Protein AF-0000000078188103 (afdb_homodimer)

InterPro domains:
  IPR001045 Spermidine/spermine synthases [MF_00198] (87-373)
  IPR001045 Spermidine/spermine synthases [PTHR11558] (83-370)
  IPR029063 S-adenosyl-L-methionine-dependent methyltransferase superfamily [G3DSA:3.40.50.150] (141-375)
  IPR029063 S-adenosyl-L-methionine-dependent methyltransferase superfamily [SSF53335] (85-369)
  IPR030373 Polyamine biosynthesis domain, conserved site [PS01330] (165-178)
  IPR030374 Polyamine biosynthesis domain [PS51006] (86-324)
  IPR035246 Spermidine synthase, tetramerisation domain [PF17284] (87-141)
  IPR037163 Spermidine synthase, tetramerisation domain superfamily [G3DSA:2.30.140.10] (74-140)

Nearest PDB structures (foldseek):
  3rw9-assembly1_A  TM=9.505E-01  e=8.155E-35  Homo sapiens
  3rw9-assembly1_B  TM=9.501E-01  e=2.284E-34  Homo sapiens
  2o0l-assembly1_A  TM=9.496E-01  e=2.578E-34  Homo sapiens
  2o07-assembly1_B  TM=9.465E-01  e=3.708E-34  Homo sapiens
  2pss-assembly1_A  TM=9.559E-01  e=6.014E-32  Plasmodium falciparum 3D7

Sequence (754 aa):
MAANVSSHYHVDLLVKEKRNLEEYENGDRHRQINNVISSPSSVLPPENGNGGIGLKLDINGGKGVTSNGGLSVSVPATPSLPPVISGWYADVSSLSPGEARFYEVEKVLFHGKSKYQELLVFQSKKHGKVAILDGSLQLTERDEFAYQEMLTHLPLCSIPHPKKVLLVGGGDGGILREISRHNSVEQIDICEIDEMIIDAYKKFFPDIAVGYKDPRVQVYIDNGIAFLKKIPEGTYDAIILDAFVEMGKHAVELADNDVLRSIAKALRPGGVVAIPSNNPWSIDSSMEAIILKCQNIFGGSVNYAWTTVPSYNNGTMGFLLCSTKGPKVDFKNPINPLNPNHFGVAEGPSKFYNSEIHAAAFCLPSFAKIATGSEVAMAANVSSHYHVDLLVKEKRNLEEYENGDRHRQINNVISSPSSVLPPENGNGGIGLKLDINGGKGVTSNGGLSVSVPATPSLPPVISGWYADVSSLSPGEARFYEVEKVLFHGKSKYQELLVFQSKKHGKVAILDGSLQLTERDEFAYQEMLTHLPLCSIPHPKKVLLVGGGDGGILREISRHNSVEQIDICEIDEMIIDAYKKFFPDIAVGYKDPRVQVYIDNGIAFLKKIPEGTYDAIILDAFVEMGKHAVELADNDVLRSIAKALRPGGVVAIPSNNPWSIDSSMEAIILKCQNIFGGSVNYAWTTVPSYNNGTMGFLLCSTKGPKVDFKNPINPLNPNHFGVAEGPSKFYNSEIHAAAFCLPSFAKIATGSEVA

Foldseek 3Di:
DPPPCPPPPPPCPCDDDPDDDDDPDDDDDPPPPPVVPDPDDDPDDDDDDPCPQAQQQCCDLDPDDPDDRRNHVHQHPPLDAGDCDPQWGWQPDPLDPPDIDIFGFPAWDDWDDDPVWTWTWGQTPPFGIWIDISRHTDGTPNFVLQVLQQLQCLQVLQDPLWAEEEEEAPLLQQVLQNNLLRPSHQAYEYEAQDVVSNVVSCPRPVLRNLSVVFPRYDYHNDDRQVVLQPAAFAQGLEYEYDDPCVVPPRVVVCLDLSSLLSNLRNHHAFGKYKDWDAFLVRFALVLQVSQVSLCVRQVADKAKFKTAQCVDVVRMIIMIMHHHHDPHTDSLQGPRFGDQVGRRSHPHGRDHDDRVVSNCRRDHDQRSCVSNVHDDD/DPDPCPPCVPPCPCPDDDDDPDDPDDDDPPPPPPPVVDPDDDPDPDDDDPPPQAQQQQCDLDPDDPPDRRNHVHQHPPLDAGDCDPQWGWQPDPLDPPDIDIFGFPAWDDWDDDPVWTWTWGQTPPQGIWIDISRHTDGTPNFVLQVLQQLQCLQVLQDPLWAEEEEEAPLLQQVLLNNLLRPSYQAYEYEAQDVVSNVVSCPRPVLRNLSVVFPRYDYHNDDRQVVLQPAAFAQGLEYEYDDPCVVPPRVVVCLDLSSLLSVLRNHHAFHKYKDWDAFLVRFALVLQVSQVSLCVRQVADKAKFKTAQCVDVVRMIIMIMHHHHHPHTDSLQGPRFGDQVGRRSHPHGRDHDGRVVSNCRRDHDPRSCVSNVHDDD

Organism: Punica granatum (NCBI:txid22663)

pLDDT: mean 75.44, std 31.11, range [16.28, 98.94]

Structure (mmCIF, N/CA/C/O backbone):
data_AF-0000000078188103-model_v1
#
loop_
_entity.id
_entity.type
_entity.pdbx_description
1 polymer 'PABS domain-containing protein'
#
loop_
_atom_site.group_PDB
_atom_site.id
_atom_site.type_symbol
_atom_site.label_atom_id
_atom_site.label_alt_id
_atom_site.label_comp_id
_atom_site.label_asym_id
_atom_site.label_entity_id
_atom_site.label_seq_id
_atom_site.pdbx_PDB_ins_code
_atom_site.Cartn_x
_atom_site.Cartn_y
_atom_site.Cartn_z
_atom_site.occupancy
_atom_site.B_iso_or_equiv
_atom_site.auth_seq_id
_atom_site.auth_comp_id
_atom_site.auth_asym_id
_atom_site.auth_atom_id
_atom_site.pdbx_PDB_model_num
ATOM 1 N N . MET A 1 1 ? 45.344 -25.25 -47.75 1 18.42 1 MET A N 1
ATOM 2 C CA . MET A 1 1 ? 44.969 -26.172 -46.656 1 18.42 1 MET A CA 1
ATOM 3 C C . MET A 1 1 ? 45.031 -25.469 -45.312 1 18.42 1 MET A C 1
ATOM 5 O O . MET A 1 1 ? 46.125 -25.266 -44.75 1 18.42 1 MET A O 1
ATOM 9 N N . ALA A 1 2 ? 44.312 -24.391 -45.188 1 19.09 2 ALA A N 1
ATOM 10 C CA . ALA A 1 2 ? 44.219 -23.188 -44.344 1 19.09 2 ALA A CA 1
ATOM 11 C C . ALA A 1 2 ? 43.938 -23.547 -42.906 1 19.09 2 ALA A C 1
ATOM 13 O O . ALA A 1 2 ? 42.875 -24.141 -42.625 1 19.09 2 ALA A O 1
ATOM 14 N N . ALA A 1 3 ? 45.031 -24.062 -42.125 1 19.16 3 ALA A N 1
ATOM 15 C CA . ALA A 1 3 ? 45.375 -24.641 -40.812 1 19.16 3 ALA A CA 1
ATOM 16 C C . ALA A 1 3 ? 44.719 -23.844 -39.688 1 19.16 3 ALA A C 1
ATOM 18 O O . ALA A 1 3 ? 44.969 -22.656 -39.531 1 19.16 3 ALA A O 1
ATOM 19 N N . ASN A 1 4 ? 43.406 -24.062 -39.438 1 19.62 4 ASN A N 1
ATOM 20 C CA . ASN A 1 4 ? 42.312 -23.453 -38.688 1 19.62 4 ASN A CA 1
ATOM 21 C C . ASN A 1 4 ? 42.688 -23.328 -37.219 1 19.62 4 ASN A C 1
ATOM 23 O O . ASN A 1 4 ? 42.906 -24.328 -36.531 1 19.62 4 ASN A O 1
ATOM 27 N N . VAL A 1 5 ? 43.594 -22.438 -36.719 1 19.34 5 VAL A N 1
ATOM 28 C CA . VAL A 1 5 ? 44.438 -22.203 -35.562 1 19.34 5 VAL A CA 1
ATOM 29 C C . VAL A 1 5 ? 43.562 -22.031 -34.312 1 19.34 5 VAL A C 1
ATOM 31 O O . VAL A 1 5 ? 42.844 -21.062 -34.188 1 19.34 5 VAL A O 1
ATOM 34 N N . SER A 1 6 ? 42.781 -23.062 -33.844 1 18.52 6 SER A N 1
ATOM 35 C CA . SER A 1 6 ? 41.75 -23.094 -32.812 1 18.52 6 SER A CA 1
ATOM 36 C C . SER A 1 6 ? 42.312 -22.688 -31.469 1 18.52 6 SER A C 1
ATOM 38 O O . SER A 1 6 ? 43.094 -23.406 -30.859 1 18.52 6 SER A O 1
ATOM 40 N N . SER A 1 7 ? 42.969 -21.594 -31.25 1 18.03 7 SER A N 1
ATOM 41 C CA . SER A 1 7 ? 43.844 -21.266 -30.141 1 18.03 7 SER A CA 1
ATOM 42 C C . SER A 1 7 ? 43.094 -21.297 -28.812 1 18.03 7 SER A C 1
ATOM 44 O O . SER A 1 7 ? 42 -20.734 -28.703 1 18.03 7 SER A O 1
ATOM 46 N N . HIS A 1 8 ? 43.156 -22.391 -27.922 1 17.14 8 HIS A N 1
ATOM 47 C CA . HIS A 1 8 ? 42.719 -22.906 -26.641 1 17.14 8 HIS A CA 1
ATOM 48 C C . HIS A 1 8 ? 43.031 -21.922 -25.516 1 17.14 8 HIS A C 1
ATOM 50 O O . HIS A 1 8 ? 44.188 -21.672 -25.219 1 17.14 8 HIS A O 1
ATOM 56 N N . TYR A 1 9 ? 42.625 -20.766 -25.453 1 17.44 9 TYR A N 1
ATOM 57 C CA . TYR A 1 9 ? 43.156 -19.828 -24.469 1 17.44 9 TYR A CA 1
ATOM 58 C C . TYR A 1 9 ? 42.812 -20.266 -23.062 1 17.44 9 TYR A C 1
ATOM 60 O O . TYR A 1 9 ? 41.625 -20.5 -22.734 1 17.44 9 TYR A O 1
ATOM 68 N N . HIS A 1 10 ? 43.594 -21.172 -22.312 1 16.52 10 HIS A N 1
ATOM 69 C CA . HIS A 1 10 ? 43.531 -21.766 -20.984 1 16.52 10 HIS A CA 1
ATOM 70 C C . HIS A 1 10 ? 43.594 -20.688 -19.906 1 16.52 10 HIS A C 1
ATOM 72 O O . HIS A 1 10 ? 44.531 -19.922 -19.812 1 16.52 10 HIS A O 1
ATOM 78 N N . VAL A 1 11 ? 42.719 -19.922 -19.641 1 17.12 11 VAL A N 1
ATOM 79 C CA . VAL A 1 11 ? 42.875 -18.875 -18.625 1 17.12 11 VAL A CA 1
ATOM 80 C C . VAL A 1 11 ? 42.938 -19.516 -17.234 1 17.12 11 VAL A C 1
ATOM 82 O O . VAL A 1 11 ? 41.969 -20.141 -16.797 1 17.12 11 VAL A O 1
ATOM 85 N N . ASP A 1 12 ? 44.031 -20.203 -16.688 1 17.27 12 ASP A N 1
ATOM 86 C CA . ASP A 1 12 ? 44.375 -20.859 -15.43 1 17.27 12 ASP A CA 1
ATOM 87 C C . ASP A 1 12 ? 44.219 -19.891 -14.25 1 17.27 12 ASP A C 1
ATOM 89 O O . ASP A 1 12 ? 45 -18.953 -14.102 1 17.27 12 ASP A O 1
ATOM 93 N N . LEU A 1 13 ? 43.219 -19.391 -13.945 1 17.44 13 LEU A N 1
ATOM 94 C CA . LEU A 1 13 ? 43.188 -18.516 -12.781 1 17.44 13 LEU A CA 1
ATOM 95 C C . LEU A 1 13 ? 43.562 -19.266 -11.508 1 17.44 13 LEU A C 1
ATOM 97 O O . LEU A 1 13 ? 42.844 -20.219 -11.125 1 17.44 13 LEU A O 1
ATOM 101 N N . LEU A 1 14 ? 44.781 -19.641 -11.117 1 17.7 14 LEU A N 1
ATOM 102 C CA . LEU A 1 14 ? 45.438 -20.391 -10.047 1 17.7 14 LEU A CA 1
ATOM 103 C C . LEU A 1 14 ? 45.094 -19.812 -8.68 1 17.7 14 LEU A C 1
ATOM 105 O O . LEU A 1 14 ? 45.594 -18.766 -8.305 1 17.7 14 LEU A O 1
ATOM 109 N N . VAL A 1 15 ? 43.969 -19.609 -8.227 1 17.19 15 VAL A N 1
ATOM 110 C CA . VAL A 1 15 ? 43.844 -19.125 -6.855 1 17.19 15 VAL A CA 1
ATOM 111 C C . VAL A 1 15 ? 44.312 -20.203 -5.887 1 17.19 15 VAL A C 1
ATOM 113 O O . VAL A 1 15 ? 43.906 -21.375 -5.984 1 17.19 15 VAL A O 1
ATOM 116 N N . LYS A 1 16 ? 45.375 -20.078 -5.184 1 18.27 16 LYS A N 1
ATOM 117 C CA . LYS A 1 16 ? 46.031 -20.922 -4.195 1 18.27 16 LYS A CA 1
ATOM 118 C C . LYS A 1 16 ? 45.062 -21.422 -3.154 1 18.27 16 LYS A C 1
ATOM 120 O O . LYS A 1 16 ? 44.188 -20.672 -2.715 1 18.27 16 LYS A O 1
ATOM 125 N N . GLU A 1 17 ? 44.906 -22.719 -2.682 1 17.81 17 GLU A N 1
ATOM 126 C CA . GLU A 1 17 ? 44.188 -23.75 -1.937 1 17.81 17 GLU A CA 1
ATOM 127 C C . GLU A 1 17 ? 44.312 -23.531 -0.432 1 17.81 17 GLU A C 1
ATOM 129 O O . GLU A 1 17 ? 45.219 -24.078 0.208 1 17.81 17 GLU A O 1
ATOM 134 N N . LYS A 1 18 ? 44.594 -22.562 0.335 1 20.31 18 LYS A N 1
ATOM 135 C CA . LYS A 1 18 ? 44.906 -23.062 1.676 1 20.31 18 LYS A CA 1
ATOM 136 C C . LYS A 1 18 ? 43.875 -24.094 2.117 1 20.31 18 LYS A C 1
ATOM 138 O O . LYS A 1 18 ? 42.688 -23.922 1.879 1 20.31 18 LYS A O 1
ATOM 143 N N . ARG A 1 19 ? 44.25 -25.219 2.799 1 19.78 19 ARG A N 1
ATOM 144 C CA . ARG A 1 19 ? 43.938 -26.531 3.355 1 19.78 19 ARG A CA 1
ATOM 145 C C . ARG A 1 19 ? 42.906 -26.422 4.477 1 19.78 19 ARG A C 1
ATOM 147 O O . ARG A 1 19 ? 42.938 -25.469 5.262 1 19.78 19 ARG A O 1
ATOM 154 N N . ASN A 1 20 ? 41.906 -26.969 4.66 1 18.92 20 ASN A N 1
ATOM 155 C CA . ASN A 1 20 ? 40.969 -27.281 5.758 1 18.92 20 ASN A CA 1
ATOM 156 C C . ASN A 1 20 ? 41.75 -27.609 7.039 1 18.92 20 ASN A C 1
ATOM 158 O O . ASN A 1 20 ? 42.906 -28.016 6.992 1 18.92 20 ASN A O 1
ATOM 162 N N . LEU A 1 21 ? 41.312 -28.406 7.848 1 20.66 21 LEU A N 1
ATOM 163 C CA . LEU A 1 21 ? 40.031 -28.531 8.492 1 20.66 21 LEU A CA 1
ATOM 164 C C . LEU A 1 21 ? 40.125 -29.297 9.805 1 20.66 21 LEU A C 1
ATOM 166 O O . LEU A 1 21 ? 39.188 -29.969 10.227 1 20.66 21 LEU A O 1
ATOM 170 N N . GLU A 1 22 ? 41.531 -29.562 10.25 1 20.16 22 GLU A N 1
ATOM 171 C CA . GLU A 1 22 ? 41.469 -30.719 11.148 1 20.16 22 GLU A CA 1
ATOM 172 C C . GLU A 1 22 ? 40.531 -30.469 12.312 1 20.16 22 GLU A C 1
ATOM 174 O O . GLU A 1 22 ? 39.719 -29.547 12.258 1 20.16 22 GLU A O 1
ATOM 179 N N . GLU A 1 23 ? 41.156 -30.719 13.703 1 18.98 23 GLU A N 1
ATOM 180 C CA . GLU A 1 23 ? 40.688 -31.203 15.008 1 18.98 23 GLU A CA 1
ATOM 181 C C . GLU A 1 23 ? 39.875 -30.156 15.734 1 18.98 23 GLU A C 1
ATOM 183 O O . GLU A 1 23 ? 40.344 -29.062 16.016 1 18.98 23 GLU A O 1
ATOM 188 N N . TYR A 1 24 ? 38.625 -29.969 15.562 1 21.14 24 TYR A N 1
ATOM 189 C CA . TYR A 1 24 ? 37.625 -29.328 16.406 1 21.14 24 TYR A CA 1
ATOM 190 C C . TYR A 1 24 ? 37.688 -29.875 17.828 1 21.14 24 TYR A C 1
ATOM 192 O O . TYR A 1 24 ? 36.75 -30.5 18.312 1 21.14 24 TYR A O 1
ATOM 200 N N . GLU A 1 25 ? 38.906 -30.391 18.25 1 18.98 25 GLU A N 1
ATOM 201 C CA . GLU A 1 25 ? 38.812 -30.891 19.609 1 18.98 25 GLU A CA 1
ATOM 202 C C . GLU A 1 25 ? 38.406 -29.797 20.594 1 18.98 25 GLU A C 1
ATOM 204 O O . GLU A 1 25 ? 38.469 -28.609 20.266 1 18.98 25 GLU A O 1
ATOM 209 N N . ASN A 1 26 ? 38.781 -29.844 22.062 1 18.52 26 ASN A N 1
ATOM 210 C CA . ASN A 1 26 ? 38.406 -29.625 23.469 1 18.52 26 ASN A CA 1
ATOM 211 C C . ASN A 1 26 ? 38.656 -28.188 23.891 1 18.52 26 ASN A C 1
ATOM 213 O O . ASN A 1 26 ? 37.844 -27.609 24.625 1 18.52 26 ASN A O 1
ATOM 217 N N . GLY A 1 27 ? 40 -27.594 23.969 1 18.39 27 GLY A N 1
ATOM 218 C CA . GLY A 1 27 ? 40.531 -26.812 25.062 1 18.39 27 GLY A CA 1
ATOM 219 C C . GLY A 1 27 ? 40.062 -25.359 25.047 1 18.39 27 GLY A C 1
ATOM 220 O O . GLY A 1 27 ? 39.562 -24.875 24.047 1 18.39 27 GLY A O 1
ATOM 221 N N . ASP A 1 28 ? 40.438 -24.312 26.094 1 19.31 28 ASP A N 1
ATOM 222 C CA . ASP A 1 28 ? 40.094 -23.219 27 1 19.31 28 ASP A CA 1
ATOM 223 C C . ASP A 1 28 ? 40.25 -21.859 26.312 1 19.31 28 ASP A C 1
ATOM 225 O O . ASP A 1 28 ? 39.5 -20.922 26.609 1 19.31 28 ASP A O 1
ATOM 229 N N . ARG A 1 29 ? 41.531 -21.438 25.719 1 19.12 29 ARG A N 1
ATOM 230 C CA . ARG A 1 29 ? 42.094 -20.125 26 1 19.12 29 ARG A CA 1
ATOM 231 C C . ARG A 1 29 ? 41.406 -19.047 25.188 1 19.12 29 ARG A C 1
ATOM 233 O O . ARG A 1 29 ? 41.156 -19.219 24 1 19.12 29 ARG A O 1
ATOM 240 N N . HIS A 1 30 ? 40.656 -17.984 25.766 1 18.16 30 HIS A N 1
ATOM 241 C CA . HIS A 1 30 ? 39.844 -16.797 25.547 1 18.16 30 HIS A CA 1
ATOM 242 C C . HIS A 1 30 ? 40.594 -15.766 24.703 1 18.16 30 HIS A C 1
ATOM 244 O O . HIS A 1 30 ? 41.281 -14.891 25.234 1 18.16 30 HIS A O 1
ATOM 250 N N . ARG A 1 31 ? 41.281 -16.094 23.578 1 18.8 31 ARG A N 1
ATOM 251 C CA . ARG A 1 31 ? 42.188 -15.047 23.094 1 18.8 31 ARG A CA 1
ATOM 252 C C . ARG A 1 31 ? 41.406 -13.75 22.812 1 18.8 31 ARG A C 1
ATOM 254 O O . ARG A 1 31 ? 40.438 -13.75 22.062 1 18.8 31 ARG A O 1
ATOM 261 N N . GLN A 1 32 ? 41.5 -12.711 23.766 1 17.08 32 GLN A N 1
ATOM 262 C CA . GLN A 1 32 ? 40.969 -11.344 23.859 1 17.08 32 GLN A CA 1
ATOM 263 C C . GLN A 1 32 ? 41.406 -10.5 22.672 1 17.08 32 GLN A C 1
ATOM 265 O O . GLN A 1 32 ? 42.594 -10.25 22.484 1 17.08 32 GLN A O 1
ATOM 270 N N . ILE A 1 33 ? 41.219 -10.852 21.453 1 18.36 33 ILE A N 1
ATOM 271 C CA . ILE A 1 33 ? 41.781 -10.008 20.391 1 18.36 33 ILE A CA 1
ATOM 272 C C . ILE A 1 33 ? 41.344 -8.555 20.609 1 18.36 33 ILE A C 1
ATOM 274 O O . ILE A 1 33 ? 40.156 -8.234 20.562 1 18.36 33 ILE A O 1
ATOM 278 N N . ASN A 1 34 ? 42.031 -7.832 21.5 1 17.67 34 ASN A N 1
ATOM 279 C CA . ASN A 1 34 ? 41.906 -6.434 21.906 1 17.67 34 ASN A CA 1
ATOM 280 C C . ASN A 1 34 ? 42.062 -5.492 20.719 1 17.67 34 ASN A C 1
ATOM 282 O O . ASN A 1 34 ? 43.188 -5.312 20.219 1 17.67 34 ASN A O 1
ATOM 286 N N . ASN A 1 35 ? 41.531 -5.719 19.641 1 19.38 35 ASN A N 1
ATOM 287 C CA . ASN A 1 35 ? 41.812 -4.82 18.531 1 19.38 35 ASN A CA 1
ATOM 288 C C . ASN A 1 35 ? 41.625 -3.359 18.922 1 19.38 35 ASN A C 1
ATOM 290 O O . ASN A 1 35 ? 40.5 -2.924 19.156 1 19.38 35 ASN A O 1
ATOM 294 N N . VAL A 1 36 ? 42.469 -2.857 19.703 1 17.89 36 VAL A N 1
ATOM 295 C CA . VAL A 1 36 ? 42.562 -1.515 20.266 1 17.89 36 VAL A CA 1
ATOM 296 C C . VAL A 1 36 ? 42.656 -0.484 19.141 1 17.89 36 VAL A C 1
ATOM 298 O O . VAL A 1 36 ? 43.656 -0.439 18.422 1 17.89 36 VAL A O 1
ATOM 301 N N . ILE A 1 37 ? 41.812 -0.289 18.297 1 20.27 37 ILE A N 1
ATOM 302 C CA . ILE A 1 37 ? 41.938 0.738 17.266 1 20.27 37 ILE A CA 1
ATOM 303 C C . ILE A 1 37 ? 42.188 2.092 17.922 1 20.27 37 ILE A C 1
ATOM 305 O O . ILE A 1 37 ? 41.375 2.57 18.719 1 20.27 37 ILE A O 1
ATOM 309 N N . SER A 1 38 ? 43.375 2.25 18.203 1 17.59 38 SER A N 1
ATOM 310 C CA . SER A 1 38 ? 43.875 3.459 18.859 1 17.59 38 SER A CA 1
ATOM 311 C C . SER A 1 38 ? 43.469 4.711 18.078 1 17.59 38 SER A C 1
ATOM 313 O O . SER A 1 38 ? 43.562 4.742 16.859 1 17.59 38 SER A O 1
ATOM 315 N N . SER A 1 39 ? 42.594 5.504 18.578 1 19.55 39 SER A N 1
ATOM 316 C CA . SER A 1 39 ? 41.969 6.777 18.219 1 19.55 39 SER A CA 1
ATOM 317 C C . SER A 1 39 ? 43.031 7.828 17.906 1 19.55 39 SER A C 1
ATOM 319 O O . SER A 1 39 ? 43.812 8.211 18.781 1 19.55 39 SER A O 1
ATOM 321 N N . PRO A 1 40 ? 43.688 7.699 16.703 1 19.7 40 PRO A N 1
ATOM 322 C CA . PRO A 1 40 ? 44.781 8.688 16.594 1 19.7 40 PRO A CA 1
ATOM 323 C C . PRO A 1 40 ? 44.344 10.078 17.047 1 19.7 40 PRO A C 1
ATOM 325 O O . PRO A 1 40 ? 43.156 10.375 17.094 1 19.7 40 PRO A O 1
ATOM 328 N N . SER A 1 41 ? 45.281 10.844 17.516 1 19.38 41 SER A N 1
ATOM 329 C CA . SER A 1 41 ? 45.375 12.164 18.141 1 19.38 41 SER A CA 1
ATOM 330 C C . SER A 1 41 ? 44.625 13.203 17.312 1 19.38 41 SER A C 1
ATOM 332 O O . SER A 1 41 ? 44.156 12.914 16.203 1 19.38 41 SER A O 1
ATOM 334 N N . SER A 1 42 ? 45.25 14.523 17.125 1 19 42 SER A N 1
ATOM 335 C CA . SER A 1 42 ? 44.969 15.961 17.109 1 19 42 SER A CA 1
ATOM 336 C C . SER A 1 42 ? 44.562 16.438 15.719 1 19 42 SER A C 1
ATOM 338 O O . SER A 1 42 ? 44.812 17.578 15.352 1 19 42 SER A O 1
ATOM 340 N N . VAL A 1 43 ? 44.062 15.727 14.875 1 19.94 43 VAL A N 1
ATOM 341 C CA . VAL A 1 43 ? 44.125 16.25 13.516 1 19.94 43 VAL A CA 1
ATOM 342 C C . VAL A 1 43 ? 43.406 17.594 13.461 1 19.94 43 VAL A C 1
ATOM 344 O O . VAL A 1 43 ? 42.219 17.703 13.789 1 19.94 43 VAL A O 1
ATOM 347 N N . LEU A 1 44 ? 44.094 18.625 13.539 1 21.28 44 LEU A N 1
ATOM 348 C CA . LEU A 1 44 ? 43.688 20.031 13.469 1 21.28 44 LEU A CA 1
ATOM 349 C C . LEU A 1 44 ? 42.938 20.328 12.188 1 21.28 44 LEU A C 1
ATOM 351 O O . LEU A 1 44 ? 43.312 19.844 11.109 1 21.28 44 LEU A O 1
ATOM 355 N N . PRO A 1 45 ? 41.656 20.609 12.328 1 21.81 45 PRO A N 1
ATOM 356 C CA . PRO A 1 45 ? 40.688 20.859 11.258 1 21.81 45 PRO A CA 1
ATOM 357 C C . PRO A 1 45 ? 41.25 21.703 10.125 1 21.81 45 PRO A C 1
ATOM 359 O O . PRO A 1 45 ? 41.844 22.75 10.375 1 21.81 45 PRO A O 1
ATOM 362 N N . PRO A 1 46 ? 41.719 20.953 8.992 1 21.19 46 PRO A N 1
ATOM 363 C CA . PRO A 1 46 ? 42.375 21.875 8.078 1 21.19 46 PRO A CA 1
ATOM 364 C C . PRO A 1 46 ? 41.562 23.141 7.828 1 21.19 46 PRO A C 1
ATOM 366 O O . PRO A 1 46 ? 40.344 23.156 8.086 1 21.19 46 PRO A O 1
ATOM 369 N N . GLU A 1 47 ? 42.094 24.188 7.344 1 21.17 47 GLU A N 1
ATOM 370 C CA . GLU A 1 47 ? 41.594 25.531 7.027 1 21.17 47 GLU A CA 1
ATOM 371 C C . GLU A 1 47 ? 40.406 25.484 6.082 1 21.17 47 GLU A C 1
ATOM 373 O O . GLU A 1 47 ? 40.062 24.422 5.559 1 21.17 47 GLU A O 1
ATOM 378 N N . ASN A 1 48 ? 40.188 26.344 4.875 1 22.19 48 ASN A N 1
ATOM 379 C CA . ASN A 1 48 ? 39.062 27.062 4.324 1 22.19 48 ASN A CA 1
ATOM 380 C C . ASN A 1 48 ? 38.219 26.172 3.412 1 22.19 48 ASN A C 1
ATOM 382 O O . ASN A 1 48 ? 37.031 26.469 3.164 1 22.19 48 ASN A O 1
ATOM 386 N N . GLY A 1 49 ? 38.75 25.438 2.352 1 21.69 49 GLY A N 1
ATOM 387 C CA . GLY A 1 49 ? 38.125 25.234 1.047 1 21.69 49 GLY A CA 1
ATOM 388 C C . GLY A 1 49 ? 37.125 24.094 1.028 1 21.69 49 GLY A C 1
ATOM 389 O O . GLY A 1 49 ? 37.281 23.109 1.748 1 21.69 49 GLY A O 1
ATOM 390 N N . ASN A 1 50 ? 35.812 24.375 0.687 1 24 50 ASN A N 1
ATOM 391 C CA . ASN A 1 50 ? 34.5 23.703 0.659 1 24 50 ASN A CA 1
ATOM 392 C C . ASN A 1 50 ? 34.531 22.453 -0.198 1 24 50 ASN A C 1
ATOM 394 O O . ASN A 1 50 ? 34.344 22.516 -1.41 1 24 50 ASN A O 1
ATOM 398 N N . GLY A 1 51 ? 35.469 21.625 -0.107 1 23.44 51 GLY A N 1
ATOM 399 C CA . GLY A 1 51 ? 35.719 20.516 -1.013 1 23.44 51 GLY A CA 1
ATOM 400 C C . GLY A 1 51 ? 34.625 19.453 -0.953 1 23.44 51 GLY A C 1
ATOM 401 O O . GLY A 1 51 ? 34.625 18.609 -0.05 1 23.44 51 GLY A O 1
ATOM 402 N N . GLY A 1 52 ? 33.406 19.828 -1.239 1 24.44 52 GLY A N 1
ATOM 403 C CA . GLY A 1 52 ? 32.375 18.812 -1.237 1 24.44 52 GLY A CA 1
ATOM 404 C C . GLY A 1 52 ? 32.594 17.734 -2.281 1 24.44 52 GLY A C 1
ATOM 405 O O . GLY A 1 52 ? 33.031 18.031 -3.393 1 24.44 52 GLY A O 1
ATOM 406 N N . ILE A 1 53 ? 33.062 16.703 -1.979 1 23.78 53 ILE A N 1
ATOM 407 C CA . ILE A 1 53 ? 33.344 15.562 -2.848 1 23.78 53 ILE A CA 1
ATOM 408 C C . ILE A 1 53 ? 32.062 15.055 -3.461 1 23.78 53 ILE A C 1
ATOM 410 O O . ILE A 1 53 ? 31.109 14.711 -2.74 1 23.78 53 ILE A O 1
ATOM 414 N N . GLY A 1 54 ? 31.531 15.664 -4.625 1 24.84 54 GLY A N 1
ATOM 415 C CA . GLY A 1 54 ? 30.391 15.289 -5.453 1 24.84 54 GLY A CA 1
ATOM 416 C C . GLY A 1 54 ? 30.531 13.898 -6.055 1 24.84 54 GLY A C 1
ATOM 417 O O . GLY A 1 54 ? 31.562 13.562 -6.625 1 24.84 54 GLY A O 1
ATOM 418 N N . LEU A 1 55 ? 29.938 12.953 -5.328 1 25.06 55 LEU A N 1
ATOM 419 C CA . LEU A 1 55 ? 29.938 11.617 -5.914 1 25.06 55 LEU A CA 1
ATOM 420 C C . LEU A 1 55 ? 29 11.555 -7.113 1 25.06 55 LEU A C 1
ATOM 422 O O . LEU A 1 55 ? 27.844 12.008 -7.031 1 25.06 55 LEU A O 1
ATOM 426 N N . LYS A 1 56 ? 29.406 11.688 -8.305 1 26.81 56 LYS A N 1
ATOM 427 C CA . LYS A 1 56 ? 28.656 11.523 -9.555 1 26.81 56 LYS A CA 1
ATOM 428 C C . LYS A 1 56 ? 28.344 10.047 -9.805 1 26.81 56 LYS A C 1
ATOM 430 O O . LYS A 1 56 ? 29.25 9.219 -9.867 1 26.81 56 LYS A O 1
ATOM 435 N N . LEU A 1 57 ? 27.094 9.602 -9.297 1 27.36 57 LEU A N 1
ATOM 436 C CA . LEU A 1 57 ? 26.609 8.266 -9.633 1 27.36 57 LEU A CA 1
ATOM 437 C C . LEU A 1 57 ? 26.172 8.195 -11.086 1 27.36 57 LEU A C 1
ATOM 439 O O . LEU A 1 57 ? 25.328 8.984 -11.523 1 27.36 57 LEU A O 1
ATOM 443 N N . ASP A 1 58 ? 26.984 7.938 -12.047 1 28.25 58 ASP A N 1
ATOM 444 C CA . ASP A 1 58 ? 26.625 7.75 -13.453 1 28.25 58 ASP A CA 1
ATOM 445 C C . ASP A 1 58 ? 25.812 6.477 -13.641 1 28.25 58 ASP A C 1
ATOM 447 O O . ASP A 1 58 ? 26.344 5.371 -13.539 1 28.25 58 ASP A O 1
ATOM 451 N N . ILE A 1 59 ? 24.562 6.582 -13.258 1 28.84 59 ILE A N 1
ATOM 452 C CA . ILE A 1 59 ? 23.703 5.414 -13.398 1 28.84 59 ILE A CA 1
ATOM 453 C C . ILE A 1 59 ? 23.469 5.113 -14.875 1 28.84 59 ILE A C 1
ATOM 455 O O . ILE A 1 59 ? 22.734 4.188 -15.219 1 28.84 59 ILE A O 1
ATOM 459 N N . ASN A 1 60 ? 23.625 6.148 -15.82 1 27.09 60 ASN A N 1
ATOM 460 C CA . ASN A 1 60 ? 23.406 5.789 -17.219 1 27.09 60 ASN A CA 1
ATOM 461 C C . ASN A 1 60 ? 24.547 4.922 -17.75 1 27.09 60 ASN A C 1
ATOM 463 O O . ASN A 1 60 ? 25.688 5.07 -17.344 1 27.09 60 ASN A O 1
ATOM 467 N N . GLY A 1 61 ? 24.406 3.762 -18.297 1 26.47 61 GLY A N 1
ATOM 468 C CA . GLY A 1 61 ? 25.344 2.91 -19 1 26.47 61 GLY A CA 1
ATOM 469 C C . GLY A 1 61 ? 26.375 3.691 -19.797 1 26.47 61 GLY A C 1
ATOM 470 O O . GLY A 1 61 ? 27.172 3.107 -20.531 1 26.47 61 GLY A O 1
ATOM 471 N N . GLY A 1 62 ? 26.094 4.926 -20.172 1 26.7 62 GLY A N 1
ATOM 472 C CA . GLY A 1 62 ? 27.094 5.449 -21.094 1 26.7 62 GLY A CA 1
ATOM 473 C C . GLY A 1 62 ? 28.406 5.793 -20.391 1 26.7 62 GLY A C 1
ATOM 474 O O . GLY A 1 62 ? 28.438 5.984 -19.188 1 26.7 62 GLY A O 1
ATOM 475 N N . LYS A 1 63 ? 29.531 5.48 -21.062 1 27.86 63 LYS A N 1
ATOM 476 C CA . LYS A 1 63 ? 30.938 5.797 -20.797 1 27.86 63 LYS A CA 1
ATOM 477 C C . LYS A 1 63 ? 31.094 7.254 -20.375 1 27.86 63 LYS A C 1
ATOM 479 O O . LYS A 1 63 ? 31.219 8.141 -21.219 1 27.86 63 LYS A O 1
ATOM 484 N N . GLY A 1 64 ? 30.203 7.781 -19.453 1 24.94 64 GLY A N 1
ATOM 485 C CA . GLY A 1 64 ? 30.344 9.203 -19.188 1 24.94 64 GLY A CA 1
ATOM 486 C C . GLY A 1 64 ? 31.719 9.562 -18.625 1 24.94 64 GLY A C 1
ATOM 487 O O . GLY A 1 64 ? 32.469 8.688 -18.203 1 24.94 64 GLY A O 1
ATOM 488 N N . VAL A 1 65 ? 31.984 10.883 -18.641 1 25.47 65 VAL A N 1
ATOM 489 C CA . VAL A 1 65 ? 33.188 11.688 -18.5 1 25.47 65 VAL A CA 1
ATOM 490 C C . VAL A 1 65 ? 33.781 11.523 -17.094 1 25.47 65 VAL A C 1
ATOM 492 O O . VAL A 1 65 ? 33.031 11.555 -16.109 1 25.47 65 VAL A O 1
ATOM 495 N N . THR A 1 66 ? 34.969 10.836 -16.984 1 26.58 66 THR A N 1
ATOM 496 C CA . THR A 1 66 ? 35.906 10.633 -15.883 1 26.58 66 THR A CA 1
ATOM 497 C C . THR A 1 66 ? 36.312 11.969 -15.258 1 26.58 66 THR A C 1
ATOM 499 O O . THR A 1 66 ? 37.281 12.039 -14.492 1 26.58 66 THR A O 1
ATOM 502 N N . SER A 1 67 ? 35.688 13.195 -15.484 1 24 67 SER A N 1
ATOM 503 C CA . SER A 1 67 ? 36.594 14.172 -14.898 1 24 67 SER A CA 1
ATOM 504 C C . SER A 1 67 ? 36.844 13.875 -13.422 1 24 67 SER A C 1
ATOM 506 O O . SER A 1 67 ? 38 13.742 -13 1 24 67 SER A O 1
ATOM 508 N N . ASN A 1 68 ? 36.438 14.914 -12.617 1 23.88 68 ASN A N 1
ATOM 509 C CA . ASN A 1 68 ? 36.969 15.125 -11.266 1 23.88 68 ASN A CA 1
ATOM 510 C C . ASN A 1 68 ? 36.531 14.008 -10.32 1 23.88 68 ASN A C 1
ATOM 512 O O . ASN A 1 68 ? 35.594 13.266 -10.617 1 23.88 68 ASN A O 1
ATOM 516 N N . GLY A 1 69 ? 37.031 13.984 -9.102 1 25.23 69 GLY A N 1
ATOM 517 C CA . GLY A 1 69 ? 37.094 13.062 -7.977 1 25.23 69 GLY A CA 1
ATOM 518 C C . GLY A 1 69 ? 35.75 12.445 -7.645 1 25.23 69 GLY A C 1
ATOM 519 O O . GLY A 1 69 ? 35.531 11.938 -6.535 1 25.23 69 GLY A O 1
ATOM 520 N N . GLY A 1 70 ? 34.75 12.789 -8.492 1 26.41 70 GLY A N 1
ATOM 521 C CA . GLY A 1 70 ? 33.469 12.289 -8.031 1 26.41 70 GLY A CA 1
ATOM 522 C C . GLY A 1 70 ? 33.281 10.812 -8.328 1 26.41 70 GLY A C 1
ATOM 523 O O . GLY A 1 70 ? 33.812 10.289 -9.289 1 26.41 70 GLY A O 1
ATOM 524 N N . LEU A 1 71 ? 33.312 9.992 -7.332 1 25.59 71 LEU A N 1
ATOM 525 C CA . LEU A 1 71 ? 33.125 8.555 -7.422 1 25.59 71 LEU A CA 1
ATOM 526 C C . LEU A 1 71 ? 31.891 8.219 -8.266 1 25.59 71 LEU A C 1
ATOM 528 O O . LEU A 1 71 ? 30.781 8.672 -7.965 1 25.59 71 LEU A O 1
ATOM 532 N N . SER A 1 72 ? 32.031 8.156 -9.617 1 27.33 72 SER A N 1
ATOM 533 C CA . SER A 1 72 ? 30.984 7.742 -10.547 1 27.33 72 SER A CA 1
ATOM 534 C C . SER A 1 72 ? 30.688 6.25 -10.422 1 27.33 72 SER A C 1
ATOM 536 O O . SER A 1 72 ? 31.609 5.43 -10.383 1 27.33 72 SER A O 1
ATOM 538 N N . VAL A 1 73 ? 29.688 5.883 -9.586 1 28.09 73 VAL A N 1
ATOM 539 C CA . VAL A 1 73 ? 29.266 4.488 -9.617 1 28.09 73 VAL A CA 1
ATOM 540 C C . VAL A 1 73 ? 28.516 4.203 -10.93 1 28.09 73 VAL A C 1
ATOM 542 O O . VAL A 1 73 ? 27.562 4.895 -11.266 1 28.09 73 VAL A O 1
ATOM 545 N N . SER A 1 74 ? 29.156 3.82 -12.039 1 27.38 74 SER A N 1
ATOM 546 C CA . SER A 1 74 ? 28.531 3.412 -13.289 1 27.38 74 SER A CA 1
ATOM 547 C C . SER A 1 74 ? 27.766 2.1 -13.125 1 27.38 74 SER A C 1
ATOM 549 O O . SER A 1 74 ? 28.312 1.125 -12.594 1 27.38 74 SER A O 1
ATOM 551 N N . VAL A 1 75 ? 26.469 2.178 -12.875 1 30.08 75 VAL A N 1
ATOM 552 C CA . VAL A 1 75 ? 25.672 0.957 -12.914 1 30.08 75 VAL A CA 1
ATOM 553 C C . VAL A 1 75 ? 25.672 0.392 -14.336 1 30.08 75 VAL A C 1
ATOM 555 O O . VAL A 1 75 ? 25.328 1.098 -15.289 1 30.08 75 VAL A O 1
ATOM 558 N N . PRO A 1 76 ? 26.438 -0.652 -14.633 1 28.61 76 PRO A N 1
ATOM 559 C CA . PRO A 1 76 ? 26.469 -1.216 -15.984 1 28.61 76 PRO A CA 1
ATOM 560 C C . PRO A 1 76 ? 25.078 -1.559 -16.516 1 28.61 76 PRO A C 1
ATOM 562 O O . PRO A 1 76 ? 2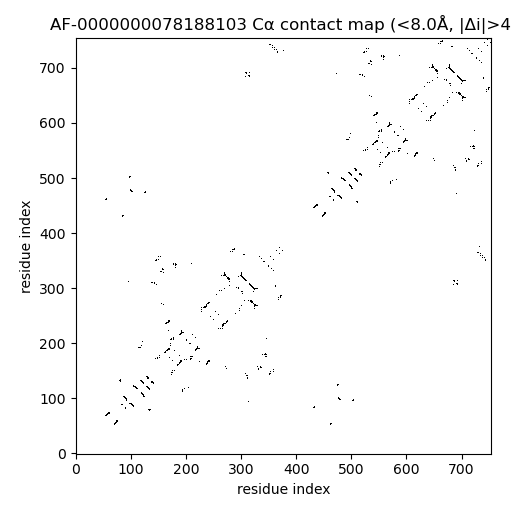4.172 -1.867 -15.734 1 28.61 76 PRO A O 1
ATOM 565 N N . ALA A 1 77 ? 24.703 -1.133 -17.703 1 29.64 77 ALA A N 1
ATOM 566 C CA . ALA A 1 77 ? 23.5 -1.413 -18.469 1 29.64 77 ALA A CA 1
ATOM 567 C C . ALA A 1 77 ? 23.266 -2.916 -18.594 1 29.64 77 ALA A C 1
ATOM 569 O O . ALA A 1 77 ? 22.266 -3.35 -19.188 1 29.64 77 ALA A O 1
ATOM 570 N N . THR A 1 78 ? 24.234 -3.676 -18.734 1 29.17 78 THR A N 1
ATOM 571 C CA . THR A 1 78 ? 23.891 -5.074 -18.969 1 29.17 78 THR A CA 1
ATOM 572 C C . THR A 1 78 ? 23.203 -5.68 -17.75 1 29.17 78 THR A C 1
ATOM 574 O O . THR A 1 78 ? 23.625 -5.434 -16.625 1 29.17 78 THR A O 1
ATOM 577 N N . PRO A 1 79 ? 22.016 -6.336 -17.953 1 34.59 79 PRO A N 1
ATOM 578 C CA . PRO A 1 79 ? 21.219 -6.953 -16.891 1 34.59 79 PRO A CA 1
ATOM 579 C C . PRO A 1 79 ? 22.078 -7.703 -15.875 1 34.59 79 PRO A C 1
ATOM 581 O O . PRO A 1 79 ? 21.562 -8.578 -15.164 1 34.59 79 PRO A O 1
ATOM 584 N N . SER A 1 80 ? 23.312 -7.605 -15.992 1 33.19 80 SER A N 1
ATOM 585 C CA . SER A 1 80 ? 24.016 -8.289 -14.906 1 33.19 80 SER A CA 1
ATOM 586 C C . SER A 1 80 ? 23.641 -7.703 -13.555 1 33.19 80 SER A C 1
ATOM 588 O O . SER A 1 80 ? 23.156 -6.574 -13.469 1 33.19 80 SER A O 1
ATOM 590 N N . LEU A 1 81 ? 23.469 -8.625 -12.516 1 39.31 81 LEU A N 1
ATOM 591 C CA . LEU A 1 81 ? 23.125 -8.281 -11.141 1 39.31 81 LEU A CA 1
ATOM 592 C C . LEU A 1 81 ? 23.75 -6.945 -10.734 1 39.31 81 LEU A C 1
ATOM 594 O O . LEU A 1 81 ? 24.938 -6.711 -10.961 1 39.31 81 LEU A O 1
ATOM 598 N N . PRO A 1 82 ? 22.938 -6.039 -10.625 1 41.34 82 PRO A N 1
ATOM 599 C CA . PRO A 1 82 ? 23.547 -4.809 -10.125 1 41.34 82 PRO A CA 1
ATOM 600 C C . PRO A 1 82 ? 24.578 -5.066 -9.023 1 41.34 82 PRO A C 1
ATOM 602 O O . PRO A 1 82 ? 24.469 -6.051 -8.289 1 41.34 82 PRO A O 1
ATOM 605 N N . PRO A 1 83 ? 25.734 -4.578 -9.188 1 38.16 83 PRO A N 1
ATOM 606 C CA . PRO A 1 83 ? 26.828 -4.781 -8.234 1 38.16 83 PRO A CA 1
ATOM 607 C C . PRO A 1 83 ? 26.422 -4.457 -6.797 1 38.16 83 PRO A C 1
ATOM 609 O O . PRO A 1 83 ? 25.578 -3.596 -6.574 1 38.16 83 PRO A O 1
ATOM 612 N N . VAL A 1 84 ? 26.359 -5.508 -5.883 1 38.16 84 VAL A N 1
ATOM 613 C CA . VAL A 1 84 ? 26.438 -5.211 -4.453 1 38.16 84 VAL A CA 1
ATOM 614 C C . VAL A 1 84 ? 27.547 -4.203 -4.191 1 38.16 84 VAL A C 1
ATOM 616 O O . VAL A 1 84 ? 28.703 -4.453 -4.512 1 38.16 84 VAL A O 1
ATOM 619 N N . ILE A 1 85 ? 27.203 -2.943 -4.23 1 37.59 85 ILE A N 1
ATOM 620 C CA . ILE A 1 85 ? 28.156 -1.87 -3.994 1 37.59 85 ILE A CA 1
ATOM 621 C C . ILE A 1 85 ? 28.297 -1.63 -2.492 1 37.59 85 ILE A C 1
ATOM 623 O O . ILE A 1 85 ? 27.375 -1.143 -1.844 1 37.59 85 ILE A O 1
ATOM 627 N N . SER A 1 86 ? 29.359 -1.922 -1.873 1 41.69 86 SER A N 1
ATOM 628 C CA . SER A 1 86 ? 29.766 -1.521 -0.529 1 41.69 86 SER A CA 1
ATOM 629 C C . SER A 1 86 ? 28.719 -1.92 0.506 1 41.69 86 SER A C 1
ATOM 631 O O . SER A 1 86 ? 28.297 -1.098 1.327 1 41.69 86 SER A O 1
ATOM 633 N N . GLY A 1 87 ? 28.297 -3.238 0.337 1 49.44 87 GLY A N 1
ATOM 634 C CA . GLY A 1 87 ? 27.391 -3.713 1.382 1 49.44 87 GLY A CA 1
ATOM 635 C C . GLY A 1 87 ? 25.938 -3.424 1.095 1 49.44 87 GLY A C 1
ATOM 636 O O . GLY A 1 87 ? 25.062 -3.707 1.922 1 49.44 87 GLY A O 1
ATOM 637 N N . TRP A 1 88 ? 25.828 -2.766 -0.147 1 52.22 88 TRP A N 1
ATOM 638 C CA . TRP A 1 88 ? 24.453 -2.455 -0.504 1 52.22 88 TRP A CA 1
ATOM 639 C C . TRP A 1 88 ? 24.094 -3.043 -1.865 1 52.22 88 TRP A C 1
ATOM 641 O O . TRP A 1 88 ? 24.922 -3.041 -2.785 1 52.22 88 TRP A O 1
ATOM 651 N N . TYR A 1 89 ? 23 -3.574 -1.947 1 57.03 89 TYR A N 1
ATOM 652 C CA . TYR A 1 89 ? 22.406 -3.928 -3.23 1 57.03 89 TYR A CA 1
ATOM 653 C C . TYR A 1 89 ? 21.453 -2.838 -3.707 1 57.03 89 TYR A C 1
ATOM 655 O O . TYR A 1 89 ? 20.625 -2.35 -2.936 1 57.03 89 TYR A O 1
ATOM 663 N N . ALA A 1 90 ? 21.703 -2.35 -4.867 1 54.59 90 ALA A N 1
ATOM 664 C CA . ALA A 1 90 ? 20.844 -1.338 -5.469 1 54.59 90 ALA A CA 1
ATOM 665 C C . ALA A 1 90 ? 19.812 -1.979 -6.395 1 54.59 90 ALA A C 1
ATOM 667 O O . ALA A 1 90 ? 20.172 -2.68 -7.344 1 54.59 90 ALA A O 1
ATOM 668 N N . ASP A 1 91 ? 18.594 -1.856 -6.078 1 55.81 91 ASP A N 1
ATOM 669 C CA . ASP A 1 91 ? 17.516 -2.215 -6.98 1 55.81 91 ASP A CA 1
ATOM 670 C C . ASP A 1 91 ? 17.141 -1.041 -7.883 1 55.81 91 ASP A C 1
ATOM 672 O O . ASP A 1 91 ? 16.422 -0.128 -7.461 1 55.81 91 ASP A O 1
ATOM 676 N N . VAL A 1 92 ? 17.781 -0.957 -9.039 1 46.22 92 VAL A N 1
ATOM 677 C CA . VAL A 1 92 ? 17.484 0.072 -10.031 1 46.22 92 VAL A CA 1
ATOM 678 C C . VAL A 1 92 ? 16.609 -0.516 -11.141 1 46.22 92 VAL A C 1
ATOM 680 O O . VAL A 1 92 ? 17.109 -1.244 -12.008 1 46.22 92 VAL A O 1
ATOM 683 N N . SER A 1 93 ? 15.414 -0.796 -10.859 1 47.94 93 SER A N 1
ATOM 684 C CA . SER A 1 93 ? 14.523 -1.435 -11.828 1 47.94 93 SER A CA 1
ATOM 685 C C . SER A 1 93 ? 14.133 -0.468 -12.938 1 47.94 93 SER A C 1
ATOM 687 O O . SER A 1 93 ? 13.984 0.732 -12.703 1 47.94 93 SER A O 1
ATOM 689 N N . SER A 1 94 ? 14.297 -0.891 -14.117 1 43.44 94 SER A N 1
ATOM 690 C CA . SER A 1 94 ? 13.734 -0.175 -15.258 1 43.44 94 SER A CA 1
ATOM 691 C C . SER A 1 94 ? 12.273 0.201 -15.016 1 43.44 94 SER A C 1
ATOM 693 O O . SER A 1 94 ? 11.742 1.103 -15.664 1 43.44 94 SER A O 1
ATOM 695 N N . LEU A 1 95 ? 11.781 -0.401 -14.008 1 48.94 95 LEU A N 1
ATOM 696 C CA . LEU A 1 95 ? 10.375 -0.149 -13.695 1 48.94 95 LEU A CA 1
ATOM 697 C C . LEU A 1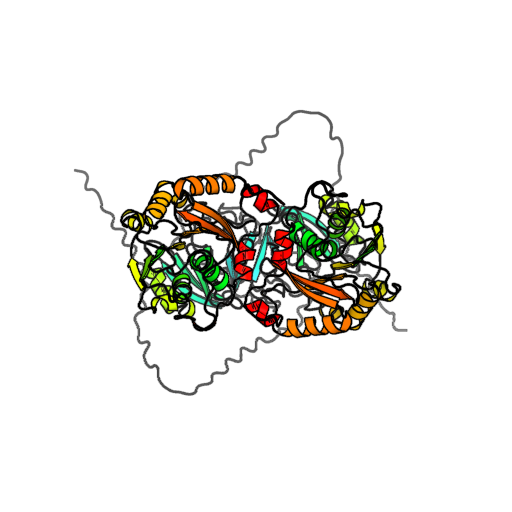 95 ? 10.227 1.103 -12.836 1 48.94 95 LEU A C 1
ATOM 699 O O . LEU A 1 95 ? 9.125 1.641 -12.703 1 48.94 95 LEU A O 1
ATOM 703 N N . SER A 1 96 ? 11.336 1.545 -12.352 1 58.53 96 SER A N 1
ATOM 704 C CA . SER A 1 96 ? 11.273 2.75 -11.531 1 58.53 96 SER A CA 1
ATOM 705 C C . SER A 1 96 ? 12.359 3.74 -11.922 1 58.53 96 SER A C 1
ATOM 707 O O . SER A 1 96 ? 13.234 4.055 -11.109 1 58.53 96 SER A O 1
ATOM 709 N N . PRO A 1 97 ? 12.227 4.254 -13.203 1 61.88 97 PRO A N 1
ATOM 710 C CA . PRO A 1 97 ? 13.258 5.227 -13.57 1 61.88 97 PRO A CA 1
ATOM 711 C C . PRO A 1 97 ? 13.328 6.41 -12.609 1 61.88 97 PRO A C 1
ATOM 713 O O . PRO A 1 97 ? 12.297 6.836 -12.07 1 61.88 97 PRO A O 1
ATOM 716 N N . GLY A 1 98 ? 14.492 6.742 -12.25 1 66.06 98 GLY A N 1
ATOM 717 C CA . GLY A 1 98 ? 14.68 7.926 -11.422 1 66.06 98 GLY A CA 1
ATOM 718 C C . GLY A 1 98 ? 14.688 7.617 -9.938 1 66.06 98 GLY A C 1
ATOM 719 O O . GLY A 1 98 ? 14.844 8.523 -9.109 1 66.06 98 GLY A O 1
ATOM 720 N N . GLU A 1 99 ? 14.43 6.352 -9.625 1 75.94 99 GLU A N 1
ATOM 721 C CA . GLU A 1 99 ? 14.469 5.902 -8.242 1 75.94 99 GLU A CA 1
ATOM 722 C C . GLU A 1 99 ? 15.328 4.648 -8.086 1 75.94 99 GLU A C 1
ATOM 724 O O . GLU A 1 99 ? 15.375 3.811 -8.992 1 75.94 99 GLU A O 1
ATOM 729 N N . ALA A 1 100 ? 16.062 4.637 -7.027 1 73.56 100 ALA A N 1
ATOM 730 C CA . ALA A 1 100 ? 16.812 3.428 -6.691 1 73.56 100 ALA A CA 1
ATOM 731 C C . ALA A 1 100 ? 16.641 3.07 -5.215 1 73.56 100 ALA A C 1
ATOM 733 O O . ALA A 1 100 ? 16.578 3.955 -4.359 1 73.56 100 ALA A O 1
ATOM 734 N N . ARG A 1 101 ? 16.5 1.792 -5.016 1 79.19 101 ARG A N 1
ATOM 735 C CA . ARG A 1 101 ? 16.422 1.284 -3.65 1 79.19 101 ARG A CA 1
ATOM 736 C C . ARG A 1 101 ? 17.641 0.423 -3.314 1 79.19 101 ARG A C 1
ATOM 738 O O . ARG A 1 101 ? 18.094 -0.373 -4.141 1 79.19 101 ARG A O 1
ATOM 745 N N . PHE A 1 102 ? 18.109 0.666 -2.117 1 75.5 102 PHE A N 1
ATOM 746 C CA . PHE A 1 102 ? 19.297 -0.047 -1.676 1 75.5 102 PHE A CA 1
ATOM 747 C C . PHE A 1 102 ? 19 -0.896 -0.446 1 75.5 102 PHE A C 1
ATOM 749 O O . PHE A 1 102 ? 18.266 -0.464 0.45 1 75.5 102 PHE A O 1
ATOM 756 N N . TYR A 1 103 ? 19.5 -2.107 -0.504 1 81.44 103 TYR A N 1
ATOM 757 C CA . TYR A 1 103 ? 19.406 -3.016 0.633 1 81.44 103 TYR A CA 1
ATOM 758 C C . TYR A 1 103 ? 20.797 -3.332 1.195 1 81.44 103 TYR A C 1
ATOM 760 O O . TYR A 1 103 ? 21.719 -3.623 0.442 1 81.44 103 TYR A O 1
ATOM 768 N N . GLU A 1 104 ? 20.859 -3.229 2.504 1 80.12 104 GLU A N 1
ATOM 769 C CA . GLU A 1 104 ? 22.125 -3.584 3.152 1 80.12 104 GLU A CA 1
ATOM 770 C C . GLU A 1 104 ? 22.359 -5.09 3.096 1 80.12 104 GLU A C 1
ATOM 772 O O . GLU A 1 104 ? 21.5 -5.879 3.473 1 80.12 104 GLU A O 1
ATOM 777 N N . VAL A 1 105 ? 23.531 -5.488 2.535 1 83.38 105 VAL A N 1
ATOM 778 C CA . VAL A 1 105 ? 23.922 -6.891 2.412 1 83.38 105 VAL A CA 1
ATOM 779 C C . VAL A 1 105 ? 24.844 -7.281 3.564 1 83.38 105 VAL A C 1
ATOM 781 O O . VAL A 1 105 ? 25.969 -6.781 3.664 1 83.38 105 VAL A O 1
ATOM 784 N N . GLU A 1 106 ? 24.391 -8.125 4.387 1 84.81 106 GLU A N 1
ATOM 785 C CA . GLU A 1 106 ? 25.25 -8.625 5.457 1 84.81 106 GLU A CA 1
ATOM 786 C C . GLU A 1 106 ? 26.141 -9.766 4.965 1 84.81 106 GLU A C 1
ATOM 788 O O . GLU A 1 106 ? 27.328 -9.812 5.281 1 84.81 106 GLU A O 1
ATOM 793 N N . LYS A 1 107 ? 25.453 -10.68 4.227 1 86.56 107 LYS A N 1
ATOM 794 C CA . LYS A 1 107 ? 26.141 -11.867 3.742 1 86.56 107 LYS A CA 1
ATOM 795 C C . LYS A 1 107 ? 25.469 -12.43 2.5 1 86.56 107 LYS A C 1
ATOM 797 O O . LYS A 1 107 ? 24.234 -12.539 2.455 1 86.56 107 LYS A O 1
ATOM 802 N N . VAL A 1 108 ? 26.328 -12.695 1.456 1 88.94 108 VAL A N 1
ATOM 803 C CA . VAL A 1 108 ? 25.797 -13.398 0.292 1 88.94 108 VAL A CA 1
ATOM 804 C C . VAL A 1 108 ? 25.703 -14.891 0.595 1 88.94 108 VAL A C 1
ATOM 806 O O . VAL A 1 108 ? 26.672 -15.516 1.03 1 88.94 108 VAL A O 1
ATOM 809 N N . LEU A 1 109 ? 24.609 -15.414 0.335 1 93.81 109 LEU A N 1
ATOM 810 C CA . LEU A 1 109 ? 24.344 -16.812 0.69 1 93.81 109 LEU A CA 1
ATOM 811 C C . LEU A 1 109 ? 24.422 -17.703 -0.542 1 93.81 109 LEU A C 1
ATOM 813 O O . LEU A 1 109 ? 24.75 -18.891 -0.437 1 93.81 109 LEU A O 1
ATOM 817 N N . PHE A 1 110 ? 24.062 -17.172 -1.68 1 93.81 110 PHE A N 1
ATOM 818 C CA . PHE A 1 110 ? 24 -17.969 -2.904 1 93.81 110 PHE A CA 1
ATOM 819 C C . PHE A 1 110 ? 24.078 -17.062 -4.133 1 93.81 110 PHE A C 1
ATOM 821 O O . PHE A 1 110 ? 23.484 -15.984 -4.148 1 93.81 110 PHE A O 1
ATOM 828 N N . HIS A 1 111 ? 24.781 -17.406 -5.109 1 92.38 111 HIS A N 1
ATOM 829 C CA . HIS A 1 111 ? 24.797 -16.828 -6.449 1 92.38 111 HIS A CA 1
ATOM 830 C C . HIS A 1 111 ? 24.922 -17.922 -7.512 1 92.38 111 HIS A C 1
ATOM 832 O O . HIS A 1 111 ? 25.953 -18.594 -7.594 1 92.38 111 HIS A O 1
ATOM 838 N N . GLY A 1 112 ? 23.859 -18.062 -8.242 1 93.31 112 GLY A N 1
ATOM 839 C CA . GLY A 1 112 ? 23.844 -19.109 -9.25 1 93.31 112 GLY A CA 1
ATOM 840 C C . GLY A 1 112 ? 23.234 -18.672 -10.562 1 93.31 112 GLY A C 1
ATOM 841 O O . GLY A 1 112 ? 22.375 -17.781 -10.586 1 93.31 112 GLY A O 1
ATOM 842 N N . LYS A 1 113 ? 23.703 -19.312 -11.625 1 92.5 113 LYS A N 1
ATOM 843 C CA . LYS A 1 113 ? 23.188 -19.062 -12.969 1 92.5 113 LYS A CA 1
ATOM 844 C C . LYS A 1 113 ? 22.828 -20.359 -13.68 1 92.5 113 LYS A C 1
ATOM 846 O O . LYS A 1 113 ? 23.641 -21.281 -13.742 1 92.5 113 LYS A O 1
ATOM 851 N N . SER A 1 114 ? 21.641 -20.438 -14.086 1 94.75 114 SER A N 1
ATOM 852 C CA . SER A 1 114 ? 21.203 -21.562 -14.914 1 94.75 114 SER A CA 1
ATOM 853 C C . SER A 1 114 ? 21.094 -21.141 -16.375 1 94.75 114 SER A C 1
ATOM 855 O O . SER A 1 114 ? 21.516 -20.047 -16.766 1 94.75 114 SER A O 1
ATOM 857 N N . LYS A 1 115 ? 20.625 -22.141 -17.203 1 93.5 115 LYS A N 1
ATOM 858 C CA . LYS A 1 115 ? 20.406 -21.828 -18.625 1 93.5 115 LYS A CA 1
ATOM 859 C C . LYS A 1 115 ? 19.25 -20.828 -18.781 1 93.5 115 LYS A C 1
ATOM 861 O O . LYS A 1 115 ? 19.094 -20.219 -19.844 1 93.5 115 LYS A O 1
ATOM 866 N N . TYR A 1 116 ? 18.562 -20.609 -17.703 1 90.5 116 TYR A N 1
ATOM 867 C CA . TYR A 1 116 ? 17.359 -19.781 -17.828 1 90.5 116 TYR A CA 1
ATOM 868 C C . TYR A 1 116 ? 17.547 -18.469 -17.078 1 90.5 116 TYR A C 1
ATOM 870 O O . TYR A 1 116 ? 17.172 -17.406 -17.578 1 90.5 116 TYR A O 1
ATOM 878 N N . GLN A 1 117 ? 18.047 -18.5 -15.812 1 89.56 117 GLN A N 1
ATOM 879 C CA . GLN A 1 117 ? 18 -17.344 -14.938 1 89.56 117 GLN A CA 1
ATOM 880 C C . GLN A 1 117 ? 19.25 -17.25 -14.07 1 89.56 117 GLN A C 1
ATOM 882 O O . GLN A 1 117 ? 20.016 -18.203 -13.969 1 89.56 117 GLN A O 1
ATOM 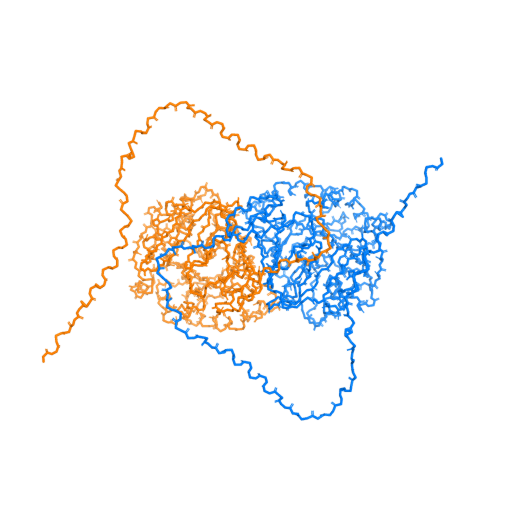887 N N . GLU A 1 118 ? 19.484 -16.031 -13.57 1 89.31 118 GLU A N 1
ATOM 888 C CA . GLU A 1 118 ? 20.531 -15.75 -12.586 1 89.31 118 GLU A CA 1
ATOM 889 C C . GLU A 1 118 ? 19.922 -15.359 -11.242 1 89.31 118 GLU A C 1
ATOM 891 O O . GLU A 1 118 ? 19.109 -14.422 -11.164 1 89.31 118 GLU A O 1
ATOM 896 N N . LEU A 1 119 ? 20.312 -16.156 -10.164 1 92.19 119 LEU A N 1
ATOM 897 C CA . LEU A 1 119 ? 19.719 -15.961 -8.852 1 92.19 119 LEU A CA 1
ATOM 898 C C . LEU A 1 119 ? 20.766 -15.562 -7.828 1 92.19 119 LEU A C 1
ATOM 900 O O . LEU A 1 119 ? 21.828 -16.203 -7.73 1 92.19 119 LEU A O 1
ATOM 904 N N . LEU A 1 120 ? 20.547 -14.406 -7.148 1 90.75 120 LEU A N 1
ATOM 905 C CA . LEU A 1 120 ? 21.328 -13.953 -6.008 1 90.75 120 LEU A CA 1
ATOM 906 C C . LEU A 1 120 ? 20.5 -13.977 -4.73 1 90.75 120 LEU A C 1
ATOM 908 O O . LEU A 1 120 ? 19.359 -13.492 -4.711 1 90.75 120 LEU A O 1
ATOM 912 N N . VAL A 1 121 ? 21.062 -14.672 -3.658 1 94.69 121 VAL A N 1
ATOM 913 C CA . VAL A 1 121 ? 20.438 -14.688 -2.338 1 94.69 121 VAL A CA 1
ATOM 914 C C . VAL A 1 121 ? 21.391 -14.102 -1.306 1 94.69 121 VAL A C 1
ATOM 916 O O . VAL A 1 121 ? 22.562 -14.492 -1.244 1 94.69 121 VAL A O 1
ATOM 919 N N . PHE A 1 122 ? 20.906 -13.117 -0.523 1 90.12 122 PHE A N 1
ATOM 920 C CA . PHE A 1 122 ? 21.766 -12.562 0.522 1 90.12 122 PHE A CA 1
ATOM 921 C C . PHE A 1 122 ? 20.969 -12.289 1.788 1 90.12 122 PHE A C 1
ATOM 923 O O . PHE A 1 122 ? 19.734 -12.203 1.744 1 90.12 122 PHE A O 1
ATOM 930 N N . GLN A 1 123 ? 21.672 -12.266 2.871 1 93.19 123 GLN A N 1
ATOM 931 C CA . GLN A 1 123 ? 21.109 -11.852 4.156 1 93.19 123 GLN A CA 1
ATOM 932 C C . GLN A 1 123 ? 21.125 -10.336 4.297 1 93.19 123 GLN A C 1
ATOM 934 O O . GLN A 1 123 ? 22.141 -9.688 4.039 1 93.19 123 GLN A O 1
ATOM 939 N N . SER A 1 124 ? 19.938 -9.805 4.582 1 88.62 124 SER A N 1
ATOM 940 C CA . SER A 1 124 ? 19.812 -8.375 4.852 1 88.62 124 SER A CA 1
ATOM 941 C C . SER A 1 124 ? 19.578 -8.109 6.332 1 88.62 124 SER A C 1
ATOM 943 O O . SER A 1 124 ? 19.016 -8.953 7.039 1 88.62 124 SER A O 1
ATOM 945 N N . LYS A 1 125 ? 19.938 -6.965 6.766 1 82.69 125 LYS A N 1
ATOM 946 C CA . LYS A 1 125 ? 19.812 -6.605 8.18 1 82.69 125 LYS A CA 1
ATOM 947 C C . LYS A 1 125 ? 18.344 -6.512 8.594 1 82.69 125 LYS A C 1
ATOM 949 O O . LYS A 1 125 ? 17.984 -6.945 9.688 1 82.69 125 LYS A O 1
ATOM 954 N N . LYS A 1 126 ? 17.516 -6.082 7.707 1 85.88 126 LYS A N 1
ATOM 955 C CA . LYS A 1 126 ? 16.172 -5.742 8.148 1 85.88 126 LYS A CA 1
ATOM 956 C C . LYS A 1 126 ? 15.117 -6.508 7.344 1 85.88 126 LYS A C 1
ATOM 958 O O . LYS A 1 126 ? 13.938 -6.484 7.68 1 85.88 126 LYS A O 1
ATOM 963 N N . HIS A 1 127 ? 15.586 -7.199 6.352 1 92.06 127 HIS A N 1
ATOM 964 C CA . HIS A 1 127 ? 14.602 -7.805 5.465 1 92.06 127 HIS A CA 1
ATOM 965 C C . HIS A 1 127 ? 14.719 -9.328 5.461 1 92.06 127 HIS A C 1
ATOM 967 O O . HIS A 1 127 ? 14.117 -10 4.621 1 92.06 127 HIS A O 1
ATOM 973 N N . GLY A 1 128 ? 15.562 -9.836 6.367 1 94.69 128 GLY A N 1
ATOM 974 C CA . GLY A 1 128 ? 15.844 -11.258 6.266 1 94.69 128 GLY A CA 1
ATOM 975 C C . GLY A 1 128 ? 16.609 -11.625 5.016 1 94.69 128 GLY A C 1
ATOM 976 O O . GLY A 1 128 ? 17.453 -10.859 4.551 1 94.69 128 GLY A O 1
ATOM 977 N N . LYS A 1 129 ? 16.375 -12.789 4.562 1 96.62 129 LYS A N 1
ATOM 978 C CA . LYS A 1 129 ? 16.984 -13.172 3.297 1 96.62 129 LYS A CA 1
ATOM 979 C C . LYS A 1 129 ? 16.266 -12.523 2.117 1 96.62 129 LYS A C 1
ATOM 981 O O . LYS A 1 129 ? 15.039 -12.391 2.135 1 96.62 129 LYS A O 1
ATOM 986 N N . VAL A 1 130 ? 17.047 -12.117 1.154 1 94.75 130 VAL A N 1
ATOM 987 C CA . VAL A 1 130 ? 16.547 -11.445 -0.038 1 94.75 130 VAL A CA 1
ATOM 988 C C . VAL A 1 130 ? 16.953 -12.219 -1.285 1 94.75 130 VAL A C 1
ATOM 990 O O . VAL A 1 130 ? 18.094 -12.688 -1.384 1 94.75 130 VAL A O 1
ATOM 993 N N . ALA A 1 131 ? 16.047 -12.367 -2.213 1 94.25 131 ALA A N 1
ATOM 994 C CA . ALA A 1 131 ? 16.328 -13.031 -3.484 1 94.25 131 ALA A CA 1
ATOM 995 C C . ALA A 1 131 ? 16.234 -12.047 -4.648 1 94.25 131 ALA A C 1
ATOM 997 O O . ALA A 1 131 ? 15.234 -11.336 -4.785 1 94.25 131 ALA A O 1
ATOM 998 N N . ILE A 1 132 ? 17.266 -12.008 -5.418 1 88.88 132 ILE A N 1
ATOM 999 C CA . ILE A 1 132 ? 17.328 -11.219 -6.641 1 88.88 132 ILE A CA 1
ATOM 1000 C C . ILE A 1 132 ? 17.406 -12.148 -7.852 1 88.88 132 ILE A C 1
ATOM 1002 O O . ILE A 1 132 ? 18.266 -13.016 -7.926 1 88.88 132 ILE A O 1
ATOM 1006 N N . LEU A 1 133 ? 16.5 -11.969 -8.742 1 88.75 133 LEU A N 1
ATOM 1007 C CA . LEU A 1 133 ? 16.453 -12.789 -9.945 1 88.75 133 LEU A CA 1
ATOM 1008 C C . LEU A 1 133 ? 16.656 -11.938 -11.188 1 88.75 133 LEU A C 1
ATOM 1010 O O . LEU A 1 133 ? 15.875 -11.016 -11.453 1 88.75 133 LEU A O 1
ATOM 1014 N N . ASP A 1 134 ? 17.688 -12.211 -11.922 1 81.31 134 ASP A N 1
ATOM 1015 C CA . ASP A 1 134 ? 18.047 -11.461 -13.125 1 81.31 134 ASP A CA 1
ATOM 1016 C C . ASP A 1 134 ? 18.094 -9.961 -12.844 1 81.31 134 ASP A C 1
ATOM 1018 O O . ASP A 1 134 ? 17.547 -9.164 -13.602 1 81.31 134 ASP A O 1
ATOM 1022 N N . GLY A 1 135 ? 18.531 -9.656 -11.648 1 77.62 135 GLY A N 1
ATOM 1023 C CA . GLY A 1 135 ? 18.781 -8.266 -11.32 1 77.62 135 GLY A CA 1
ATOM 1024 C C . GLY A 1 135 ? 17.578 -7.574 -10.711 1 77.62 135 GLY A C 1
ATOM 1025 O O . GLY A 1 135 ? 17.641 -6.398 -10.352 1 77.62 135 GLY A O 1
ATOM 1026 N N . SER A 1 136 ? 16.484 -8.266 -10.5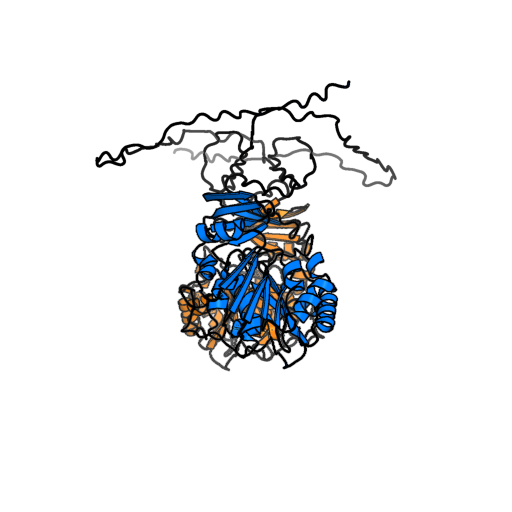62 1 82.88 136 SER A N 1
ATOM 1027 C CA . SER A 1 136 ? 15.281 -7.676 -9.984 1 82.88 136 SER A CA 1
ATOM 1028 C C . SER A 1 136 ? 14.914 -8.336 -8.656 1 82.88 136 SER A C 1
ATOM 1030 O O . SER A 1 136 ? 15.047 -9.547 -8.508 1 82.88 136 SER A O 1
ATOM 1032 N N . LEU A 1 137 ? 14.523 -7.484 -7.781 1 88.56 137 LEU A N 1
ATOM 1033 C CA . LEU A 1 137 ? 14.07 -8.016 -6.5 1 88.56 137 LEU A CA 1
ATOM 1034 C C . LEU A 1 137 ? 12.883 -8.961 -6.691 1 88.56 137 LEU A C 1
ATOM 1036 O O . LEU A 1 137 ? 11.891 -8.594 -7.32 1 88.56 137 LEU A O 1
ATOM 1040 N N . GLN A 1 138 ? 13.047 -10.156 -6.191 1 90.94 138 GLN A N 1
ATOM 1041 C CA . GLN A 1 138 ? 11.961 -11.125 -6.266 1 90.94 138 GLN A CA 1
ATOM 1042 C C . GLN A 1 138 ? 11.164 -11.156 -4.965 1 90.94 138 GLN A C 1
ATOM 1044 O O . GLN A 1 138 ? 9.93 -11.117 -4.98 1 90.94 138 GLN A O 1
ATOM 1049 N N . LEU A 1 139 ? 11.922 -11.305 -3.844 1 94.56 139 LEU A N 1
ATOM 1050 C CA . LEU A 1 139 ? 11.211 -11.289 -2.568 1 94.56 139 LEU A CA 1
ATOM 1051 C C . LEU A 1 139 ? 12.18 -11.023 -1.416 1 94.56 139 LEU A C 1
ATOM 1053 O O . LEU A 1 139 ? 13.391 -11.125 -1.584 1 94.56 139 LEU A O 1
ATOM 1057 N N . THR A 1 140 ? 11.609 -10.547 -0.355 1 95.62 140 THR A N 1
ATOM 1058 C CA . THR A 1 140 ? 12.25 -10.531 0.957 1 95.62 140 THR A CA 1
ATOM 1059 C C . THR A 1 140 ? 11.461 -11.375 1.953 1 95.62 140 THR A C 1
ATOM 1061 O O . THR A 1 140 ? 10.227 -11.453 1.872 1 95.62 140 THR A O 1
ATOM 1064 N N . GLU A 1 141 ? 12.109 -11.961 2.871 1 97.44 141 GLU A N 1
ATOM 1065 C CA . GLU A 1 141 ? 11.43 -12.758 3.883 1 97.44 141 GLU A CA 1
ATOM 1066 C C . GLU A 1 141 ? 10.5 -11.898 4.734 1 97.44 141 GLU A C 1
ATOM 1068 O O . GLU A 1 141 ? 9.523 -12.391 5.297 1 97.44 141 GLU A O 1
ATOM 1073 N N . ARG A 1 142 ? 10.758 -10.648 4.746 1 95.69 142 ARG A N 1
ATOM 1074 C CA . ARG A 1 142 ? 10.016 -9.734 5.609 1 95.69 142 ARG A CA 1
ATOM 1075 C C . ARG A 1 142 ? 8.578 -9.57 5.125 1 95.69 142 ARG A C 1
ATOM 1077 O O . ARG A 1 142 ? 7.652 -9.445 5.93 1 95.69 142 ARG A O 1
ATOM 1084 N N . ASP A 1 143 ? 8.375 -9.602 3.799 1 97.44 143 ASP A N 1
ATOM 1085 C CA . ASP A 1 143 ? 7.059 -9.148 3.357 1 97.44 143 ASP A CA 1
ATOM 1086 C C . ASP A 1 143 ? 6.52 -10.039 2.24 1 97.44 143 ASP A C 1
ATOM 1088 O O . ASP A 1 143 ? 5.461 -9.758 1.677 1 97.44 143 ASP A O 1
ATOM 1092 N N . GLU A 1 144 ? 7.195 -11.188 1.922 1 98.06 144 GLU A N 1
ATOM 1093 C CA . GLU A 1 144 ? 6.809 -12.047 0.804 1 98.06 144 GLU A CA 1
ATOM 1094 C C . GLU A 1 144 ? 5.391 -12.586 0.987 1 98.06 144 GLU A C 1
ATOM 1096 O O . GLU A 1 144 ? 4.684 -12.82 0.008 1 98.06 144 GLU A O 1
ATOM 1101 N N . PHE A 1 145 ? 4.945 -12.734 2.195 1 98.38 145 PHE A N 1
ATOM 1102 C CA . PHE A 1 145 ? 3.668 -13.375 2.48 1 98.38 145 PHE A CA 1
ATOM 1103 C C . PHE A 1 145 ? 2.512 -12.531 1.959 1 98.38 145 PHE A C 1
ATOM 1105 O O . PHE A 1 145 ? 1.459 -13.062 1.601 1 98.38 145 PHE A O 1
ATOM 1112 N N . ALA A 1 146 ? 2.686 -11.227 1.944 1 98.69 146 ALA A N 1
ATOM 1113 C CA . ALA A 1 146 ? 1.618 -10.367 1.438 1 98.69 146 ALA A CA 1
ATOM 1114 C C . ALA A 1 146 ? 1.31 -10.68 -0.023 1 98.69 146 ALA A C 1
ATOM 1116 O O . ALA A 1 146 ? 0.142 -10.773 -0.412 1 98.69 146 ALA A O 1
ATOM 1117 N N . TYR A 1 147 ? 2.336 -10.867 -0.82 1 98.06 147 TYR A N 1
ATOM 1118 C CA . TYR A 1 147 ? 2.189 -11.203 -2.232 1 98.06 147 TYR A CA 1
ATOM 1119 C C . TYR A 1 147 ? 1.634 -12.609 -2.404 1 98.06 147 TYR A C 1
ATOM 1121 O O . TYR A 1 147 ? 0.638 -12.812 -3.104 1 98.06 147 TYR A O 1
ATOM 1129 N N . GLN A 1 148 ? 2.223 -13.578 -1.725 1 98.5 148 GLN A N 1
ATOM 1130 C CA . GLN A 1 148 ? 1.881 -14.992 -1.884 1 98.5 148 GLN A CA 1
ATOM 1131 C C . GLN A 1 148 ? 0.441 -15.258 -1.454 1 98.5 148 GLN A C 1
ATOM 1133 O O . GLN A 1 148 ? -0.302 -15.953 -2.152 1 98.5 148 GLN A O 1
ATOM 1138 N N . GLU A 1 149 ? 0.085 -14.719 -0.356 1 98.69 149 GLU A N 1
ATOM 1139 C CA . GLU A 1 149 ? -1.255 -14.953 0.174 1 98.69 149 GLU A CA 1
ATOM 1140 C C . GLU A 1 149 ? -2.32 -14.328 -0.723 1 98.69 149 GLU A C 1
ATOM 1142 O O . GLU A 1 149 ? -3.318 -14.969 -1.051 1 98.69 149 GLU A O 1
ATOM 1147 N N . MET A 1 150 ? -2.053 -13.117 -1.158 1 98.88 150 MET A N 1
ATOM 1148 C CA . MET A 1 150 ? -3.074 -12.422 -1.937 1 98.88 150 MET A CA 1
ATOM 1149 C C . MET A 1 150 ? -3.227 -13.047 -3.318 1 98.88 150 MET A C 1
ATOM 1151 O O . MET A 1 150 ? -4.344 -13.289 -3.773 1 98.88 150 MET A O 1
ATOM 1155 N N . LEU A 1 151 ? -2.146 -13.344 -3.98 1 98.44 151 LEU A N 1
ATOM 1156 C CA . LEU A 1 151 ? -2.213 -13.938 -5.309 1 98.44 151 LEU A CA 1
ATOM 1157 C C . LEU A 1 151 ? -2.898 -15.305 -5.254 1 98.44 151 LEU A C 1
ATOM 1159 O O . LEU A 1 151 ? -3.57 -15.703 -6.211 1 98.44 151 LEU A O 1
ATOM 1163 N N . THR A 1 152 ? -2.803 -16 -4.133 1 98.88 152 THR A N 1
ATOM 1164 C CA . THR A 1 152 ? -3.34 -17.344 -3.988 1 98.88 152 THR A CA 1
ATOM 1165 C C . THR A 1 152 ? -4.805 -17.312 -3.57 1 98.88 152 THR A C 1
ATOM 1167 O O . THR A 1 152 ? -5.652 -17.969 -4.18 1 98.88 152 THR A O 1
ATOM 1170 N N . HIS A 1 153 ? -5.09 -16.516 -2.572 1 98.88 153 HIS A N 1
ATOM 1171 C CA . HIS A 1 153 ? -6.383 -16.625 -1.906 1 98.88 153 HIS A CA 1
ATOM 1172 C C . HIS A 1 153 ? -7.453 -15.812 -2.623 1 98.88 153 HIS A C 1
ATOM 1174 O O . HIS A 1 153 ? -8.641 -16.141 -2.561 1 98.88 153 HIS A O 1
ATOM 1180 N N . LEU A 1 154 ? -7.074 -14.766 -3.342 1 98.88 154 LEU A N 1
ATOM 1181 C CA . LEU A 1 154 ? -8.078 -14 -4.074 1 98.88 154 LEU A CA 1
ATOM 1182 C C . LEU A 1 154 ? -8.844 -14.898 -5.043 1 98.88 154 LEU A C 1
ATOM 1184 O O . LEU A 1 154 ? -10.078 -14.906 -5.047 1 98.88 154 LEU A O 1
ATOM 1188 N N . PRO A 1 155 ? -8.18 -15.75 -5.836 1 98.88 155 PRO A N 1
ATOM 1189 C CA . PRO A 1 155 ? -8.961 -16.625 -6.715 1 98.88 155 PRO A CA 1
ATOM 1190 C C . PRO A 1 155 ? -9.562 -17.812 -5.977 1 98.88 155 PRO A C 1
ATOM 1192 O O . PRO A 1 155 ? -10.727 -18.156 -6.199 1 98.88 155 PRO A O 1
ATOM 1195 N N . LEU A 1 156 ? -8.836 -18.453 -5.062 1 98.88 156 LEU A N 1
ATOM 1196 C CA . LEU A 1 156 ? -9.266 -19.719 -4.477 1 98.88 156 LEU A CA 1
ATOM 1197 C C . LEU A 1 156 ? -10.422 -19.5 -3.504 1 98.88 156 LEU A C 1
ATOM 1199 O O . LEU A 1 156 ? -11.297 -20.359 -3.367 1 98.88 156 LEU A O 1
ATOM 1203 N N . CYS A 1 157 ? -10.43 -18.344 -2.865 1 98.88 157 CYS A N 1
ATOM 1204 C CA . CYS A 1 157 ? -11.508 -18.078 -1.921 1 98.88 157 CYS A CA 1
ATOM 1205 C C . CYS A 1 157 ? -12.742 -17.547 -2.639 1 98.88 157 CYS A C 1
ATOM 1207 O O . CYS A 1 157 ? -13.789 -17.359 -2.02 1 98.88 157 CYS A O 1
ATOM 1209 N N . SER A 1 158 ? -12.672 -17.344 -3.922 1 98.75 158 SER A N 1
ATOM 1210 C CA . SER A 1 158 ? -13.781 -16.797 -4.691 1 98.75 158 SER A CA 1
ATOM 1211 C C . SER A 1 158 ? -14.641 -17.891 -5.301 1 98.75 158 SER A C 1
ATOM 1213 O O . SER A 1 158 ? -15.703 -17.625 -5.867 1 98.75 158 SER A O 1
ATOM 1215 N N . ILE A 1 159 ? -14.227 -19.172 -5.238 1 98.75 159 ILE A N 1
ATOM 1216 C CA . ILE A 1 159 ? -14.984 -20.281 -5.805 1 98.75 159 ILE A CA 1
ATOM 1217 C C . ILE A 1 159 ? -15.203 -21.359 -4.742 1 98.75 159 ILE A C 1
ATOM 1219 O O . ILE A 1 159 ? -14.398 -21.5 -3.816 1 98.75 159 ILE A O 1
ATOM 1223 N N . PRO A 1 160 ? -16.25 -22.031 -4.883 1 97.56 160 PRO A N 1
ATOM 1224 C CA . PRO A 1 160 ? -16.516 -23.062 -3.881 1 97.56 160 PRO A CA 1
ATOM 1225 C C . PRO A 1 160 ? -15.711 -24.344 -4.113 1 97.56 160 PRO A C 1
ATOM 1227 O O . PRO A 1 160 ? -15.664 -24.859 -5.234 1 97.56 160 PRO A O 1
ATOM 1230 N N . HIS A 1 161 ? -15.016 -24.859 -3.242 1 95.56 161 HIS A N 1
ATOM 1231 C CA . HIS A 1 161 ? -14.422 -26.172 -3.131 1 95.56 161 HIS A CA 1
ATOM 1232 C C . HIS A 1 161 ? -13.484 -26.453 -4.301 1 95.56 161 HIS A C 1
ATOM 1234 O O . HIS A 1 161 ? -13.641 -27.469 -4.996 1 95.56 161 HIS A O 1
ATOM 1240 N N . PRO A 1 162 ? -12.484 -25.609 -4.539 1 98.5 162 PRO A N 1
ATOM 1241 C CA . PRO A 1 162 ? -11.523 -25.969 -5.586 1 98.5 162 PRO A CA 1
ATOM 1242 C C . PRO A 1 162 ? -10.852 -27.312 -5.34 1 98.5 162 PRO A C 1
ATOM 1244 O O . PRO A 1 162 ? -10.516 -27.641 -4.199 1 98.5 162 PRO A O 1
ATOM 1247 N N . LYS A 1 163 ? -10.641 -28.109 -6.426 1 98.81 163 LYS A N 1
ATOM 1248 C CA . LYS A 1 163 ? -10.086 -29.453 -6.285 1 98.81 163 LYS A CA 1
ATOM 1249 C C . LYS A 1 163 ? -8.734 -29.562 -6.996 1 98.81 163 LYS A C 1
ATOM 1251 O O . LYS A 1 163 ? -7.812 -30.203 -6.48 1 98.81 163 LYS A O 1
ATOM 1256 N N . LYS A 1 164 ? -8.656 -29.031 -8.188 1 98.94 164 LYS A N 1
ATOM 1257 C CA . LYS A 1 164 ? -7.434 -29.078 -8.984 1 98.94 164 LYS A CA 1
ATOM 1258 C C . LYS A 1 164 ? -6.902 -27.672 -9.258 1 98.94 164 LYS A C 1
ATOM 1260 O O . LYS A 1 164 ? -7.594 -26.859 -9.867 1 98.94 164 LYS A O 1
ATOM 1265 N N . VAL A 1 165 ? -5.648 -27.438 -8.844 1 98.94 165 VAL A N 1
ATOM 1266 C CA . VAL A 1 165 ? -5.043 -26.109 -9 1 98.94 165 VAL A CA 1
ATOM 1267 C C . VAL A 1 165 ? -3.713 -26.234 -9.742 1 98.94 165 VAL A C 1
ATOM 1269 O O . VAL A 1 165 ? -2.912 -27.125 -9.445 1 98.94 165 VAL A O 1
ATOM 1272 N N . LEU A 1 166 ? -3.527 -25.344 -10.719 1 98.88 166 LEU A N 1
ATOM 1273 C CA . LEU A 1 166 ? -2.268 -25.266 -11.453 1 98.88 166 LEU A CA 1
ATOM 1274 C C . LEU A 1 166 ? -1.521 -23.984 -11.117 1 98.88 166 LEU A C 1
ATOM 1276 O O . LEU A 1 166 ? -2.104 -22.891 -11.141 1 98.88 166 LEU A O 1
ATOM 1280 N N . LEU A 1 167 ? -0.317 -24.141 -10.766 1 98.56 167 LEU A N 1
ATOM 1281 C CA . LEU A 1 167 ? 0.622 -23.031 -10.609 1 98.56 167 LEU A CA 1
ATOM 1282 C C . LEU A 1 167 ? 1.642 -23.031 -11.742 1 98.56 167 LEU A C 1
ATOM 1284 O O . LEU A 1 167 ? 2.352 -24.016 -11.953 1 98.56 167 LEU A O 1
ATOM 1288 N N . VAL A 1 168 ? 1.645 -21.953 -12.523 1 96.5 168 VAL A N 1
ATOM 1289 C CA . VAL A 1 168 ? 2.67 -21.766 -13.547 1 96.5 168 VAL A CA 1
ATOM 1290 C C . VAL A 1 168 ? 3.717 -20.766 -13.055 1 96.5 168 VAL A C 1
ATOM 1292 O O . VAL A 1 168 ? 3.395 -19.609 -12.766 1 96.5 168 VAL A O 1
ATOM 1295 N N . GLY A 1 169 ? 4.941 -21.156 -13.062 1 94.94 169 GLY A N 1
ATOM 1296 C CA . GLY A 1 169 ? 5.953 -20.422 -12.32 1 94.94 169 GLY A CA 1
ATOM 1297 C C . GLY A 1 169 ? 5.891 -20.672 -10.828 1 94.94 169 GLY A C 1
ATOM 1298 O O . GLY A 1 169 ? 5.578 -21.781 -10.391 1 94.94 169 GLY A O 1
ATOM 1299 N N . GLY A 1 170 ? 6.355 -19.703 -10.023 1 96.12 170 GLY A N 1
ATOM 1300 C CA . GLY A 1 170 ? 6.273 -19.812 -8.57 1 96.12 170 GLY A CA 1
ATOM 1301 C C . GLY A 1 170 ? 7.25 -20.828 -7.992 1 96.12 170 GLY A C 1
ATOM 1302 O O . GLY A 1 170 ? 6.93 -21.531 -7.035 1 96.12 170 GLY A O 1
ATOM 1303 N N . GLY A 1 171 ? 8.352 -20.906 -8.594 1 96.75 171 GLY A N 1
ATOM 1304 C CA . GLY A 1 171 ? 9.344 -21.906 -8.195 1 96.75 171 GLY A CA 1
ATOM 1305 C C . GLY A 1 171 ? 9.797 -21.75 -6.758 1 96.75 171 GLY A C 1
ATOM 1306 O O . GLY A 1 171 ? 10.336 -22.688 -6.172 1 96.75 171 GLY A O 1
ATOM 1307 N N . ASP A 1 172 ? 9.586 -20.594 -6.191 1 97.62 172 ASP A N 1
ATOM 1308 C CA . ASP A 1 172 ? 10 -20.359 -4.812 1 97.62 172 ASP A CA 1
ATOM 1309 C C . ASP A 1 172 ? 9.164 -21.172 -3.838 1 97.62 172 ASP A C 1
ATOM 1311 O O . ASP A 1 172 ? 9.562 -21.391 -2.691 1 97.62 172 ASP A O 1
ATOM 1315 N N . GLY A 1 173 ? 7.949 -21.578 -4.23 1 98.62 173 GLY A N 1
ATOM 1316 C CA . GLY A 1 173 ? 7.125 -22.469 -3.432 1 98.62 173 GLY A CA 1
ATOM 1317 C C . GLY A 1 173 ? 6.176 -21.734 -2.504 1 98.62 173 GLY A C 1
ATOM 1318 O O . GLY A 1 173 ? 5.402 -22.359 -1.773 1 98.62 173 GLY A O 1
ATOM 1319 N N . GLY A 1 174 ? 6.199 -20.391 -2.498 1 98.62 174 GLY A N 1
ATOM 1320 C CA . GLY A 1 174 ? 5.336 -19.625 -1.613 1 98.62 174 GLY A CA 1
ATOM 1321 C C . GLY A 1 174 ? 3.859 -19.797 -1.918 1 98.62 174 GLY A C 1
ATOM 1322 O O . GLY A 1 174 ? 3.043 -19.922 -1.004 1 98.62 174 GLY A O 1
ATOM 1323 N N . ILE A 1 175 ? 3.539 -19.797 -3.174 1 98.75 175 ILE A N 1
ATOM 1324 C CA . ILE A 1 175 ? 2.15 -19.984 -3.58 1 98.75 175 ILE A CA 1
ATOM 1325 C C . ILE A 1 175 ? 1.7 -21.406 -3.232 1 98.75 175 ILE A C 1
ATOM 1327 O O . ILE A 1 175 ? 0.564 -21.625 -2.801 1 98.75 175 ILE A O 1
ATOM 1331 N N . LEU A 1 176 ? 2.576 -22.422 -3.379 1 98.88 176 LEU A N 1
ATOM 1332 C CA . LEU A 1 176 ? 2.262 -23.797 -2.971 1 98.88 176 LEU A CA 1
ATOM 1333 C C . LEU A 1 176 ? 1.92 -23.844 -1.485 1 98.88 176 LEU A C 1
ATOM 1335 O O . LEU A 1 176 ? 0.969 -24.531 -1.09 1 98.88 176 LEU A O 1
ATOM 1339 N N . ARG A 1 177 ? 2.725 -23.141 -0.67 1 98.81 177 ARG A N 1
ATOM 1340 C CA . ARG A 1 177 ? 2.477 -23.062 0.765 1 98.81 177 ARG A CA 1
ATOM 1341 C C . ARG A 1 177 ? 1.057 -22.578 1.046 1 98.81 177 ARG A C 1
ATOM 1343 O O . ARG A 1 177 ? 0.348 -23.156 1.868 1 98.81 177 ARG A O 1
ATOM 1350 N N . GLU A 1 178 ? 0.603 -21.609 0.315 1 98.69 178 GLU A N 1
ATOM 1351 C CA . GLU A 1 178 ? -0.707 -21.016 0.564 1 98.69 178 GLU A CA 1
ATOM 1352 C C . GLU A 1 178 ? -1.826 -21.891 0.022 1 98.69 178 GLU A C 1
ATOM 1354 O O . GLU A 1 178 ? -2.893 -22 0.633 1 98.69 178 GLU A O 1
ATOM 1359 N N . ILE A 1 179 ? -1.594 -22.547 -1.156 1 98.81 179 ILE A N 1
ATOM 1360 C CA . ILE A 1 179 ? -2.594 -23.469 -1.699 1 98.81 179 ILE A CA 1
ATOM 1361 C C . ILE A 1 179 ? -2.857 -24.594 -0.705 1 98.81 179 ILE A C 1
ATOM 1363 O O . ILE A 1 179 ? -3.994 -25.047 -0.565 1 98.81 179 ILE A O 1
ATOM 1367 N N . SER A 1 180 ? -1.879 -24.969 0.039 1 98.56 180 SER A N 1
ATOM 1368 C CA . SER A 1 180 ? -1.966 -26.094 0.965 1 98.56 180 SER A CA 1
ATOM 1369 C C . SER A 1 180 ? -3.008 -25.828 2.049 1 98.56 180 SER A C 1
ATOM 1371 O O . SER A 1 180 ? -3.48 -26.766 2.695 1 98.56 180 SER A O 1
ATOM 1373 N N . ARG A 1 181 ? -3.367 -24.609 2.244 1 98.06 181 ARG A N 1
ATOM 1374 C CA . ARG A 1 181 ? -4.332 -24.234 3.275 1 98.06 181 ARG A CA 1
ATOM 1375 C C . ARG A 1 181 ? -5.746 -24.641 2.867 1 98.06 181 ARG A C 1
ATOM 1377 O O . ARG A 1 181 ? -6.66 -24.641 3.695 1 98.06 181 ARG A O 1
ATOM 1384 N N . HIS A 1 182 ? -5.918 -24.906 1.622 1 98.12 182 HIS A N 1
ATOM 1385 C CA . HIS A 1 182 ? -7.242 -25.25 1.105 1 98.12 182 HIS A CA 1
ATOM 1386 C C . HIS A 1 182 ? -7.469 -26.75 1.111 1 98.12 182 HIS A C 1
ATOM 1388 O O . HIS A 1 182 ? -6.957 -27.469 0.243 1 98.12 182 HIS A O 1
ATOM 1394 N N . ASN A 1 183 ? -8.352 -27.203 1.968 1 95.69 183 ASN A N 1
ATOM 1395 C CA . ASN A 1 183 ? -8.555 -28.625 2.203 1 95.69 183 ASN A CA 1
ATOM 1396 C C . ASN A 1 183 ? -9.289 -29.281 1.038 1 95.69 183 ASN A C 1
ATOM 1398 O O . ASN A 1 183 ? -9.164 -30.5 0.828 1 95.69 183 ASN A O 1
ATOM 1402 N N . SER A 1 184 ? -10.031 -28.531 0.363 1 97.81 184 SER A N 1
ATOM 1403 C CA . SER A 1 184 ? -10.805 -29.094 -0.734 1 97.81 184 SER A CA 1
ATOM 1404 C C . SER A 1 184 ? -9.906 -29.484 -1.903 1 97.81 184 SER A C 1
ATOM 1406 O O . SER A 1 184 ? -10.305 -30.266 -2.771 1 97.81 184 SER A O 1
ATOM 1408 N N . VAL A 1 185 ? -8.688 -28.875 -1.984 1 98.69 185 VAL A N 1
ATOM 1409 C CA . VAL A 1 185 ? -7.785 -29.141 -3.098 1 98.69 185 VAL A CA 1
ATOM 1410 C C . VAL A 1 185 ? -7.242 -30.578 -2.992 1 98.69 185 VAL A C 1
ATOM 1412 O O . VAL A 1 185 ? -6.766 -30.984 -1.933 1 98.69 185 VAL A O 1
ATOM 1415 N N . GLU A 1 186 ? -7.344 -31.25 -4.113 1 98.81 186 GLU A N 1
ATOM 1416 C CA . GLU A 1 186 ? -6.91 -32.656 -4.152 1 98.81 186 GLU A CA 1
ATOM 1417 C C . GLU A 1 186 ? -5.621 -32.812 -4.953 1 98.81 186 GLU A C 1
ATOM 1419 O O . GLU A 1 186 ? -4.875 -33.75 -4.754 1 98.81 186 GLU A O 1
ATOM 1424 N N . GLN A 1 187 ? -5.438 -31.891 -5.887 1 98.88 187 GLN A N 1
ATOM 1425 C CA . GLN A 1 187 ? -4.27 -31.938 -6.762 1 98.88 187 GLN A CA 1
ATOM 1426 C C . GLN A 1 187 ? -3.699 -30.547 -6.992 1 98.88 187 GLN A C 1
ATOM 1428 O O . GLN A 1 187 ? -4.441 -29.609 -7.289 1 98.88 187 GLN A O 1
ATOM 1433 N N . ILE A 1 188 ? -2.398 -30.469 -6.801 1 98.94 188 ILE A N 1
ATOM 1434 C CA . ILE A 1 188 ? -1.666 -29.219 -7.043 1 98.94 188 ILE A CA 1
ATOM 1435 C C . ILE A 1 188 ? -0.541 -29.484 -8.047 1 98.94 188 ILE A C 1
ATOM 1437 O O . ILE A 1 188 ? 0.45 -30.141 -7.719 1 98.94 188 ILE A O 1
ATOM 1441 N N . ASP A 1 189 ? -0.688 -28.953 -9.258 1 98.88 189 ASP A N 1
ATOM 1442 C CA . ASP A 1 189 ? 0.366 -29.031 -10.266 1 98.88 189 ASP A CA 1
ATOM 1443 C C . ASP A 1 189 ? 1.174 -27.734 -10.328 1 98.88 189 ASP A C 1
ATOM 1445 O O . ASP A 1 189 ? 0.606 -26.641 -10.305 1 98.88 189 ASP A O 1
ATOM 1449 N N . ILE A 1 190 ? 2.455 -27.859 -10.328 1 98.75 190 ILE A N 1
ATOM 1450 C CA . ILE A 1 190 ? 3.309 -26.703 -10.578 1 98.75 190 ILE A CA 1
ATOM 1451 C C . ILE A 1 190 ? 4.184 -26.969 -11.805 1 98.75 190 ILE A C 1
ATOM 1453 O O . ILE A 1 190 ? 4.797 -28.031 -11.922 1 98.75 190 ILE A O 1
ATOM 1457 N N . CYS A 1 191 ? 4.18 -26.031 -12.703 1 97.62 191 CYS A N 1
ATOM 1458 C CA . CYS A 1 191 ? 5.074 -26.047 -13.852 1 97.62 191 CYS A CA 1
ATOM 1459 C C . CYS A 1 191 ? 6.141 -24.969 -13.727 1 97.62 191 CYS A C 1
ATOM 1461 O O . CYS A 1 191 ? 5.824 -23.766 -13.75 1 97.62 191 CYS A O 1
ATOM 1463 N N . GLU A 1 192 ? 7.312 -25.312 -13.523 1 95.94 192 GLU A N 1
ATOM 1464 C CA . GLU A 1 192 ? 8.477 -24.453 -13.391 1 95.94 192 GLU A CA 1
ATOM 1465 C C . GLU A 1 192 ? 9.609 -24.891 -14.312 1 95.94 192 GLU A C 1
ATOM 1467 O O . GLU A 1 192 ? 9.953 -26.078 -14.352 1 95.94 192 GLU A O 1
ATOM 1472 N N . ILE A 1 193 ? 10.172 -23.922 -15.031 1 93.94 193 ILE A N 1
ATOM 1473 C CA . ILE A 1 193 ? 11.125 -24.266 -16.078 1 93.94 193 ILE A CA 1
ATOM 1474 C C . ILE A 1 193 ? 12.508 -24.484 -15.461 1 93.94 193 ILE A C 1
ATOM 1476 O O . ILE A 1 193 ? 13.312 -25.266 -15.992 1 93.94 193 ILE A O 1
ATOM 1480 N N . ASP A 1 194 ? 12.836 -23.797 -14.422 1 95 194 ASP A N 1
ATOM 1481 C CA . ASP A 1 194 ? 14.195 -23.75 -13.898 1 95 194 ASP A CA 1
ATOM 1482 C C . ASP A 1 194 ? 14.312 -24.516 -12.594 1 95 194 ASP A C 1
ATOM 1484 O O . ASP A 1 194 ? 13.992 -24 -11.523 1 95 194 ASP A O 1
ATOM 1488 N N . GLU A 1 195 ? 14.852 -25.672 -12.672 1 97.12 195 GLU A N 1
ATOM 1489 C CA . GLU A 1 195 ? 15.016 -26.547 -11.508 1 97.12 195 GLU A CA 1
ATOM 1490 C C . GLU A 1 195 ? 15.938 -25.906 -10.469 1 97.12 195 GLU A C 1
ATOM 1492 O O . GLU A 1 195 ? 15.773 -26.125 -9.266 1 97.12 195 GLU A O 1
ATOM 1497 N N . MET A 1 196 ? 16.859 -25.141 -10.922 1 96.44 196 MET A N 1
ATOM 1498 C CA . MET A 1 196 ? 17.781 -24.484 -10 1 96.44 196 MET A CA 1
ATOM 1499 C C . MET A 1 196 ? 17.031 -23.594 -9.016 1 96.44 196 MET A C 1
ATOM 1501 O O . MET A 1 196 ? 17.406 -23.516 -7.848 1 96.44 196 MET A O 1
ATOM 1505 N N . ILE A 1 197 ? 16.031 -22.969 -9.5 1 95.94 197 ILE A N 1
ATOM 1506 C CA . ILE A 1 197 ? 15.234 -22.078 -8.664 1 95.94 197 ILE A CA 1
ATOM 1507 C C . ILE A 1 197 ? 14.57 -22.891 -7.547 1 95.94 197 ILE A C 1
ATOM 1509 O O . ILE A 1 197 ? 14.633 -22.5 -6.375 1 95.94 197 ILE A O 1
ATOM 1513 N N . ILE A 1 198 ? 14 -24 -7.848 1 98.12 198 ILE A N 1
ATOM 1514 C CA . ILE A 1 198 ? 13.32 -24.844 -6.875 1 98.12 198 ILE A CA 1
ATOM 1515 C C . ILE A 1 198 ? 14.312 -25.297 -5.805 1 98.12 198 ILE A C 1
ATOM 1517 O O . ILE A 1 198 ? 14.047 -25.141 -4.605 1 98.12 198 ILE A O 1
ATOM 1521 N N . ASP A 1 199 ? 15.438 -25.719 -6.246 1 98.31 199 ASP A N 1
ATOM 1522 C CA . ASP A 1 199 ? 16.438 -26.25 -5.324 1 98.31 199 ASP A CA 1
ATOM 1523 C C . ASP A 1 199 ? 16.984 -25.156 -4.414 1 98.31 199 ASP A C 1
ATOM 1525 O O . ASP A 1 199 ? 17.141 -25.359 -3.211 1 98.31 199 ASP A O 1
ATOM 1529 N N . ALA A 1 200 ? 17.25 -24.016 -5.027 1 98.12 200 ALA A N 1
ATOM 1530 C CA . ALA A 1 200 ? 17.781 -22.906 -4.258 1 98.12 200 ALA A CA 1
ATOM 1531 C C . ALA A 1 200 ? 16.797 -22.453 -3.172 1 98.12 200 ALA A C 1
ATOM 1533 O O . ALA A 1 200 ? 17.203 -22.203 -2.033 1 98.12 200 ALA A O 1
ATOM 1534 N N . TYR A 1 201 ? 15.539 -22.375 -3.523 1 98.44 201 TYR A N 1
ATOM 1535 C CA . TYR A 1 201 ? 14.562 -21.906 -2.545 1 98.44 201 TYR A CA 1
ATOM 1536 C C . TYR A 1 201 ? 14.336 -22.953 -1.456 1 98.44 201 TYR A C 1
ATOM 1538 O O . TYR A 1 201 ? 14.109 -22.594 -0.294 1 98.44 201 TYR A O 1
ATOM 1546 N N . LYS A 1 202 ? 14.367 -24.25 -1.769 1 98.69 202 LYS A N 1
ATOM 1547 C CA . LYS A 1 202 ? 14.289 -25.297 -0.745 1 98.69 202 LYS A CA 1
ATOM 1548 C C . LYS A 1 202 ? 15.438 -25.156 0.253 1 98.69 202 LYS A C 1
ATOM 1550 O O . LYS A 1 202 ? 15.242 -25.344 1.456 1 98.69 202 LYS A O 1
ATOM 1555 N N . LYS A 1 203 ? 16.516 -24.812 -0.237 1 98.56 203 LYS A N 1
ATOM 1556 C CA . LYS A 1 203 ? 17.719 -24.766 0.597 1 98.56 203 LYS A CA 1
ATOM 1557 C C . LYS A 1 203 ? 17.75 -23.484 1.423 1 98.56 203 LYS A C 1
ATOM 1559 O O . LYS A 1 203 ? 18.016 -23.516 2.627 1 98.56 203 LYS A O 1
ATOM 1564 N N . PHE A 1 204 ? 17.484 -22.344 0.836 1 98.38 204 PHE A N 1
ATOM 1565 C CA . PHE A 1 204 ? 17.812 -21.078 1.474 1 98.38 204 PHE A CA 1
ATOM 1566 C C . PHE A 1 204 ? 16.547 -20.422 2.043 1 98.38 204 PHE A C 1
ATOM 1568 O O . PHE A 1 204 ? 16.641 -19.516 2.865 1 98.38 204 PHE A O 1
ATOM 1575 N N . PHE A 1 205 ? 15.391 -20.812 1.577 1 98.5 205 PHE A N 1
ATOM 1576 C CA . PHE A 1 205 ? 14.117 -20.297 2.062 1 98.5 205 PHE A CA 1
ATOM 1577 C C . PHE A 1 205 ? 13.172 -21.438 2.412 1 98.5 205 PHE A C 1
ATOM 1579 O O . PHE A 1 205 ? 12.062 -21.516 1.88 1 98.5 205 PHE A O 1
ATOM 1586 N N . PRO A 1 206 ? 13.469 -22.266 3.346 1 98.25 206 PRO A N 1
ATOM 1587 C CA . PRO A 1 206 ? 12.672 -23.469 3.605 1 98.25 206 PRO A CA 1
ATOM 1588 C C . PRO A 1 206 ? 11.258 -23.141 4.074 1 98.25 206 PRO A C 1
ATOM 1590 O O . PRO A 1 206 ? 10.32 -23.906 3.809 1 98.25 206 PRO A O 1
ATOM 1593 N N . ASP A 1 207 ? 11.062 -22.062 4.773 1 97.75 207 ASP A N 1
ATOM 1594 C CA . ASP A 1 207 ? 9.734 -21.688 5.27 1 97.75 207 ASP A CA 1
ATOM 1595 C C . ASP A 1 207 ? 8.828 -21.234 4.125 1 97.75 207 ASP A C 1
ATOM 1597 O O . ASP A 1 207 ? 7.605 -21.25 4.254 1 97.75 207 ASP A O 1
ATOM 1601 N N . ILE A 1 208 ? 9.453 -20.766 3.037 1 98.44 208 ILE A N 1
ATOM 1602 C CA . ILE A 1 208 ? 8.695 -20.375 1.851 1 98.44 208 ILE A CA 1
ATOM 1603 C C . ILE A 1 208 ? 8.461 -21.594 0.966 1 98.44 208 ILE A C 1
ATOM 1605 O O . ILE A 1 208 ? 7.336 -21.828 0.512 1 98.44 208 ILE A O 1
ATOM 1609 N N . ALA A 1 209 ? 9.453 -22.422 0.833 1 98.69 209 ALA A N 1
ATOM 1610 C CA . ALA A 1 209 ? 9.422 -23.578 -0.068 1 98.69 209 ALA A CA 1
ATOM 1611 C C . ALA A 1 209 ? 8.734 -24.766 0.587 1 98.69 209 ALA A C 1
ATOM 1613 O O . ALA A 1 209 ? 8.656 -25.844 -0.002 1 98.69 209 ALA A O 1
ATOM 1614 N N . VAL A 1 210 ? 8.227 -24.562 1.78 1 98.75 210 VAL A N 1
ATOM 1615 C CA . VAL A 1 210 ? 7.617 -25.641 2.543 1 98.75 210 VAL A CA 1
ATOM 1616 C C . VAL A 1 210 ? 6.445 -26.234 1.761 1 98.75 210 VAL A C 1
ATOM 1618 O O . VAL A 1 210 ? 6.074 -27.391 1.967 1 98.75 210 VAL A O 1
ATOM 1621 N N . GLY A 1 211 ? 5.969 -25.453 0.816 1 98.69 211 GLY A N 1
ATOM 1622 C CA . GLY A 1 211 ? 4.863 -25.906 -0.014 1 98.69 211 GLY A CA 1
ATOM 1623 C C . GLY A 1 211 ? 5.188 -27.156 -0.805 1 98.69 211 GLY A C 1
ATOM 1624 O O . GLY A 1 211 ? 4.297 -27.953 -1.106 1 98.69 211 GLY A O 1
ATOM 1625 N N . TYR A 1 212 ? 6.379 -27.422 -1.097 1 98.75 212 TYR A N 1
ATOM 1626 C CA . TYR A 1 212 ? 6.805 -28.578 -1.865 1 98.75 212 TYR A CA 1
ATOM 1627 C C . TYR A 1 212 ? 6.656 -29.859 -1.049 1 98.75 212 TYR A C 1
ATOM 1629 O O . TYR A 1 212 ? 6.715 -30.953 -1.596 1 98.75 212 TYR A O 1
ATOM 1637 N N . LYS A 1 213 ? 6.43 -29.719 0.239 1 98.31 213 LYS A N 1
ATOM 1638 C CA . LYS A 1 213 ? 6.266 -30.875 1.103 1 98.31 213 LYS A CA 1
ATOM 1639 C C . LYS A 1 213 ? 4.828 -31.391 1.077 1 98.31 213 LYS A C 1
ATOM 1641 O O . LYS A 1 213 ? 4.531 -32.469 1.606 1 98.31 213 LYS A O 1
ATOM 1646 N N . ASP A 1 214 ? 3.943 -30.609 0.584 1 98.62 214 ASP A N 1
ATOM 1647 C CA . ASP A 1 214 ? 2.568 -31.078 0.436 1 98.62 214 ASP A CA 1
ATOM 1648 C C . ASP A 1 214 ? 2.492 -32.281 -0.501 1 98.62 214 ASP A C 1
ATOM 1650 O O . ASP A 1 214 ? 2.924 -32.188 -1.653 1 98.62 214 ASP A O 1
ATOM 1654 N N . PRO A 1 215 ? 1.907 -33.375 -0.077 1 98.38 215 PRO A N 1
ATOM 1655 C CA . PRO A 1 215 ? 1.906 -34.594 -0.897 1 98.38 215 PRO A CA 1
ATOM 1656 C C . PRO A 1 215 ? 1.021 -34.469 -2.135 1 98.38 215 PRO A C 1
ATOM 1658 O O . PRO A 1 215 ? 1.097 -35.281 -3.041 1 98.38 215 PRO A O 1
ATOM 1661 N N . ARG A 1 216 ? 0.182 -33.469 -2.182 1 98.69 216 ARG A N 1
ATOM 1662 C CA . ARG A 1 216 ? -0.705 -33.281 -3.322 1 98.69 216 ARG A CA 1
ATOM 1663 C C . ARG A 1 216 ? 0.033 -32.594 -4.477 1 98.69 216 ARG A C 1
ATOM 1665 O O . ARG A 1 216 ? -0.49 -32.531 -5.59 1 98.69 216 ARG A O 1
ATOM 1672 N N . VAL A 1 217 ? 1.31 -32.156 -4.277 1 98.94 217 VAL A N 1
ATOM 1673 C CA . VAL A 1 217 ? 2.053 -31.375 -5.25 1 98.94 217 VAL A CA 1
ATOM 1674 C C . VAL A 1 217 ? 2.717 -32.281 -6.27 1 98.94 217 VAL A C 1
ATOM 1676 O O . VAL A 1 217 ? 3.4 -33.25 -5.902 1 98.94 217 VAL A O 1
ATOM 1679 N N . GLN A 1 218 ? 2.457 -32.031 -7.508 1 98.81 218 GLN A N 1
ATOM 1680 C CA . GLN A 1 218 ? 3.166 -32.625 -8.633 1 98.81 218 GLN A CA 1
ATOM 1681 C C . GLN A 1 218 ? 3.988 -31.594 -9.383 1 98.81 218 GLN A C 1
ATOM 1683 O O . GLN A 1 218 ? 3.445 -30.594 -9.859 1 98.81 218 GLN A O 1
ATOM 1688 N N . VAL A 1 219 ? 5.281 -31.891 -9.531 1 98.75 219 VAL A N 1
ATOM 1689 C CA . VAL A 1 219 ? 6.195 -30.922 -10.133 1 98.75 219 VAL A CA 1
ATOM 1690 C C . VAL A 1 219 ? 6.453 -31.297 -11.594 1 98.75 219 VAL A C 1
ATOM 1692 O O . VAL A 1 219 ? 6.809 -32.438 -11.891 1 98.75 219 VAL A O 1
ATOM 1695 N N . TYR A 1 220 ? 6.25 -30.375 -12.445 1 98.56 220 TYR A N 1
ATOM 1696 C CA . TYR A 1 220 ? 6.594 -30.5 -13.859 1 98.56 220 TYR A CA 1
ATOM 1697 C C . TYR A 1 220 ? 7.676 -29.484 -14.242 1 98.56 220 TYR A C 1
ATOM 1699 O O . TYR A 1 220 ? 7.434 -28.281 -14.25 1 98.56 220 TYR A O 1
ATOM 1707 N N . ILE A 1 221 ? 8.859 -30 -14.539 1 97.75 221 ILE A N 1
ATOM 1708 C CA . ILE A 1 221 ? 9.922 -29.125 -15.055 1 97.75 221 ILE A CA 1
ATOM 1709 C C . ILE A 1 221 ? 9.742 -28.938 -16.562 1 97.75 221 ILE A C 1
ATOM 1711 O O . ILE A 1 221 ? 10.156 -29.797 -17.344 1 97.75 221 ILE A O 1
ATOM 1715 N N . ASP A 1 222 ? 9.141 -27.828 -16.906 1 95.62 222 ASP A N 1
ATOM 1716 C CA . ASP A 1 222 ? 8.773 -27.594 -18.297 1 95.62 222 ASP A CA 1
ATOM 1717 C C . ASP A 1 222 ? 8.516 -26.109 -18.562 1 95.62 222 ASP A C 1
ATOM 1719 O O . ASP A 1 222 ? 8.461 -25.312 -17.625 1 95.62 222 ASP A O 1
ATOM 1723 N N . ASN A 1 223 ? 8.484 -25.812 -19.859 1 93.44 223 ASN A N 1
ATOM 1724 C CA . ASN A 1 223 ? 8.055 -24.484 -20.25 1 93.44 223 ASN A CA 1
ATOM 1725 C C . ASN A 1 223 ? 6.562 -24.281 -20.016 1 93.44 223 ASN A C 1
ATOM 1727 O O . ASN A 1 223 ? 5.734 -25.031 -20.516 1 93.44 223 ASN A O 1
ATOM 1731 N N . GLY A 1 224 ? 6.203 -23.219 -19.266 1 92.75 224 GLY A N 1
ATOM 1732 C CA . GLY A 1 224 ? 4.836 -22.969 -18.844 1 92.75 224 GLY A CA 1
ATOM 1733 C C . GLY A 1 224 ? 3.865 -22.812 -20 1 92.75 224 GLY A C 1
ATOM 1734 O O . GLY A 1 224 ? 2.742 -23.328 -19.953 1 92.75 224 GLY A O 1
ATOM 1735 N N . ILE A 1 225 ? 4.273 -22.141 -21.031 1 89.81 225 ILE A N 1
ATOM 1736 C CA . ILE A 1 225 ? 3.418 -21.906 -22.203 1 89.81 225 ILE A CA 1
ATOM 1737 C C . ILE A 1 225 ? 3.145 -23.234 -22.906 1 89.81 225 ILE A C 1
ATOM 1739 O O . ILE A 1 225 ? 1.999 -23.531 -23.25 1 89.81 225 ILE A O 1
ATOM 1743 N N . ALA A 1 226 ? 4.211 -23.969 -23.141 1 92.38 226 ALA A N 1
ATOM 1744 C CA . ALA A 1 226 ? 4.07 -25.281 -23.781 1 92.38 226 ALA A CA 1
ATOM 1745 C C . ALA A 1 226 ? 3.197 -26.203 -22.953 1 92.38 226 ALA A C 1
ATOM 1747 O O . ALA A 1 226 ? 2.369 -26.953 -23.484 1 92.38 226 ALA A O 1
ATOM 1748 N N . PHE A 1 227 ? 3.41 -26.141 -21.672 1 95.12 227 PHE A N 1
ATOM 1749 C CA . PHE A 1 227 ? 2.646 -26.969 -20.75 1 95.12 227 PHE A CA 1
ATOM 1750 C C . PHE A 1 227 ? 1.158 -26.656 -20.828 1 95.12 227 PHE A C 1
ATOM 1752 O O . PHE A 1 227 ? 0.329 -27.562 -20.938 1 95.12 227 PHE A O 1
ATOM 1759 N N . LEU A 1 228 ? 0.81 -25.391 -20.859 1 95.19 228 LEU A N 1
ATOM 1760 C CA . LEU A 1 228 ? -0.574 -24.922 -20.906 1 95.19 228 LEU A CA 1
ATOM 1761 C C . LEU A 1 228 ? -1.259 -25.406 -22.188 1 95.19 228 LEU A C 1
ATOM 1763 O O . LEU A 1 228 ? -2.426 -25.812 -22.156 1 95.19 228 LEU A O 1
ATOM 1767 N N . LYS A 1 229 ? -0.578 -25.422 -23.25 1 94.06 229 LYS A N 1
ATOM 1768 C CA . LYS A 1 229 ? -1.141 -25.781 -24.547 1 94.06 229 LYS A CA 1
ATOM 1769 C C . LYS A 1 229 ? -1.531 -27.266 -24.578 1 94.06 229 LYS A C 1
ATOM 1771 O O . LYS A 1 229 ? -2.428 -27.656 -25.328 1 94.06 229 LYS A O 1
ATOM 1776 N N . LYS A 1 230 ? -0.934 -28.031 -23.734 1 96.88 230 LYS A N 1
ATOM 1777 C CA . LYS A 1 230 ? -1.138 -29.484 -23.75 1 96.88 230 LYS A CA 1
ATOM 1778 C C . LYS A 1 230 ? -2.256 -29.891 -22.797 1 96.88 230 LYS A C 1
ATOM 1780 O O . LYS A 1 230 ? -2.74 -31.031 -22.859 1 96.88 230 LYS A O 1
ATOM 1785 N N . ILE A 1 231 ? -2.637 -28.984 -22 1 97.88 231 ILE A N 1
ATOM 1786 C CA . ILE A 1 231 ? -3.607 -29.328 -20.969 1 97.88 231 ILE A CA 1
ATOM 1787 C C . ILE A 1 231 ? -4.977 -29.562 -21.594 1 97.88 231 ILE A C 1
ATOM 1789 O O . ILE A 1 231 ? -5.438 -28.766 -22.406 1 97.88 231 ILE A O 1
ATOM 1793 N N . PRO A 1 232 ? -5.645 -30.672 -21.234 1 98.19 232 PRO A N 1
ATOM 1794 C CA . PRO A 1 232 ? -7.012 -30.891 -21.719 1 98.19 232 PRO A CA 1
ATOM 1795 C C . PRO A 1 232 ? -7.984 -29.812 -21.234 1 98.19 232 PRO A C 1
ATOM 1797 O O . PRO A 1 232 ? -7.805 -29.266 -20.141 1 98.19 232 PRO A O 1
ATOM 1800 N N . GLU A 1 233 ? -9.016 -29.625 -22.016 1 98.38 233 GLU A N 1
ATOM 1801 C CA . GLU A 1 233 ? -10.031 -28.625 -21.734 1 98.38 233 GLU A CA 1
ATOM 1802 C C . GLU A 1 233 ? -10.711 -28.906 -20.391 1 98.38 233 GLU A C 1
ATOM 1804 O O . GLU A 1 233 ? -11.047 -30.047 -20.094 1 98.38 233 GLU A O 1
ATOM 1809 N N . GLY A 1 234 ? -10.883 -27.906 -19.578 1 98.62 234 GLY A N 1
ATOM 1810 C CA . GLY A 1 234 ? -11.68 -27.969 -18.359 1 98.62 234 GLY A CA 1
ATOM 1811 C C . GLY A 1 234 ? -11.016 -28.734 -17.25 1 98.62 234 GLY A C 1
ATOM 1812 O O . GLY A 1 234 ? -11.688 -29.281 -16.375 1 98.62 234 GLY A O 1
ATOM 1813 N N . THR A 1 235 ? -9.695 -28.797 -17.203 1 98.75 235 THR A N 1
ATOM 1814 C CA . THR A 1 235 ? -8.945 -29.656 -16.281 1 98.75 235 THR A CA 1
ATOM 1815 C C . THR A 1 235 ? -8.898 -29.031 -14.891 1 98.75 235 THR A C 1
ATOM 1817 O O . THR A 1 235 ? -9.039 -29.734 -13.891 1 98.75 235 THR A O 1
ATOM 1820 N N . TYR A 1 236 ? -8.766 -27.734 -14.789 1 98.94 236 TYR A N 1
ATOM 1821 C CA . TYR A 1 236 ? -8.445 -27.125 -13.5 1 98.94 236 TYR A CA 1
ATOM 1822 C C . TYR A 1 236 ? -9.602 -26.25 -13.016 1 98.94 236 TYR A C 1
ATOM 1824 O O . TYR A 1 236 ? -10.305 -25.641 -13.812 1 98.94 236 TYR A O 1
ATOM 1832 N N . ASP A 1 237 ? -9.742 -26.188 -11.656 1 98.94 237 ASP A N 1
ATOM 1833 C CA . ASP A 1 237 ? -10.641 -25.234 -11.016 1 98.94 237 ASP A CA 1
ATOM 1834 C C . ASP A 1 237 ? -10.016 -23.844 -10.977 1 98.94 237 ASP A C 1
ATOM 1836 O O . ASP A 1 237 ? -10.719 -22.828 -11.078 1 98.94 237 ASP A O 1
ATOM 1840 N N . ALA A 1 238 ? -8.727 -23.859 -10.812 1 98.94 238 ALA A N 1
ATOM 1841 C CA . ALA A 1 238 ? -8.008 -22.594 -10.695 1 98.94 238 ALA A CA 1
ATOM 1842 C C . ALA A 1 238 ? -6.598 -22.703 -11.273 1 98.94 238 ALA A C 1
ATOM 1844 O O . ALA A 1 238 ? -5.957 -23.75 -11.148 1 98.94 238 ALA A O 1
ATOM 1845 N N . ILE A 1 239 ? -6.195 -21.609 -11.891 1 98.69 239 ILE A N 1
ATOM 1846 C CA . ILE A 1 239 ? -4.824 -21.438 -12.359 1 98.69 239 ILE A CA 1
ATOM 1847 C C . ILE A 1 239 ? -4.23 -20.172 -11.766 1 98.69 239 ILE A C 1
ATOM 1849 O O . ILE A 1 239 ? -4.883 -19.125 -11.75 1 98.69 239 ILE A O 1
ATOM 1853 N N . ILE A 1 240 ? -3.078 -20.266 -11.211 1 98.25 240 ILE A N 1
ATOM 1854 C CA . ILE A 1 240 ? -2.332 -19.109 -10.719 1 98.25 240 ILE A CA 1
ATOM 1855 C C . ILE A 1 240 ? -1.045 -18.953 -11.516 1 98.25 240 ILE A C 1
ATOM 1857 O O . ILE A 1 240 ? -0.214 -19.859 -11.562 1 98.25 240 ILE A O 1
ATOM 1861 N N . LEU A 1 241 ? -0.962 -17.828 -12.156 1 95.75 241 LEU A N 1
ATOM 1862 C CA . LEU A 1 241 ? 0.265 -17.484 -12.875 1 95.75 241 LEU A CA 1
ATOM 1863 C C . LEU A 1 241 ? 1.21 -16.688 -11.977 1 95.75 241 LEU A C 1
ATOM 1865 O O . LEU A 1 241 ? 0.826 -15.648 -11.438 1 95.75 241 LEU A O 1
ATOM 1869 N N . ASP A 1 242 ? 2.35 -17.172 -11.734 1 93.75 242 ASP A N 1
ATOM 1870 C CA . ASP A 1 242 ? 3.391 -16.469 -10.992 1 93.75 242 ASP A CA 1
ATOM 1871 C C . ASP A 1 242 ? 4.68 -16.375 -11.797 1 93.75 242 ASP A C 1
ATOM 1873 O O . ASP A 1 242 ? 5.719 -16.891 -11.375 1 93.75 242 ASP A O 1
ATOM 1877 N N . ALA A 1 243 ? 4.598 -16.031 -12.875 1 78 243 ALA A N 1
ATOM 1878 C CA . ALA A 1 243 ? 5.703 -15.898 -13.82 1 78 243 ALA A CA 1
ATOM 1879 C C . ALA A 1 243 ? 5.762 -14.492 -14.398 1 78 243 ALA A C 1
ATOM 1881 O O . ALA A 1 243 ? 4.73 -13.844 -14.578 1 78 243 ALA A O 1
ATOM 1882 N N . PHE A 1 244 ? 6.789 -13.68 -13.602 1 56.88 244 PHE A N 1
ATOM 1883 C CA . PHE A 1 244 ? 6.906 -12.266 -13.945 1 56.88 244 PHE A CA 1
ATOM 1884 C C . PHE A 1 244 ? 6.973 -12.086 -15.461 1 56.88 244 PHE A C 1
ATOM 1886 O O . PHE A 1 244 ? 7.746 -12.766 -16.141 1 56.88 244 PHE A O 1
ATOM 1893 N N . VAL A 1 245 ? 5.816 -11.828 -16.031 1 45.03 245 VAL A N 1
ATOM 1894 C CA . VAL A 1 245 ? 5.828 -11.258 -17.375 1 45.03 245 VAL A CA 1
ATOM 1895 C C . VAL A 1 245 ? 6.266 -9.797 -17.312 1 45.03 245 VAL A C 1
ATOM 1897 O O . VAL A 1 245 ? 5.531 -8.945 -16.797 1 45.03 245 VAL A O 1
ATOM 1900 N N . GLU A 1 246 ? 7.254 -9.406 -16.656 1 41.38 246 GLU A N 1
ATOM 1901 C CA . GLU A 1 246 ? 7.504 -7.965 -16.641 1 41.38 246 GLU A CA 1
ATOM 1902 C C . GLU A 1 246 ? 6.977 -7.309 -17.922 1 41.38 246 GLU A C 1
ATOM 1904 O O . GLU A 1 246 ? 7.297 -7.738 -19.031 1 41.38 246 GLU A O 1
ATOM 1909 N N . MET A 1 247 ? 5.879 -6.828 -17.797 1 40.53 247 MET A N 1
ATOM 1910 C CA . MET A 1 247 ? 5.188 -6.129 -18.875 1 40.53 247 MET A CA 1
ATOM 1911 C C . MET A 1 247 ? 6.18 -5.426 -19.797 1 40.53 247 MET A C 1
ATOM 1913 O O . MET A 1 247 ? 5.824 -5.023 -20.906 1 40.53 247 MET A O 1
ATOM 1917 N N . GLY A 1 248 ? 7.398 -5.207 -19.203 1 34.91 248 GLY A N 1
ATOM 1918 C CA . GLY A 1 248 ? 8.25 -4.727 -20.281 1 34.91 248 GLY A CA 1
ATOM 1919 C C . GLY A 1 248 ? 8.68 -5.82 -21.234 1 34.91 248 GLY A C 1
ATOM 1920 O O . GLY A 1 248 ? 8.398 -5.75 -22.438 1 34.91 248 GLY A O 1
ATOM 1921 N N . LYS A 1 249 ? 9.617 -6.625 -20.891 1 38.12 249 LYS A N 1
ATOM 1922 C CA . LYS A 1 249 ? 10.125 -7.562 -21.875 1 38.12 249 LYS A CA 1
ATOM 1923 C C . LYS A 1 249 ? 9.18 -8.75 -22.047 1 38.12 249 LYS A C 1
ATOM 1925 O O . LYS A 1 249 ? 8.93 -9.195 -23.172 1 38.12 249 LYS A O 1
ATOM 1930 N N . HIS A 1 250 ? 8.625 -9.312 -20.969 1 37.56 250 HIS A N 1
ATOM 1931 C CA . HIS A 1 250 ? 7.918 -10.586 -21.062 1 37.56 250 HIS A CA 1
ATOM 1932 C C . HIS A 1 250 ? 6.414 -10.391 -20.875 1 37.56 250 HIS A C 1
ATOM 1934 O O . HIS A 1 250 ? 5.645 -11.352 -21 1 37.56 250 HIS A O 1
ATOM 1940 N N . ALA A 1 251 ? 5.875 -9.289 -20.234 1 41.31 251 ALA A N 1
ATOM 1941 C CA . ALA A 1 251 ? 4.434 -9.086 -20.141 1 41.31 251 ALA A CA 1
ATOM 1942 C C . ALA A 1 251 ? 3.76 -9.258 -21.5 1 41.31 251 ALA A C 1
ATOM 1944 O O . ALA A 1 251 ? 2.621 -9.719 -21.578 1 41.31 251 ALA A O 1
ATOM 1945 N N . VAL A 1 252 ? 4.566 -8.914 -22.422 1 40.16 252 VAL A N 1
ATOM 1946 C CA . VAL A 1 252 ? 4.074 -9.016 -23.797 1 40.16 252 VAL A CA 1
ATOM 1947 C C . VAL A 1 252 ? 3.652 -10.453 -24.078 1 40.16 252 VAL A C 1
ATOM 1949 O O . VAL A 1 252 ? 2.689 -10.695 -24.812 1 40.16 252 VAL A O 1
ATOM 1952 N N . GLU A 1 253 ? 4.387 -11.305 -23.422 1 47.69 253 GLU A N 1
ATOM 1953 C CA . GLU A 1 253 ? 4.078 -12.664 -23.859 1 47.69 253 GLU A CA 1
ATOM 1954 C C . GLU A 1 253 ? 2.756 -13.148 -23.281 1 47.69 253 GLU A C 1
ATOM 1956 O O . GLU A 1 253 ? 1.987 -13.836 -23.953 1 47.69 253 GLU A O 1
ATOM 1961 N N . LEU A 1 254 ? 2.457 -12.828 -22.016 1 51.16 254 LEU A N 1
ATOM 1962 C CA . LEU A 1 254 ? 1.159 -13.266 -21.516 1 51.16 254 LEU A CA 1
ATOM 1963 C C . LEU A 1 254 ? 0.031 -12.461 -22.156 1 51.16 254 LEU A C 1
ATOM 1965 O O . LEU A 1 254 ? -1.09 -12.961 -22.297 1 51.16 254 LEU A O 1
ATOM 1969 N N . ALA A 1 255 ? 0.467 -11.195 -22.516 1 56.28 255 ALA A N 1
ATOM 1970 C CA . ALA A 1 255 ? -0.562 -10.398 -23.188 1 56.28 255 ALA A CA 1
ATOM 1971 C C . ALA A 1 255 ? -0.842 -10.93 -24.594 1 56.28 255 ALA A C 1
ATOM 1973 O O . ALA A 1 255 ? -1.694 -10.398 -25.297 1 56.28 255 ALA A O 1
ATOM 1974 N N . ASP A 1 256 ? -0.279 -12.117 -24.656 1 76.75 256 ASP A N 1
ATOM 1975 C CA . ASP A 1 256 ? -0.526 -12.797 -25.938 1 76.75 256 ASP A CA 1
ATOM 1976 C C . ASP A 1 256 ? -1.854 -13.547 -25.906 1 76.75 256 ASP A C 1
ATOM 1978 O O . ASP A 1 256 ? -2.088 -14.375 -25.016 1 76.75 256 ASP A O 1
ATOM 1982 N N . ASN A 1 257 ? -2.707 -13.32 -26.766 1 87.44 257 ASN A N 1
ATOM 1983 C CA . ASN A 1 257 ? -4.043 -13.891 -26.875 1 87.44 257 ASN A CA 1
ATOM 1984 C C . ASN A 1 257 ? -4.004 -15.422 -26.828 1 87.44 257 ASN A C 1
ATOM 1986 O O . ASN A 1 257 ? -4.879 -16.047 -26.219 1 87.44 257 ASN A O 1
ATOM 1990 N N . ASP A 1 258 ? -2.969 -15.969 -27.359 1 89.5 258 ASP A N 1
ATOM 1991 C CA . ASP A 1 258 ? -2.885 -17.422 -27.422 1 89.5 258 ASP A CA 1
ATOM 1992 C C . ASP A 1 258 ? -2.662 -18.031 -26.047 1 89.5 258 ASP A C 1
ATOM 1994 O O . ASP A 1 258 ? -3.229 -19.078 -25.719 1 89.5 258 ASP A O 1
ATOM 1998 N N . VAL A 1 259 ? -1.865 -17.391 -25.281 1 89.44 259 VAL A N 1
ATOM 1999 C CA . VAL A 1 259 ? -1.602 -17.875 -23.922 1 89.44 259 VAL A CA 1
ATOM 2000 C C . VAL A 1 259 ? -2.867 -17.766 -23.078 1 89.44 259 VAL A C 1
ATOM 2002 O O . VAL A 1 259 ? -3.242 -18.703 -22.391 1 89.44 259 VAL A O 1
ATOM 2005 N N . LEU A 1 260 ? -3.516 -16.641 -23.203 1 93.88 260 LEU A N 1
ATOM 2006 C CA . LEU A 1 260 ? -4.75 -16.438 -22.453 1 93.88 260 LEU A CA 1
ATOM 2007 C C . LEU A 1 260 ? -5.809 -17.453 -22.859 1 93.88 260 LEU A C 1
ATOM 2009 O O . LEU A 1 260 ? -6.531 -17.984 -22.016 1 93.88 260 LEU A O 1
ATOM 2013 N N . ARG A 1 261 ? -5.875 -17.766 -24.109 1 95.94 261 ARG A N 1
ATOM 2014 C CA . ARG A 1 261 ? -6.832 -18.75 -24.609 1 95.94 261 ARG A CA 1
ATOM 2015 C C . ARG A 1 261 ? -6.504 -20.156 -24.078 1 95.94 261 ARG A C 1
ATOM 2017 O O . ARG A 1 261 ? -7.406 -20.938 -23.766 1 95.94 261 ARG A O 1
ATOM 2024 N N . SER A 1 262 ? -5.195 -20.422 -24.062 1 95.88 262 SER A N 1
ATOM 2025 C CA . SER A 1 262 ? -4.789 -21.719 -23.516 1 95.88 262 SER A CA 1
ATOM 2026 C C . SER A 1 262 ? -5.168 -21.844 -22.047 1 95.88 262 SER A C 1
ATOM 2028 O O . SER A 1 262 ? -5.574 -22.922 -21.594 1 95.88 262 SER A O 1
ATOM 2030 N N . ILE A 1 263 ? -5.031 -20.766 -21.312 1 97.06 263 ILE A N 1
ATOM 2031 C CA . ILE A 1 263 ? -5.422 -20.75 -19.906 1 97.06 263 ILE A CA 1
ATOM 2032 C C . ILE A 1 263 ? -6.93 -20.953 -19.797 1 97.06 263 ILE A C 1
ATOM 2034 O O . ILE A 1 263 ? -7.391 -21.797 -19.016 1 97.06 263 ILE A O 1
ATOM 2038 N N . ALA A 1 264 ? -7.676 -20.234 -20.562 1 98.06 264 ALA A N 1
ATOM 2039 C CA . ALA A 1 264 ? -9.133 -20.344 -20.547 1 98.06 264 ALA A CA 1
ATOM 2040 C C . ALA A 1 264 ? -9.578 -21.766 -20.875 1 98.06 264 ALA A C 1
ATOM 2042 O O . ALA A 1 264 ? -10.484 -22.297 -20.219 1 98.06 264 ALA A O 1
ATOM 2043 N N . LYS A 1 265 ? -8.945 -22.359 -21.844 1 98.12 265 LYS A N 1
ATOM 2044 C CA . LYS A 1 265 ? -9.266 -23.719 -22.25 1 98.12 265 LYS A CA 1
ATOM 2045 C C . LYS A 1 265 ? -9.008 -24.703 -21.109 1 98.12 265 LYS A C 1
ATOM 2047 O O . LYS A 1 265 ? -9.805 -25.625 -20.891 1 98.12 265 LYS A O 1
ATOM 2052 N N . ALA A 1 266 ? -7.953 -24.5 -20.406 1 98.62 266 ALA A N 1
ATOM 2053 C CA . ALA A 1 266 ? -7.535 -25.422 -19.359 1 98.62 266 ALA A CA 1
ATOM 2054 C C . ALA A 1 266 ? -8.469 -25.344 -18.156 1 98.62 266 ALA A C 1
ATOM 2056 O O . ALA A 1 266 ? -8.508 -26.25 -17.328 1 98.62 266 ALA A O 1
ATOM 2057 N N . LEU A 1 267 ? -9.211 -24.234 -18.031 1 98.81 267 LEU A N 1
ATOM 2058 C CA . LEU A 1 267 ? -10.109 -24.031 -16.906 1 98.81 267 LEU A CA 1
ATOM 2059 C C . LEU A 1 267 ? -11.477 -24.641 -17.172 1 98.81 267 LEU A C 1
ATOM 2061 O O . LEU A 1 267 ? -12 -24.547 -18.281 1 98.81 267 LEU A O 1
ATOM 2065 N N . ARG A 1 268 ? -12.07 -25.234 -16.172 1 98.75 268 ARG A N 1
ATOM 2066 C CA . ARG A 1 268 ? -13.461 -25.672 -16.25 1 98.75 268 ARG A CA 1
ATOM 2067 C C . ARG A 1 268 ? -14.406 -24.469 -16.297 1 98.75 268 ARG A C 1
ATOM 2069 O O . ARG A 1 268 ? -13.992 -23.328 -16.047 1 98.75 268 ARG A O 1
ATOM 2076 N N . PRO A 1 269 ? -15.703 -24.719 -16.656 1 98.56 269 PRO A N 1
ATOM 2077 C CA . PRO A 1 269 ? -16.656 -23.609 -16.562 1 98.56 269 PRO A CA 1
ATOM 2078 C C . PRO A 1 269 ? -16.734 -23.016 -15.164 1 98.56 269 PRO A C 1
ATOM 2080 O O . PRO A 1 269 ? -16.859 -23.75 -14.18 1 98.56 269 PRO A O 1
ATOM 2083 N N . GLY A 1 270 ? -16.594 -21.75 -15.062 1 98.62 270 GLY A N 1
ATOM 2084 C CA . GLY A 1 270 ? -16.578 -21.062 -13.781 1 98.62 270 GLY A CA 1
ATOM 2085 C C . GLY A 1 270 ? -15.234 -21.141 -13.078 1 98.62 270 GLY A C 1
ATOM 2086 O O . GLY A 1 270 ? -15.109 -20.719 -11.922 1 98.62 270 GLY A O 1
ATOM 2087 N N . GLY A 1 271 ? -14.25 -21.719 -13.789 1 98.88 271 GLY A N 1
ATOM 2088 C CA . GLY A 1 271 ? -12.906 -21.734 -13.25 1 98.88 271 GLY A CA 1
ATOM 2089 C C . GLY A 1 271 ? -12.258 -20.359 -13.227 1 98.88 271 GLY A C 1
ATOM 2090 O O . GLY A 1 271 ? -12.727 -19.438 -13.883 1 98.88 271 GLY A O 1
ATOM 2091 N N . VAL A 1 272 ? -11.18 -20.203 -12.406 1 98.94 272 VAL A N 1
ATOM 2092 C CA . VAL A 1 272 ? -10.641 -18.859 -12.188 1 98.94 272 VAL A CA 1
ATOM 2093 C C . VAL A 1 272 ? -9.133 -18.859 -12.438 1 98.94 272 VAL A C 1
ATOM 2095 O O . VAL A 1 272 ? -8.469 -19.891 -12.266 1 98.94 272 VAL A O 1
ATOM 2098 N N . VAL A 1 273 ? -8.648 -17.688 -12.852 1 98.31 273 VAL A N 1
ATOM 2099 C CA . VAL A 1 273 ? -7.215 -17.469 -12.992 1 98.31 273 VAL A CA 1
ATOM 2100 C C . VAL A 1 273 ? -6.82 -16.141 -12.352 1 98.31 273 VAL A C 1
ATOM 2102 O O . VAL A 1 273 ? -7.57 -15.172 -12.414 1 98.31 273 VAL A O 1
ATOM 2105 N N . ALA A 1 274 ? -5.742 -16.172 -11.648 1 97.75 274 ALA A N 1
ATOM 2106 C CA . ALA A 1 274 ? -5.098 -14.961 -11.164 1 97.75 274 ALA A CA 1
ATOM 2107 C C . ALA A 1 274 ? -3.777 -14.711 -11.883 1 97.75 274 ALA A C 1
ATOM 2109 O O . ALA A 1 274 ? -2.943 -15.617 -12 1 97.75 274 ALA A O 1
ATOM 2110 N N . ILE A 1 275 ? -3.605 -13.438 -12.305 1 94.44 275 ILE A N 1
ATOM 2111 C CA . ILE A 1 275 ? -2.441 -13.023 -13.078 1 94.44 275 ILE A CA 1
ATOM 2112 C C . ILE A 1 275 ? -1.814 -11.781 -12.461 1 94.44 275 ILE A C 1
ATOM 2114 O O . ILE A 1 275 ? -2.492 -10.766 -12.266 1 94.44 275 ILE A O 1
ATOM 2118 N N . PRO A 1 276 ? -0.537 -11.906 -12.109 1 93.62 276 PRO A N 1
ATOM 2119 C CA . PRO A 1 276 ? 0.11 -10.672 -11.672 1 93.62 276 PRO A CA 1
ATOM 2120 C C . PRO A 1 276 ? 0.003 -9.555 -12.711 1 93.62 276 PRO A C 1
ATOM 2122 O O . PRO A 1 276 ? 0.085 -9.812 -13.914 1 93.62 276 PRO A O 1
ATOM 2125 N N . SER A 1 277 ? -0.226 -8.352 -12.258 1 91.06 277 SER A N 1
ATOM 2126 C CA . SER A 1 277 ? -0.359 -7.164 -13.086 1 91.06 277 SER A CA 1
ATOM 2127 C C . SER A 1 277 ? 0.395 -5.98 -12.484 1 91.06 277 SER A C 1
ATOM 2129 O O . SER A 1 277 ? 0.902 -6.07 -11.367 1 91.06 277 SER A O 1
ATOM 2131 N N . ASN A 1 278 ? 0.483 -4.934 -13.312 1 90.38 278 ASN A N 1
ATOM 2132 C CA . ASN A 1 278 ? 1.081 -3.709 -12.789 1 90.38 278 ASN A CA 1
ATOM 2133 C C . ASN A 1 278 ? 0.288 -3.158 -11.609 1 90.38 278 ASN A C 1
ATOM 2135 O O . ASN A 1 278 ? -0.934 -3.307 -11.555 1 90.38 278 ASN A O 1
ATOM 2139 N N . ASN A 1 279 ? 1.066 -2.533 -10.719 1 93.81 279 ASN A N 1
ATOM 2140 C CA . ASN A 1 279 ? 0.427 -1.947 -9.547 1 93.81 279 ASN A CA 1
ATOM 2141 C C . ASN A 1 279 ? -0.432 -0.743 -9.922 1 93.81 279 ASN A C 1
ATOM 2143 O O . ASN A 1 279 ? -0.269 -0.168 -11 1 93.81 279 ASN A O 1
ATOM 2147 N N . PRO A 1 280 ? -1.33 -0.291 -9.031 1 95.94 280 PRO A N 1
ATOM 2148 C CA . PRO A 1 280 ? -2.268 0.783 -9.367 1 95.94 280 PRO A CA 1
ATOM 2149 C C . PRO A 1 280 ? -1.562 2.08 -9.758 1 95.94 280 PRO A C 1
ATOM 2151 O O . PRO A 1 280 ? -2.1 2.869 -10.539 1 95.94 280 PRO A O 1
ATOM 2154 N N . TRP A 1 281 ? -0.403 2.322 -9.266 1 94.81 281 TRP A N 1
ATOM 2155 C CA . TRP A 1 281 ? 0.318 3.566 -9.508 1 94.81 281 TRP A CA 1
ATOM 2156 C C . TRP A 1 281 ? 1.021 3.533 -10.859 1 94.81 281 TRP A C 1
ATOM 2158 O O . TRP A 1 281 ? 1.591 4.539 -11.297 1 94.81 281 TRP A O 1
ATOM 2168 N N . SER A 1 282 ? 0.921 2.361 -11.539 1 91.06 282 SER A N 1
ATOM 2169 C CA . SER A 1 282 ? 1.662 2.197 -12.781 1 91.06 282 SER A CA 1
ATOM 2170 C C . SER A 1 282 ? 0.734 1.812 -13.93 1 91.06 282 SER A C 1
ATOM 2172 O O . SER A 1 282 ? 1.195 1.404 -15 1 91.06 282 SER A O 1
ATOM 2174 N N . ILE A 1 283 ? -0.518 1.842 -13.711 1 89.94 283 ILE A N 1
ATOM 2175 C CA . ILE A 1 283 ? -1.432 1.504 -14.797 1 89.94 283 ILE A CA 1
ATOM 2176 C C . ILE A 1 283 ? -2.006 2.783 -15.398 1 89.94 283 ILE A C 1
ATOM 2178 O O . ILE A 1 283 ? -2.021 3.832 -14.75 1 89.94 283 ILE A O 1
ATOM 2182 N N . ASP A 1 284 ? -2.326 2.611 -16.641 1 90.19 284 ASP A N 1
ATOM 2183 C CA . ASP A 1 284 ? -2.982 3.682 -17.375 1 90.19 284 ASP A CA 1
ATOM 2184 C C . ASP A 1 284 ? -4.156 3.143 -18.188 1 90.19 284 ASP A C 1
ATOM 2186 O O . ASP A 1 284 ? -4.672 2.061 -17.906 1 90.19 284 ASP A O 1
ATOM 2190 N N . SER A 1 285 ? -4.609 3.881 -19.078 1 88.94 285 SER A N 1
ATOM 2191 C CA . SER A 1 285 ? -5.824 3.545 -19.812 1 88.94 285 SER A CA 1
ATOM 2192 C C . SER A 1 285 ? -5.648 2.252 -20.609 1 88.94 285 SER A C 1
ATOM 2194 O O . SER A 1 285 ? -6.633 1.638 -21.031 1 88.94 285 SER A O 1
ATOM 2196 N N . SER A 1 286 ? -4.434 1.802 -20.828 1 89.75 286 SER A N 1
ATOM 2197 C CA . SER A 1 286 ? -4.207 0.526 -21.5 1 89.75 286 SER A CA 1
ATOM 2198 C C . SER A 1 286 ? -4.754 -0.636 -20.672 1 89.75 286 SER A C 1
ATOM 2200 O O . SER A 1 286 ? -5.031 -1.709 -21.219 1 89.75 286 SER A O 1
ATOM 2202 N N . MET A 1 287 ? -4.887 -0.422 -19.391 1 92.44 287 MET A N 1
ATOM 2203 C CA . MET A 1 287 ? -5.414 -1.47 -18.516 1 92.44 287 MET A CA 1
ATOM 2204 C C . MET A 1 287 ? -6.859 -1.797 -18.875 1 92.44 287 MET A C 1
ATOM 2206 O O . MET A 1 287 ? -7.273 -2.955 -18.812 1 92.44 287 MET A O 1
ATOM 2210 N N . GLU A 1 288 ? -7.609 -0.801 -19.25 1 92.56 288 GLU A N 1
ATOM 2211 C CA . GLU A 1 288 ? -8.984 -1.037 -19.688 1 92.56 288 GLU A CA 1
ATOM 2212 C C . GLU A 1 288 ? -9.039 -1.979 -20.875 1 92.56 288 GLU A C 1
ATOM 2214 O O . GLU A 1 288 ? -9.891 -2.871 -20.938 1 92.56 288 GLU A O 1
ATOM 2219 N N . ALA A 1 289 ? -8.141 -1.772 -21.812 1 90.69 289 ALA A N 1
ATOM 2220 C CA . ALA A 1 289 ? -8.078 -2.631 -22.984 1 90.69 289 ALA A CA 1
ATOM 2221 C C . ALA A 1 289 ? -7.73 -4.066 -22.609 1 90.69 289 ALA A C 1
ATOM 2223 O O . ALA A 1 289 ? -8.266 -5.016 -23.172 1 90.69 289 ALA A O 1
ATOM 2224 N N . ILE A 1 290 ? -6.863 -4.18 -21.672 1 91.38 290 ILE A N 1
ATOM 2225 C CA . ILE A 1 290 ? -6.473 -5.504 -21.203 1 91.38 290 ILE A CA 1
ATOM 2226 C C . ILE A 1 290 ? -7.66 -6.191 -20.531 1 91.38 290 ILE A C 1
ATOM 2228 O O . ILE A 1 290 ? -7.91 -7.379 -20.766 1 91.38 290 ILE A O 1
ATOM 2232 N N . ILE A 1 291 ? -8.375 -5.492 -19.781 1 93.75 291 ILE A N 1
ATOM 2233 C CA . ILE A 1 291 ? -9.547 -6.023 -19.078 1 93.75 291 ILE A CA 1
ATOM 2234 C C . ILE A 1 291 ? -10.594 -6.473 -20.109 1 93.75 291 ILE A C 1
ATOM 2236 O O . ILE A 1 291 ? -11.148 -7.566 -19.984 1 93.75 291 ILE A O 1
ATOM 2240 N N . LEU A 1 292 ? -10.828 -5.676 -21.062 1 92.88 292 LEU A N 1
ATOM 2241 C CA . LEU A 1 292 ? -11.789 -6.012 -22.109 1 92.88 292 LEU A CA 1
ATOM 2242 C C . LEU A 1 292 ? -11.344 -7.262 -22.875 1 92.88 292 LEU A C 1
ATOM 2244 O O . LEU A 1 292 ? -12.172 -8.125 -23.188 1 92.88 292 LEU A O 1
ATOM 2248 N N . LYS A 1 293 ? -10.102 -7.328 -23.141 1 93.44 293 LYS A N 1
ATOM 2249 C CA . LYS A 1 293 ? -9.547 -8.516 -23.797 1 93.44 293 LYS A CA 1
ATOM 2250 C C . LYS A 1 293 ? -9.797 -9.766 -22.969 1 93.44 293 LYS A C 1
ATOM 2252 O O . LYS A 1 293 ? -10.227 -10.797 -23.484 1 93.44 293 LYS A O 1
ATOM 2257 N N . CYS A 1 294 ? -9.523 -9.68 -21.703 1 95.5 294 CYS A N 1
ATOM 2258 C CA . CYS A 1 294 ? -9.75 -10.812 -20.812 1 95.5 294 CYS A CA 1
ATOM 2259 C C . CYS A 1 294 ? -11.234 -11.172 -20.75 1 95.5 294 CYS A C 1
ATOM 2261 O O . CYS A 1 294 ? -11.586 -12.352 -20.719 1 95.5 294 CYS A O 1
ATOM 2263 N N . GLN A 1 295 ? -12.109 -10.156 -20.719 1 95.88 295 GLN A N 1
ATOM 2264 C CA . GLN A 1 295 ? -13.547 -10.406 -20.719 1 95.88 295 GLN A CA 1
ATOM 2265 C C . GLN A 1 295 ? -13.977 -11.203 -21.938 1 95.88 295 GLN A C 1
ATOM 2267 O O . GLN A 1 295 ? -14.773 -12.141 -21.828 1 95.88 295 GLN A O 1
ATOM 2272 N N . ASN A 1 296 ? -13.383 -10.852 -23 1 96.25 296 ASN A N 1
ATOM 2273 C CA . ASN A 1 296 ? -13.727 -11.523 -24.25 1 96.25 296 ASN A CA 1
ATOM 2274 C C . ASN A 1 296 ? -13.219 -12.953 -24.281 1 96.25 296 ASN A C 1
ATOM 2276 O O . ASN A 1 296 ? -13.891 -13.852 -24.797 1 96.25 296 ASN A O 1
ATOM 2280 N N . ILE A 1 297 ? -12.109 -13.18 -23.766 1 97.25 297 ILE A N 1
ATOM 2281 C CA . ILE A 1 297 ? -11.469 -14.484 -23.859 1 97.25 297 ILE A CA 1
ATOM 2282 C C . ILE A 1 297 ? -12.039 -15.422 -22.781 1 97.25 297 ILE A C 1
ATOM 2284 O O . ILE A 1 297 ? -12.344 -16.578 -23.078 1 97.25 297 ILE A O 1
ATOM 2288 N N . PHE A 1 298 ? -12.203 -14.961 -21.609 1 98 298 PHE A N 1
ATOM 2289 C CA . PHE A 1 298 ? -12.594 -15.828 -20.5 1 98 298 PHE A CA 1
ATOM 2290 C C . PHE A 1 298 ? -14.109 -15.914 -20.391 1 98 298 PHE A C 1
ATOM 2292 O O . PHE A 1 298 ? -14.648 -16.922 -19.953 1 98 298 PHE A O 1
ATOM 2299 N N . GLY A 1 299 ? -14.82 -14.875 -20.656 1 97.94 299 GLY A N 1
ATOM 2300 C CA . GLY A 1 299 ? -16.266 -14.898 -20.797 1 97.94 299 GLY A CA 1
ATOM 2301 C C . GLY A 1 299 ? -17 -14.75 -19.469 1 97.94 299 GLY A C 1
ATOM 2302 O O . GLY A 1 299 ? -18.219 -14.648 -19.438 1 97.94 299 GLY A O 1
ATOM 2303 N N . GLY A 1 300 ? -16.25 -14.797 -18.359 1 98.31 300 GLY A N 1
ATOM 2304 C CA . GLY A 1 300 ? -16.828 -14.594 -17.031 1 98.31 300 GLY A CA 1
ATOM 2305 C C . GLY A 1 300 ? -16.453 -13.258 -16.422 1 98.31 300 GLY A C 1
ATOM 2306 O O . GLY A 1 300 ? -16.391 -12.242 -17.125 1 98.31 300 GLY A O 1
ATOM 2307 N N . SER A 1 301 ? -16.297 -13.266 -15.117 1 98 301 SER A N 1
ATOM 2308 C CA . SER A 1 301 ? -15.953 -12.047 -14.398 1 98 301 SER A CA 1
ATOM 2309 C C . SER A 1 301 ? -14.477 -11.711 -14.57 1 98 301 SER A C 1
ATOM 2311 O O . SER A 1 301 ? -13.625 -12.602 -14.617 1 98 301 SER A O 1
ATOM 2313 N N . VAL A 1 302 ? -14.219 -10.469 -14.727 1 97.44 302 VAL A N 1
ATOM 2314 C CA . VAL A 1 302 ? -12.852 -9.953 -14.742 1 97.44 302 VAL A CA 1
ATOM 2315 C C . VAL A 1 302 ? -12.742 -8.766 -13.781 1 97.44 302 VAL A C 1
ATOM 2317 O O . VAL A 1 302 ? -13.516 -7.812 -13.867 1 97.44 302 VAL A O 1
ATOM 2320 N N . ASN A 1 303 ? -11.844 -8.852 -12.859 1 97.81 303 ASN A N 1
ATOM 2321 C CA . ASN A 1 303 ? -11.617 -7.77 -11.898 1 97.81 303 ASN A CA 1
ATOM 2322 C C . ASN A 1 303 ? -10.133 -7.508 -11.688 1 97.81 303 ASN A C 1
ATOM 2324 O O . ASN A 1 303 ? -9.312 -8.43 -11.789 1 97.81 303 ASN A O 1
ATOM 2328 N N . TYR A 1 304 ? -9.797 -6.266 -11.523 1 96.75 304 TYR A N 1
ATOM 2329 C CA . TYR A 1 304 ? -8.477 -5.832 -11.078 1 96.75 304 TYR A CA 1
ATOM 2330 C C . TYR A 1 304 ? -8.438 -5.684 -9.562 1 96.75 304 TYR A C 1
ATOM 2332 O O . TYR A 1 304 ? -9.336 -5.082 -8.969 1 96.75 304 TYR A O 1
ATOM 2340 N N . ALA A 1 305 ? -7.461 -6.293 -8.922 1 98.12 305 ALA A N 1
ATOM 2341 C CA . ALA A 1 305 ? -7.223 -6.191 -7.48 1 98.12 305 ALA A CA 1
ATOM 2342 C C . ALA A 1 305 ? -5.785 -5.77 -7.191 1 98.12 305 ALA A C 1
ATOM 2344 O O . ALA A 1 305 ? -4.957 -5.699 -8.102 1 98.12 305 ALA A O 1
ATOM 2345 N N . TRP A 1 306 ? -5.57 -5.414 -5.945 1 98 306 TRP A N 1
ATOM 2346 C CA . TRP A 1 306 ? -4.215 -4.992 -5.605 1 98 306 TRP A CA 1
ATOM 2347 C C . TRP A 1 306 ? -3.918 -5.262 -4.133 1 98 306 TRP A C 1
ATOM 2349 O O . TRP A 1 306 ? -4.82 -5.609 -3.363 1 98 306 TRP A O 1
ATOM 2359 N N . THR A 1 307 ? -2.627 -5.238 -3.758 1 98.25 307 THR A N 1
ATOM 2360 C CA . THR A 1 307 ? -2.15 -5.449 -2.395 1 98.25 307 THR A CA 1
ATOM 2361 C C . THR A 1 307 ? -0.921 -4.59 -2.113 1 98.25 307 THR A C 1
ATOM 2363 O O . THR A 1 307 ? -0.422 -3.9 -3.004 1 98.25 307 THR A O 1
ATOM 2366 N N . THR A 1 308 ? -0.506 -4.547 -0.866 1 98.25 308 THR A N 1
ATOM 2367 C CA . THR A 1 308 ? 0.735 -3.873 -0.503 1 98.25 308 THR A CA 1
ATOM 2368 C C . THR A 1 308 ? 1.851 -4.887 -0.26 1 98.25 308 THR A C 1
ATOM 2370 O O . THR A 1 308 ? 1.621 -5.938 0.342 1 98.25 308 THR A O 1
ATOM 2373 N N . VAL A 1 309 ? 2.93 -4.594 -0.837 1 97.5 309 VAL A N 1
ATOM 2374 C CA . VAL A 1 309 ? 4.191 -5.289 -0.622 1 97.5 309 VAL A CA 1
ATOM 2375 C C . VAL A 1 309 ? 5.328 -4.277 -0.511 1 97.5 309 VAL A C 1
ATOM 2377 O O . VAL A 1 309 ? 5.879 -3.84 -1.523 1 97.5 309 VAL A O 1
ATOM 2380 N N . PRO A 1 310 ? 5.762 -4 0.64 1 95.25 310 PRO A N 1
ATOM 2381 C CA . PRO A 1 310 ? 6.676 -2.881 0.875 1 95.25 310 PRO A CA 1
ATOM 2382 C C . PRO A 1 310 ? 7.902 -2.922 -0.034 1 95.25 310 PRO A C 1
ATOM 2384 O O . PRO A 1 310 ? 8.352 -1.878 -0.513 1 95.25 310 PRO A O 1
ATOM 2387 N N . SER A 1 311 ? 8.414 -4.027 -0.343 1 92.44 311 SER A N 1
ATOM 2388 C CA . SER A 1 311 ? 9.68 -4.121 -1.071 1 92.44 311 SER A CA 1
ATOM 2389 C C . SER A 1 311 ? 9.461 -4.008 -2.576 1 92.44 311 SER A C 1
ATOM 2391 O O . SER A 1 311 ? 10.414 -3.869 -3.34 1 92.44 311 SER A O 1
ATOM 2393 N N . TYR A 1 312 ? 8.234 -4.055 -3.027 1 92.5 312 TYR A N 1
ATOM 2394 C CA . TYR A 1 312 ? 7.957 -3.963 -4.457 1 92.5 312 TYR A CA 1
ATOM 2395 C C . TYR A 1 312 ? 7.871 -2.508 -4.902 1 92.5 312 TYR A C 1
ATOM 2397 O O . TYR A 1 312 ? 7.789 -1.601 -4.074 1 92.5 312 TYR A O 1
ATOM 2405 N N . ASN A 1 313 ? 7.93 -2.346 -6.215 1 88.56 313 ASN A N 1
ATOM 2406 C CA . ASN A 1 313 ? 7.785 -1.006 -6.773 1 88.56 313 ASN A CA 1
ATOM 2407 C C . ASN A 1 313 ? 6.504 -0.333 -6.301 1 88.56 313 ASN A C 1
ATOM 2409 O O . ASN A 1 313 ? 5.438 -0.953 -6.297 1 88.56 313 ASN A O 1
ATOM 2413 N N . ASN A 1 314 ? 6.66 0.883 -5.848 1 92.69 314 ASN A N 1
ATOM 2414 C CA . ASN A 1 314 ? 5.559 1.689 -5.328 1 92.69 314 ASN A CA 1
ATOM 2415 C C . ASN A 1 314 ? 4.945 1.063 -4.082 1 92.69 314 ASN A C 1
ATOM 2417 O O . ASN A 1 314 ? 3.906 1.519 -3.6 1 92.69 314 ASN A O 1
ATOM 2421 N N . GLY A 1 315 ? 5.508 -0.017 -3.58 1 94.62 315 GLY A N 1
ATOM 2422 C CA . GLY A 1 315 ? 5.035 -0.673 -2.371 1 94.62 315 GLY A CA 1
ATOM 2423 C C . GLY A 1 315 ? 3.758 -1.463 -2.578 1 94.62 315 GLY A C 1
ATOM 2424 O O . GLY A 1 315 ? 3.053 -1.774 -1.616 1 94.62 315 GLY A O 1
ATOM 2425 N N . THR A 1 316 ? 3.383 -1.684 -3.857 1 96.75 316 THR A N 1
ATOM 2426 C CA . THR A 1 316 ? 2.117 -2.338 -4.172 1 96.75 316 THR A CA 1
ATOM 2427 C C . THR A 1 316 ? 2.281 -3.309 -5.336 1 96.75 316 THR A C 1
ATOM 2429 O O . THR A 1 316 ? 3.311 -3.299 -6.016 1 96.75 316 THR A O 1
ATOM 2432 N N . MET A 1 317 ? 1.324 -4.16 -5.477 1 95.62 317 MET A N 1
ATOM 2433 C CA . MET A 1 317 ? 1.23 -5.113 -6.578 1 95.62 317 MET A CA 1
ATOM 2434 C C . MET A 1 317 ? -0.207 -5.23 -7.074 1 95.62 317 MET A C 1
ATOM 2436 O O . MET A 1 317 ? -1.148 -5.172 -6.281 1 95.62 317 MET A O 1
ATOM 2440 N N . GLY A 1 318 ? -0.323 -5.309 -8.391 1 95.31 318 GLY A N 1
ATOM 2441 C CA . GLY A 1 318 ? -1.637 -5.516 -8.977 1 95.31 318 GLY A CA 1
ATOM 2442 C C . GLY A 1 318 ? -1.854 -6.934 -9.469 1 95.31 318 GLY A C 1
ATOM 2443 O O . GLY A 1 318 ? -0.892 -7.656 -9.742 1 95.31 318 GLY A O 1
ATOM 2444 N N . PHE A 1 319 ? -3.174 -7.32 -9.578 1 95.62 319 PHE A N 1
ATOM 2445 C CA . PHE A 1 319 ? -3.588 -8.633 -10.062 1 95.62 319 PHE A CA 1
ATOM 2446 C C . PHE A 1 319 ? -4.797 -8.508 -10.984 1 95.62 319 PHE A C 1
ATOM 2448 O O . PHE A 1 319 ? -5.688 -7.695 -10.742 1 95.62 319 PHE A O 1
ATOM 2455 N N . LEU A 1 320 ? -4.797 -9.312 -11.969 1 95.5 320 LEU A N 1
ATOM 2456 C CA . LEU A 1 320 ? -6.004 -9.523 -12.758 1 95.5 320 LEU A CA 1
ATOM 2457 C C . LEU A 1 320 ? -6.625 -10.875 -12.445 1 95.5 320 LEU A C 1
ATOM 2459 O O . LEU A 1 320 ? -5.945 -11.906 -12.5 1 95.5 320 LEU A O 1
ATOM 2463 N N . LEU A 1 321 ? -7.867 -10.836 -12.062 1 98.06 321 LEU A N 1
ATOM 2464 C CA . LEU A 1 321 ? -8.633 -12.055 -11.812 1 98.06 321 LEU A CA 1
ATOM 2465 C C . LEU A 1 321 ? -9.695 -12.266 -12.883 1 98.06 321 LEU A C 1
ATOM 2467 O O . LEU A 1 321 ? -10.477 -11.359 -13.172 1 98.06 321 LEU A O 1
ATOM 2471 N N . CYS A 1 322 ? -9.656 -13.445 -13.461 1 98.19 322 CYS A N 1
ATOM 2472 C CA . CYS A 1 322 ? -10.617 -13.766 -14.508 1 98.19 322 CYS A CA 1
ATOM 2473 C C . CYS A 1 322 ? -11.312 -15.094 -14.227 1 98.19 322 CYS A C 1
ATOM 2475 O O . CYS A 1 322 ? -10.695 -16.016 -13.672 1 98.19 322 CYS A O 1
ATOM 2477 N N . SER A 1 323 ? -12.562 -15.211 -14.609 1 98.81 323 SER A N 1
ATOM 2478 C CA . SER A 1 323 ? -13.289 -16.484 -14.586 1 98.81 323 SER A CA 1
ATOM 2479 C C . SER A 1 323 ? -13.82 -16.828 -15.969 1 98.81 323 SER A C 1
ATOM 2481 O O . SER A 1 323 ? -14.109 -15.945 -16.781 1 98.81 323 SER A O 1
ATOM 2483 N N . THR A 1 324 ? -13.891 -18.078 -16.219 1 98.75 324 THR A N 1
ATOM 2484 C CA . THR A 1 324 ? -14.5 -18.531 -17.469 1 98.75 324 THR A CA 1
ATOM 2485 C C . THR A 1 324 ? -16.031 -18.484 -17.375 1 98.75 324 THR A C 1
ATOM 2487 O O . THR A 1 324 ? -16.578 -18.328 -16.281 1 98.75 324 THR A O 1
ATOM 2490 N N . LYS A 1 325 ? -16.656 -18.609 -18.609 1 97.94 325 LYS A N 1
ATOM 2491 C CA . LYS A 1 325 ? -18.109 -18.766 -18.625 1 97.94 325 LYS A CA 1
ATOM 2492 C C . LYS A 1 325 ? -18.562 -19.953 -17.781 1 97.94 325 LYS A C 1
ATOM 2494 O O . LYS A 1 325 ? -17.875 -20.969 -17.734 1 97.94 325 LYS A O 1
ATOM 2499 N N . GLY A 1 326 ? -19.719 -19.812 -17.203 1 97.81 326 GLY A N 1
ATOM 2500 C CA . GLY A 1 326 ? -20.219 -20.797 -16.25 1 97.81 326 GLY A CA 1
ATOM 2501 C C . GLY A 1 326 ? -20.859 -20.172 -15.023 1 97.81 326 GLY A C 1
ATOM 2502 O O . GLY A 1 326 ? -21.469 -19.109 -15.117 1 97.81 326 GLY A O 1
ATOM 2503 N N . PRO A 1 327 ? -20.812 -20.938 -13.938 1 97.56 327 PRO A N 1
ATOM 2504 C CA . PRO A 1 327 ? -21.312 -20.312 -12.719 1 97.56 327 PRO A CA 1
ATOM 2505 C C . PRO A 1 327 ? -20.656 -18.969 -12.422 1 97.56 327 PRO A C 1
ATOM 2507 O O . PRO A 1 327 ? -19.438 -18.844 -12.57 1 97.56 327 PRO A O 1
ATOM 2510 N N . LYS A 1 328 ? -21.453 -18.109 -12.031 1 97.38 328 LYS A N 1
ATOM 2511 C CA . LYS A 1 328 ? -20.969 -16.75 -11.828 1 97.38 328 LYS A CA 1
ATOM 2512 C C . LYS A 1 328 ? -19.969 -16.688 -10.672 1 97.38 328 LYS A C 1
ATOM 2514 O O . LYS A 1 328 ? -20.188 -17.297 -9.625 1 97.38 328 LYS A O 1
ATOM 2519 N N . VAL A 1 329 ? -18.953 -15.977 -10.891 1 98.5 329 VAL A N 1
ATOM 2520 C CA . VAL A 1 329 ? -17.953 -15.758 -9.852 1 98.5 329 VAL A CA 1
ATOM 2521 C C . VAL A 1 329 ? -17.953 -14.289 -9.43 1 98.5 329 VAL A C 1
ATOM 2523 O O . VAL A 1 329 ? -17.844 -13.398 -10.266 1 98.5 329 VAL A O 1
ATOM 2526 N N . ASP A 1 330 ? -18.156 -14.039 -8.172 1 98.5 330 ASP A N 1
ATOM 2527 C CA . ASP A 1 330 ? -17.984 -12.719 -7.566 1 98.5 330 ASP A CA 1
ATOM 2528 C C . ASP A 1 330 ? -16.656 -12.625 -6.816 1 98.5 330 ASP A C 1
ATOM 2530 O O . ASP A 1 330 ? -16.547 -13.07 -5.672 1 98.5 330 ASP A O 1
ATOM 2534 N N . PHE A 1 331 ? -15.672 -12.031 -7.441 1 98.56 331 PHE A N 1
ATOM 2535 C CA . PHE A 1 331 ? -14.336 -11.984 -6.848 1 98.56 331 PHE A CA 1
ATOM 2536 C C . PHE A 1 331 ? -14.32 -11.078 -5.621 1 98.56 331 PHE A C 1
ATOM 2538 O O . PHE A 1 331 ? -13.445 -11.203 -4.762 1 98.56 331 PHE A O 1
ATOM 2545 N N . LYS A 1 332 ? -15.156 -10.188 -5.504 1 98 332 LYS A N 1
ATOM 2546 C CA . LYS A 1 332 ? -15.125 -9.156 -4.469 1 98 332 LYS A CA 1
ATOM 2547 C C . LYS A 1 332 ? -15.625 -9.703 -3.135 1 98 332 LYS A C 1
ATOM 2549 O O . LYS A 1 332 ? -15.289 -9.172 -2.074 1 98 332 LYS A O 1
ATOM 2554 N N . ASN A 1 333 ? -16.469 -10.742 -3.232 1 97.81 333 ASN A N 1
ATOM 2555 C CA . ASN A 1 333 ? -17.047 -11.359 -2.045 1 97.81 333 ASN A CA 1
ATOM 2556 C C . ASN A 1 333 ? -16.656 -12.828 -1.926 1 97.81 333 ASN A C 1
ATOM 2558 O O . ASN A 1 333 ? -17.297 -13.695 -2.531 1 97.81 333 ASN A O 1
ATOM 2562 N N . PRO A 1 334 ? -15.688 -13.117 -1.114 1 97.69 334 PRO A N 1
ATOM 2563 C CA . PRO A 1 334 ? -15.227 -14.5 -1.019 1 97.69 334 PRO A CA 1
ATOM 2564 C C . PRO A 1 334 ? -16.281 -15.445 -0.457 1 97.69 334 PRO A C 1
ATOM 2566 O O . PRO A 1 334 ? -16.984 -15.094 0.498 1 97.69 334 PRO A O 1
ATOM 2569 N N . ILE A 1 335 ? -16.391 -16.609 -0.942 1 97.81 335 ILE A N 1
ATOM 2570 C CA . ILE A 1 335 ? -17.438 -17.547 -0.546 1 97.81 335 ILE A CA 1
ATOM 2571 C C . ILE A 1 335 ? -16.797 -18.812 0.031 1 97.81 335 ILE A C 1
ATOM 2573 O O . ILE A 1 335 ? -17.5 -19.734 0.437 1 97.81 335 ILE A O 1
ATOM 2577 N N . ASN A 1 336 ? -15.523 -18.922 0.016 1 97.12 336 ASN A N 1
ATOM 2578 C CA . ASN A 1 336 ? -14.727 -20.016 0.539 1 97.12 336 ASN A CA 1
ATOM 2579 C C . ASN A 1 336 ? -13.586 -19.516 1.425 1 97.12 336 ASN A C 1
ATOM 2581 O O . ASN A 1 336 ? -12.414 -19.641 1.07 1 97.12 336 ASN A O 1
ATOM 2585 N N . PRO A 1 337 ? -13.93 -18.969 2.574 1 95.44 337 PRO A N 1
ATOM 2586 C CA . PRO A 1 337 ? -12.898 -18.375 3.428 1 95.44 337 PRO A CA 1
ATOM 2587 C C . PRO A 1 337 ? -11.922 -19.406 3.984 1 95.44 337 PRO A C 1
ATOM 2589 O O . PRO A 1 337 ? -12.25 -20.578 4.086 1 95.44 337 PRO A O 1
ATOM 2592 N N . LEU A 1 338 ? -10.758 -18.969 4.332 1 96.06 338 LEU A N 1
ATOM 2593 C CA . LEU A 1 338 ? -9.758 -19.828 4.945 1 96.06 338 LEU A CA 1
ATOM 2594 C C . LEU A 1 338 ? -10.234 -20.344 6.297 1 96.06 338 LEU A C 1
ATOM 2596 O O . LEU A 1 338 ? -10.875 -19.609 7.055 1 96.06 338 LEU A O 1
ATOM 2600 N N . ASN A 1 339 ? -9.914 -21.547 6.52 1 90.69 339 ASN A N 1
ATOM 2601 C CA . ASN A 1 339 ? -10.109 -22.109 7.852 1 90.69 339 ASN A CA 1
ATOM 2602 C C . ASN A 1 339 ? -9.031 -21.641 8.828 1 90.69 339 ASN A C 1
ATOM 2604 O O . ASN A 1 339 ? -7.848 -21.922 8.633 1 90.69 339 ASN A O 1
ATOM 2608 N N . PRO A 1 340 ? -9.398 -20.922 9.82 1 85.88 340 PRO A N 1
ATOM 2609 C CA . PRO A 1 340 ? -8.398 -20.359 10.742 1 85.88 340 PRO A CA 1
ATOM 2610 C C . PRO A 1 340 ? -7.652 -21.422 11.531 1 85.88 340 PRO A C 1
ATOM 2612 O O . PRO A 1 340 ? -6.602 -21.141 12.109 1 85.88 340 PRO A O 1
ATOM 2615 N N . ASN A 1 341 ? -8.156 -22.625 11.516 1 88.81 341 ASN A N 1
ATOM 2616 C CA . ASN A 1 341 ? -7.555 -23.688 12.312 1 88.81 341 ASN A CA 1
ATOM 2617 C C . ASN A 1 341 ? -6.797 -24.688 11.445 1 88.81 341 ASN A C 1
ATOM 2619 O O . ASN A 1 341 ? -6.277 -25.688 11.938 1 88.81 341 ASN A O 1
ATOM 2623 N N . HIS A 1 342 ? -6.812 -24.5 10.18 1 92.31 342 HIS A N 1
ATOM 2624 C CA . HIS A 1 342 ? -6.098 -25.359 9.25 1 92.31 342 HIS A CA 1
ATOM 2625 C C . HIS A 1 342 ? -5.086 -24.578 8.43 1 92.31 342 HIS A C 1
ATOM 2627 O O . HIS A 1 342 ? -5.465 -23.688 7.648 1 92.31 342 HIS A O 1
ATOM 2633 N N . PHE A 1 343 ? -3.854 -25.062 8.523 1 94.94 343 PHE A N 1
ATOM 2634 C CA . PHE A 1 343 ? -2.811 -24.25 7.914 1 94.94 343 PHE A CA 1
ATOM 2635 C C . PHE A 1 343 ? -2.086 -25.016 6.824 1 94.94 343 PHE A C 1
ATOM 2637 O O . PHE A 1 343 ? -1.139 -24.516 6.219 1 94.94 343 PHE A O 1
ATOM 2644 N N . GLY A 1 344 ? -2.549 -26.25 6.57 1 96.56 344 GLY A N 1
ATOM 2645 C CA . GLY A 1 344 ? -1.809 -27.062 5.629 1 96.56 344 GLY A CA 1
ATOM 2646 C C . GLY A 1 344 ? -0.383 -27.344 6.07 1 96.56 344 GLY A C 1
ATOM 2647 O O . GLY A 1 344 ? -0.15 -27.781 7.199 1 96.56 344 GLY A O 1
ATOM 2648 N N . VAL A 1 345 ? 0.527 -27.094 5.195 1 97.75 345 VAL A N 1
ATOM 2649 C CA . VAL A 1 345 ? 1.928 -27.344 5.516 1 97.75 345 VAL A CA 1
ATOM 2650 C C . VAL A 1 345 ? 2.555 -26.094 6.113 1 97.75 345 VAL A C 1
ATOM 2652 O O . VAL A 1 345 ? 3.719 -26.094 6.52 1 97.75 345 VAL A O 1
ATOM 2655 N N . ALA A 1 346 ? 1.808 -25.016 6.168 1 95.44 346 ALA A N 1
ATOM 2656 C CA . ALA A 1 346 ? 2.318 -23.781 6.742 1 95.44 346 ALA A CA 1
ATOM 2657 C C . ALA A 1 346 ? 2.387 -23.859 8.266 1 95.44 346 ALA A C 1
ATOM 2659 O O . ALA A 1 346 ? 1.697 -24.688 8.875 1 95.44 346 ALA A O 1
ATOM 2660 N N . GLU A 1 347 ? 3.145 -23.016 8.859 1 90.62 347 GLU A N 1
ATOM 2661 C CA . GLU A 1 347 ? 3.4 -23.062 10.297 1 90.62 347 GLU A CA 1
ATOM 2662 C C . GLU A 1 347 ? 2.309 -22.328 11.07 1 90.62 347 GLU A C 1
ATOM 2664 O O . GLU A 1 347 ? 2.18 -22.516 12.289 1 90.62 347 GLU A O 1
ATOM 2669 N N . GLY A 1 348 ? 1.549 -21.609 10.484 1 94.25 348 GLY A N 1
ATOM 2670 C CA . GLY A 1 348 ? 0.572 -20.797 11.188 1 94.25 348 GLY A CA 1
ATOM 2671 C C . GLY A 1 348 ? -0.43 -20.141 10.266 1 94.25 348 GLY A C 1
ATOM 2672 O O . GLY A 1 348 ? -0.478 -20.438 9.07 1 94.25 348 GLY A O 1
ATOM 2673 N N . PRO A 1 349 ? -1.228 -19.266 10.891 1 94.56 349 PRO A N 1
ATOM 2674 C CA . PRO A 1 349 ? -2.27 -18.609 10.094 1 94.56 349 PRO A CA 1
ATOM 2675 C C . PRO A 1 349 ? -1.701 -17.609 9.086 1 94.56 349 PRO A C 1
ATOM 2677 O O . PRO A 1 349 ? -0.512 -17.297 9.125 1 94.56 349 PRO A O 1
ATOM 2680 N N . SER A 1 350 ? -2.592 -17.234 8.148 1 96.06 350 SER A N 1
ATOM 2681 C CA . SER A 1 350 ? -2.211 -16.188 7.199 1 96.06 350 SER A CA 1
ATOM 2682 C C . SER A 1 350 ? -1.804 -14.914 7.918 1 96.06 350 SER A C 1
ATOM 2684 O O . SER A 1 350 ? -2.424 -14.531 8.914 1 96.06 350 SER A O 1
ATOM 2686 N N . LYS A 1 351 ? -0.822 -14.297 7.445 1 96.5 351 LYS A N 1
ATOM 2687 C CA . LYS A 1 351 ? -0.271 -13.117 8.109 1 96.5 351 LYS A CA 1
ATOM 2688 C C . LYS A 1 351 ? -0.855 -11.836 7.523 1 96.5 351 LYS A C 1
ATOM 2690 O O . LYS A 1 351 ? -0.89 -10.797 8.195 1 96.5 351 LYS A O 1
ATOM 2695 N N . PHE A 1 352 ? -1.233 -11.898 6.324 1 98.06 352 PHE A N 1
ATOM 2696 C CA . PHE A 1 352 ? -1.728 -10.703 5.645 1 98.06 352 PHE A CA 1
ATOM 2697 C C . PHE A 1 352 ? -3.201 -10.859 5.285 1 98.06 352 PHE A C 1
ATOM 2699 O O . PHE A 1 352 ? -4.035 -10.055 5.711 1 98.06 352 PHE A O 1
ATOM 2706 N N . TYR A 1 353 ? -3.535 -11.883 4.609 1 98.25 353 TYR A N 1
ATOM 2707 C CA . TYR A 1 353 ? -4.852 -12.102 4.02 1 98.25 353 TYR A CA 1
ATOM 2708 C C . TYR A 1 353 ? -5.898 -12.352 5.098 1 98.25 353 TYR A C 1
ATOM 2710 O O . TYR A 1 353 ? -5.645 -13.086 6.055 1 98.25 353 TYR A O 1
ATOM 2718 N N . ASN A 1 354 ? -6.98 -11.844 4.996 1 97.19 354 ASN A N 1
ATOM 2719 C CA . ASN A 1 354 ? -8.266 -12.172 5.621 1 97.19 354 ASN A CA 1
ATOM 2720 C C . ASN A 1 354 ? -9.438 -11.695 4.766 1 97.19 354 ASN A C 1
ATOM 2722 O O . ASN A 1 354 ? -9.242 -11.023 3.75 1 97.19 354 ASN A O 1
ATOM 2726 N N . SER A 1 355 ? -10.602 -12.016 5.109 1 97.06 355 SER A N 1
ATOM 2727 C CA . SER A 1 355 ? -11.758 -11.758 4.262 1 97.06 355 SER A CA 1
ATOM 2728 C C . SER A 1 355 ? -11.977 -10.258 4.066 1 97.06 355 SER A C 1
ATOM 2730 O O . SER A 1 355 ? -12.438 -9.828 3.008 1 97.06 355 SER A O 1
ATOM 2732 N N . GLU A 1 356 ? -11.648 -9.445 5.055 1 96.94 356 GLU A N 1
ATOM 2733 C CA . GLU A 1 356 ? -11.797 -8 4.914 1 96.94 356 GLU A CA 1
ATOM 2734 C C . GLU A 1 356 ? -10.789 -7.434 3.912 1 96.94 356 GLU A C 1
ATOM 2736 O O . GLU A 1 356 ? -11.148 -6.625 3.057 1 96.94 356 GLU A O 1
ATOM 2741 N N . ILE A 1 357 ? -9.578 -7.93 4.047 1 98.06 357 ILE A N 1
ATOM 2742 C CA . ILE A 1 357 ? -8.539 -7.512 3.111 1 98.06 357 ILE A CA 1
ATOM 2743 C C . ILE A 1 357 ? -8.891 -8 1.707 1 98.06 357 ILE A C 1
ATOM 2745 O O . ILE A 1 357 ? -8.625 -7.309 0.719 1 98.06 357 ILE A O 1
ATOM 2749 N N . HIS A 1 358 ? -9.484 -9.172 1.635 1 98.69 358 HIS A N 1
ATOM 2750 C CA . HIS A 1 358 ? -9.938 -9.695 0.351 1 98.69 358 HIS A CA 1
ATOM 2751 C C . HIS A 1 358 ? -10.859 -8.703 -0.353 1 98.69 358 HIS A C 1
ATOM 2753 O O . HIS A 1 358 ? -10.578 -8.281 -1.479 1 98.69 358 HIS A O 1
ATOM 2759 N N . ALA A 1 359 ? -11.867 -8.32 0.292 1 98.38 359 ALA A N 1
ATOM 2760 C CA . ALA A 1 359 ? -12.836 -7.391 -0.291 1 98.38 359 ALA A CA 1
ATOM 2761 C C . ALA A 1 359 ? -12.188 -6.043 -0.584 1 98.38 359 ALA A C 1
ATOM 2763 O O . ALA A 1 359 ? -12.43 -5.441 -1.633 1 98.38 359 ALA A O 1
ATOM 2764 N N . ALA A 1 360 ? -11.336 -5.598 0.275 1 98.56 360 ALA A N 1
ATOM 2765 C CA . ALA A 1 360 ? -10.672 -4.301 0.144 1 98.56 360 ALA A CA 1
ATOM 2766 C C . ALA A 1 360 ? -9.75 -4.277 -1.067 1 98.56 360 ALA A C 1
ATOM 2768 O O . ALA A 1 360 ? -9.516 -3.223 -1.661 1 98.56 360 ALA A O 1
ATOM 2769 N N . ALA A 1 361 ? -9.266 -5.434 -1.448 1 98.75 361 ALA A N 1
ATOM 2770 C CA . ALA A 1 361 ? -8.305 -5.539 -2.541 1 98.75 361 ALA A CA 1
ATOM 2771 C C . ALA A 1 361 ? -8.914 -5.078 -3.859 1 98.75 361 ALA A C 1
ATOM 2773 O O . ALA A 1 361 ? -8.195 -4.777 -4.816 1 98.75 361 ALA A O 1
ATOM 2774 N N . PHE A 1 362 ? -10.234 -5.008 -3.938 1 98.44 362 PHE A N 1
ATOM 2775 C CA . PHE A 1 362 ? -10.914 -4.66 -5.176 1 98.44 362 PHE A CA 1
ATOM 2776 C C . PHE A 1 362 ? -11.367 -3.201 -5.156 1 98.44 362 PHE A C 1
ATOM 2778 O O . PHE A 1 362 ? -11.93 -2.707 -6.133 1 98.44 362 PHE A O 1
ATOM 2785 N N . CYS A 1 363 ? -11.172 -2.506 -4.008 1 98.06 363 CYS A N 1
ATOM 2786 C CA . CYS A 1 363 ? -11.406 -1.068 -3.932 1 98.06 363 CYS A CA 1
ATOM 2787 C C . CYS A 1 363 ? -10.234 -0.291 -4.52 1 98.06 363 CYS A C 1
ATOM 2789 O O . CYS A 1 363 ? -9.102 -0.425 -4.055 1 98.06 363 CYS A O 1
ATOM 2791 N N . LEU A 1 364 ? -10.516 0.548 -5.516 1 97.94 364 LEU A N 1
ATOM 2792 C CA . LEU A 1 364 ? -9.453 1.227 -6.25 1 97.94 364 LEU A CA 1
ATOM 2793 C C . LEU A 1 364 ? -9.461 2.723 -5.961 1 97.94 364 LEU A C 1
ATOM 2795 O O . LEU A 1 364 ? -10.531 3.336 -5.867 1 97.94 364 LEU A O 1
ATOM 2799 N N . PRO A 1 365 ? -8.219 3.305 -5.82 1 97.88 365 PRO A N 1
ATOM 2800 C CA . PRO A 1 365 ? -8.172 4.77 -5.848 1 97.88 365 PRO A CA 1
ATOM 2801 C C . PRO A 1 365 ? -8.828 5.352 -7.102 1 97.88 365 PRO A C 1
ATOM 2803 O O . PRO A 1 365 ? -8.898 4.68 -8.133 1 97.88 365 PRO A O 1
ATOM 2806 N N . SER A 1 366 ? -9.25 6.594 -6.992 1 96.56 366 SER A N 1
ATOM 2807 C CA . SER A 1 366 ? -10 7.223 -8.078 1 96.56 366 SER A CA 1
ATOM 2808 C C . SER A 1 366 ? -9.203 7.203 -9.375 1 96.56 366 SER A C 1
ATOM 2810 O O . SER A 1 366 ? -9.766 6.926 -10.445 1 96.56 366 SER A O 1
ATOM 2812 N N . PHE A 1 367 ? -7.965 7.43 -9.312 1 96.12 367 PHE A N 1
ATOM 2813 C CA . PHE A 1 367 ? -7.164 7.457 -10.531 1 96.12 367 PHE A CA 1
ATOM 2814 C C . PHE A 1 367 ? -7.105 6.074 -11.172 1 96.12 367 PHE A C 1
ATOM 2816 O O . PHE A 1 367 ? -7.086 5.953 -12.398 1 96.12 367 PHE A O 1
ATOM 2823 N N . ALA A 1 368 ? -7.023 5.066 -10.375 1 96.69 368 ALA A N 1
ATOM 2824 C CA . ALA A 1 368 ? -6.953 3.699 -10.883 1 96.69 368 ALA A CA 1
ATOM 2825 C C . ALA A 1 368 ? -8.305 3.248 -11.43 1 96.69 368 ALA A C 1
ATOM 2827 O O . ALA A 1 368 ? -8.359 2.439 -12.359 1 96.69 368 ALA A O 1
ATOM 2828 N N . LYS A 1 369 ? -9.391 3.758 -10.836 1 96.06 369 LYS A N 1
ATOM 2829 C CA . LYS A 1 369 ? -10.711 3.48 -11.398 1 96.06 369 LYS A CA 1
ATOM 2830 C C . LYS A 1 369 ? -10.812 3.971 -12.844 1 96.06 369 LYS A C 1
ATOM 2832 O O . LYS A 1 369 ? -11.336 3.264 -13.711 1 96.06 369 LYS A O 1
ATOM 2837 N N . ILE A 1 370 ? -10.305 5.113 -13.047 1 93.69 370 ILE A N 1
ATOM 2838 C CA . ILE A 1 370 ? -10.305 5.688 -14.383 1 93.69 370 ILE A CA 1
ATOM 2839 C C . ILE A 1 370 ? -9.484 4.812 -15.328 1 93.69 370 ILE A C 1
ATOM 2841 O O . ILE A 1 370 ? -9.93 4.484 -16.422 1 93.69 370 ILE A O 1
ATOM 2845 N N . ALA A 1 371 ? -8.336 4.387 -14.867 1 93.12 371 ALA A N 1
ATOM 2846 C CA . ALA A 1 371 ? -7.41 3.602 -15.688 1 93.12 371 ALA A CA 1
ATOM 2847 C C . ALA A 1 371 ? -8.016 2.248 -16.047 1 93.12 371 ALA A C 1
ATOM 2849 O O . ALA A 1 371 ? -7.738 1.704 -17.125 1 93.12 371 ALA A O 1
ATOM 2850 N N . THR A 1 372 ? -8.867 1.693 -15.172 1 93.75 372 THR A N 1
ATOM 2851 C CA . THR A 1 372 ? -9.422 0.361 -15.375 1 93.75 372 THR A CA 1
ATOM 2852 C C . THR A 1 372 ? -10.781 0.442 -16.062 1 93.75 372 THR A C 1
ATOM 2854 O O . THR A 1 372 ? -11.391 -0.585 -16.375 1 93.75 372 THR A O 1
ATOM 2857 N N . GLY A 1 373 ? -11.266 1.68 -16.281 1 90 373 GLY A N 1
ATOM 2858 C CA . GLY A 1 373 ? -12.562 1.876 -16.906 1 90 373 GLY A CA 1
ATOM 2859 C C . GLY A 1 373 ? -13.727 1.703 -15.953 1 90 373 GLY A C 1
ATOM 2860 O O . GLY A 1 373 ? -14.867 1.496 -16.375 1 90 373 GLY A O 1
ATOM 2861 N N . SER A 1 374 ? -13.414 1.675 -14.727 1 81.38 374 SER A N 1
ATOM 2862 C CA . SER A 1 374 ? -14.461 1.585 -13.719 1 81.38 374 SER A CA 1
ATOM 2863 C C . SER A 1 374 ? -15.039 2.959 -13.391 1 81.38 374 SER A C 1
ATOM 2865 O O . SER A 1 374 ? -14.359 3.975 -13.547 1 81.38 374 SER A O 1
ATOM 2867 N N . GLU A 1 375 ? -16.297 2.963 -13.172 1 71.44 375 GLU A N 1
ATOM 2868 C CA . GLU A 1 375 ? -16.906 4.238 -12.789 1 71.44 375 GLU A CA 1
ATOM 2869 C C . GLU A 1 375 ? -16.406 4.695 -11.422 1 71.44 375 GLU A C 1
ATOM 2871 O O . GLU A 1 375 ? -16.312 3.896 -10.492 1 71.44 375 GLU A O 1
ATOM 2876 N N . VAL A 1 376 ? -15.812 5.887 -11.312 1 52.53 376 VAL A N 1
ATOM 2877 C CA . VAL A 1 376 ? -15.477 6.527 -10.055 1 52.53 376 VAL A CA 1
ATOM 2878 C C . VAL A 1 376 ? -16.75 6.918 -9.312 1 52.53 376 VAL A C 1
ATOM 2880 O O . VAL A 1 376 ? -17.656 7.539 -9.891 1 52.53 376 VAL A O 1
ATOM 2883 N N . ALA A 1 377 ? -16.984 6.367 -8.211 1 44.25 377 ALA A N 1
ATOM 2884 C CA . ALA A 1 377 ? -18.203 6.758 -7.504 1 44.25 377 ALA A CA 1
ATOM 2885 C C . ALA A 1 377 ? -18.031 8.117 -6.828 1 44.25 377 ALA A C 1
ATOM 2887 O O . ALA A 1 377 ? -16.938 8.477 -6.414 1 44.25 377 ALA A O 1
ATOM 2888 N N . MET B 1 1 ? 43 42.188 38.938 1 17.72 1 MET B N 1
ATOM 2889 C CA . MET B 1 1 ? 41.906 42.781 38.188 1 17.72 1 MET B CA 1
ATOM 2890 C C . MET B 1 1 ? 41.875 42.281 36.75 1 17.72 1 MET B C 1
ATOM 2892 O O . MET B 1 1 ? 42.562 42.844 35.875 1 17.72 1 MET B O 1
ATOM 2896 N N . ALA B 1 2 ? 42.125 41.094 36.562 1 18.88 2 ALA B N 1
ATOM 2897 C CA . ALA B 1 2 ? 42.469 40.281 35.375 1 18.88 2 ALA B CA 1
ATOM 2898 C C . ALA B 1 2 ? 41.406 40.406 34.312 1 18.88 2 ALA B C 1
ATOM 2900 O O . ALA B 1 2 ? 40.25 40.094 34.531 1 18.88 2 ALA B O 1
ATOM 2901 N N . ALA B 1 3 ? 41.594 41.344 33.281 1 20.06 3 ALA B N 1
ATOM 2902 C CA . ALA B 1 3 ? 41.031 42 32.125 1 20.06 3 ALA B CA 1
ATOM 2903 C C . ALA B 1 3 ? 40.562 40.969 31.078 1 20.06 3 ALA B C 1
ATOM 2905 O O . ALA B 1 3 ? 41.344 40.125 30.656 1 20.06 3 ALA B O 1
ATOM 2906 N N . ASN B 1 4 ? 39.375 40.469 31.141 1 20.47 4 ASN B N 1
ATOM 2907 C CA . ASN B 1 4 ? 38.562 39.406 30.594 1 20.47 4 ASN B CA 1
ATOM 2908 C C . ASN B 1 4 ? 38.438 39.531 29.062 1 20.47 4 ASN B C 1
ATOM 2910 O O . ASN B 1 4 ? 37.875 40.5 28.547 1 20.47 4 ASN B O 1
ATOM 2914 N N . VAL B 1 5 ? 39.438 39.219 28.219 1 19.42 5 VAL B N 1
ATOM 2915 C CA . VAL B 1 5 ? 39.875 39.406 26.844 1 19.42 5 VAL B CA 1
ATOM 2916 C C . VAL B 1 5 ? 38.844 38.812 25.891 1 19.42 5 VAL B C 1
ATOM 2918 O O . VAL B 1 5 ? 38.562 37.625 25.938 1 19.42 5 VAL B O 1
ATOM 2921 N N . SER B 1 6 ? 37.75 39.5 25.5 1 18.38 6 SER B N 1
ATOM 2922 C CA . SER B 1 6 ? 36.531 39.375 24.734 1 18.38 6 SER B CA 1
ATOM 2923 C C . SER B 1 6 ? 36.812 38.875 23.312 1 18.38 6 SER B C 1
ATOM 2925 O O . SER B 1 6 ? 37.25 39.656 22.484 1 18.38 6 SER B O 1
ATOM 2927 N N . SER B 1 7 ? 37.625 37.969 23.031 1 18.02 7 SER B N 1
ATOM 2928 C CA . SER B 1 7 ? 38.219 37.75 21.703 1 18.02 7 SER B CA 1
ATOM 2929 C C . SER B 1 7 ? 37.125 37.531 20.656 1 18.02 7 SER B C 1
ATOM 2931 O O . SER B 1 7 ? 36.25 36.656 20.812 1 18.02 7 SER B O 1
ATOM 2933 N N . HIS B 1 8 ? 36.562 38.562 19.938 1 16.7 8 HIS B N 1
ATOM 2934 C CA . HIS B 1 8 ? 35.594 38.844 18.859 1 16.7 8 HIS B CA 1
ATOM 2935 C C . HIS B 1 8 ? 35.875 37.969 17.641 1 16.7 8 HIS B C 1
ATOM 2937 O O . HIS B 1 8 ? 36.906 38.062 17.016 1 16.7 8 HIS B O 1
ATOM 2943 N N . TYR B 1 9 ? 36 36.812 17.641 1 17.52 9 TYR B N 1
ATOM 2944 C CA . TYR B 1 9 ? 36.531 36.156 16.438 1 17.52 9 TYR B CA 1
ATOM 2945 C C . TYR B 1 9 ? 35.594 36.344 15.258 1 17.52 9 TYR B C 1
ATOM 2947 O O . TYR B 1 9 ? 34.406 36 15.344 1 17.52 9 TYR B O 1
ATOM 2955 N N . HIS B 1 10 ? 35.5 37.5 14.516 1 16.28 10 HIS B N 1
ATOM 2956 C CA . HIS B 1 10 ? 34.719 37.938 13.359 1 16.28 10 HIS B CA 1
ATOM 2957 C C . HIS B 1 10 ? 34.875 36.969 12.195 1 16.28 10 HIS B C 1
ATOM 2959 O O . HIS B 1 10 ? 36 36.688 11.758 1 16.28 10 HIS B O 1
ATOM 2965 N N . VAL B 1 11 ? 34.5 35.938 12.117 1 16.8 11 VAL B N 1
ATOM 2966 C CA . VAL B 1 11 ? 34.75 35.094 10.969 1 16.8 11 VAL B CA 1
ATOM 2967 C C . VAL B 1 11 ? 34.125 35.688 9.719 1 16.8 11 VAL B C 1
ATOM 2969 O O . VAL B 1 11 ? 32.875 35.781 9.625 1 16.8 11 VAL B O 1
ATOM 2972 N N . ASP B 1 12 ? 34.469 36.844 9.078 1 17.06 12 ASP B N 1
ATOM 2973 C CA . ASP B 1 12 ? 34.125 37.562 7.863 1 17.06 12 ASP B CA 1
ATOM 2974 C C . ASP B 1 12 ? 34.094 36.656 6.648 1 17.06 12 ASP B C 1
ATOM 2976 O O . ASP B 1 12 ? 35.156 36.125 6.254 1 17.06 12 ASP B O 1
ATOM 2980 N N . LEU B 1 13 ? 33.406 35.781 6.492 1 17.05 13 LEU B N 1
ATOM 2981 C CA . LEU B 1 13 ? 33.531 35.031 5.254 1 17.05 13 LEU B CA 1
ATOM 2982 C C . LEU B 1 13 ? 33.312 35.938 4.043 1 17.05 13 LEU B C 1
ATOM 2984 O O . LEU B 1 13 ? 32.188 36.406 3.826 1 17.05 13 LEU B O 1
ATOM 2988 N N . LEU B 1 14 ? 34.031 36.938 3.607 1 17.41 14 LEU B N 1
ATOM 2989 C CA . LEU B 1 14 ? 34.094 38 2.602 1 17.41 14 LEU B CA 1
ATOM 2990 C C . LEU B 1 14 ? 34.031 37.406 1.194 1 17.41 14 LEU B C 1
ATOM 2992 O O . LEU B 1 14 ? 34.969 36.812 0.722 1 17.41 14 LEU B O 1
ATOM 2996 N N . VAL B 1 15 ? 33.281 36.625 0.653 1 17.23 15 VAL B N 1
ATOM 2997 C CA . VAL B 1 15 ? 33.5 36.438 -0.776 1 17.23 15 VAL B CA 1
ATOM 2998 C C . VAL B 1 15 ? 33.25 37.75 -1.502 1 17.23 15 VAL B C 1
ATOM 3000 O O . VAL B 1 15 ? 32.125 38.281 -1.452 1 17.23 15 VAL B O 1
ATOM 3003 N N . LYS B 1 16 ? 34 38.656 -1.96 1 20.09 16 LYS B N 1
ATOM 3004 C CA . LYS B 1 16 ? 34.219 39.969 -2.498 1 20.09 16 LYS B CA 1
ATOM 3005 C C . LYS B 1 16 ? 33.719 40.094 -3.934 1 20.09 16 LYS B C 1
ATOM 3007 O O . LYS B 1 16 ? 33.625 41.188 -4.477 1 20.09 16 LYS B O 1
ATOM 3012 N N . GLU B 1 17 ? 33.75 39.344 -4.969 1 18.23 17 GLU B N 1
ATOM 3013 C CA . GLU B 1 17 ? 33.875 40.094 -6.211 1 18.23 17 GLU B CA 1
ATOM 3014 C C . GLU B 1 17 ? 32.656 41 -6.43 1 18.23 17 GLU B C 1
ATOM 3016 O O . GLU B 1 17 ? 31.531 40.625 -6.137 1 18.23 17 GLU B O 1
ATOM 3021 N N . LYS B 1 18 ? 32.75 42.312 -6.82 1 21.11 18 LYS B N 1
ATOM 3022 C CA . LYS B 1 18 ? 32.156 43.594 -7.152 1 21.11 18 LYS B CA 1
ATOM 3023 C C . LYS B 1 18 ? 31.25 43.5 -8.375 1 21.11 18 LYS B C 1
ATOM 3025 O O . LYS B 1 18 ? 30.125 44 -8.375 1 21.11 18 LYS B O 1
ATOM 3030 N N . ARG B 1 19 ? 31.828 43.312 -9.734 1 19.88 19 ARG B N 1
ATOM 3031 C CA . ARG B 1 19 ? 31.625 44.25 -10.836 1 19.88 19 ARG B CA 1
ATOM 3032 C C . ARG B 1 19 ? 30.25 44.062 -11.461 1 19.88 19 ARG B C 1
ATOM 3034 O O . ARG B 1 19 ? 29.578 43.062 -11.227 1 19.88 19 ARG B O 1
ATOM 3041 N N . ASN B 1 20 ? 30.078 44.594 -13.016 1 17.91 20 ASN B N 1
ATOM 3042 C CA . ASN B 1 20 ? 29.156 45.188 -13.969 1 17.91 20 ASN B CA 1
ATOM 3043 C C . ASN B 1 20 ? 28.25 44.156 -14.617 1 17.91 20 ASN B C 1
ATOM 3045 O O . ASN B 1 20 ? 28.656 43.438 -15.523 1 17.91 20 ASN B O 1
ATOM 3049 N N . LEU B 1 21 ? 27.781 43.219 -14.109 1 19.17 21 LEU B N 1
ATOM 3050 C CA . LEU B 1 21 ? 26.938 42.344 -14.93 1 19.17 21 LEU B CA 1
ATOM 3051 C C . LEU B 1 21 ? 25.859 43.156 -15.633 1 19.17 21 LEU B C 1
ATOM 3053 O O . LEU B 1 21 ? 24.844 43.531 -15.023 1 19.17 21 LEU B O 1
ATOM 3057 N N . GLU B 1 22 ? 26.359 44.031 -16.516 1 19.59 22 GLU B N 1
ATOM 3058 C CA . GLU B 1 22 ? 25.625 44.938 -17.391 1 19.59 22 GLU B CA 1
ATOM 3059 C C . GLU B 1 22 ? 24.484 44.188 -18.094 1 19.59 22 GLU B C 1
ATOM 3061 O O . GLU B 1 22 ? 24.359 42.969 -17.984 1 19.59 22 GLU B O 1
ATOM 3066 N N . GLU B 1 23 ? 24.484 44.375 -19.625 1 19.23 23 GLU B N 1
ATOM 3067 C CA . GLU B 1 23 ? 23.484 44.594 -20.656 1 19.23 23 GLU B CA 1
ATOM 3068 C C . GLU B 1 23 ? 22.781 43.281 -21.031 1 19.23 23 GLU B C 1
ATOM 3070 O O . GLU B 1 23 ? 23.453 42.312 -21.375 1 19.23 23 GLU B O 1
ATOM 3075 N N . TYR B 1 24 ? 21.656 42.906 -20.609 1 21.05 24 TYR B N 1
ATOM 3076 C CA . TYR B 1 24 ? 20.578 41.969 -20.906 1 21.05 24 TYR B CA 1
ATOM 3077 C C . TYR B 1 24 ? 20.297 41.906 -22.406 1 21.05 24 TYR B C 1
ATOM 3079 O O . TYR B 1 24 ? 19.25 41.406 -22.828 1 21.05 24 TYR B O 1
ATOM 3087 N N . GLU B 1 25 ? 21.172 42.656 -23.297 1 19.41 25 GLU B N 1
ATOM 3088 C CA . GLU B 1 25 ? 20.531 43.031 -24.562 1 19.41 25 GLU B CA 1
ATOM 3089 C C . GLU B 1 25 ? 20.172 41.781 -25.375 1 19.41 25 GLU B C 1
ATOM 3091 O O . GLU B 1 25 ? 20.703 40.688 -25.109 1 19.41 25 GLU B O 1
ATOM 3096 N N . ASN B 1 26 ? 19.969 41.938 -26.875 1 19.19 26 ASN B N 1
ATOM 3097 C CA . ASN B 1 26 ? 19.156 41.531 -28.016 1 19.19 26 ASN B CA 1
ATOM 3098 C C . ASN B 1 26 ? 19.609 40.219 -28.609 1 19.19 26 ASN B C 1
ATOM 3100 O O . ASN B 1 26 ? 18.797 39.406 -29.094 1 19.19 26 ASN B O 1
ATOM 3104 N N . GLY B 1 27 ? 20.922 40.062 -29.234 1 18.89 27 GLY B N 1
ATOM 3105 C CA . GLY B 1 27 ? 21.266 39.469 -30.5 1 18.89 27 GLY B CA 1
ATOM 3106 C C . GLY B 1 27 ? 21.266 37.938 -30.453 1 18.89 27 GLY B C 1
ATOM 3107 O O . GLY B 1 27 ? 21.328 37.344 -29.375 1 18.89 27 GLY B O 1
ATOM 3108 N N . ASP B 1 28 ? 21.203 37.125 -31.719 1 20.2 28 ASP B N 1
ATOM 3109 C CA . ASP B 1 28 ? 20.875 35.875 -32.406 1 20.2 28 ASP B CA 1
ATOM 3110 C C . ASP B 1 28 ? 21.891 34.781 -32.031 1 20.2 28 ASP B C 1
ATOM 3112 O O . ASP B 1 28 ? 21.891 33.688 -32.656 1 20.2 28 ASP B O 1
ATOM 3116 N N . ARG B 1 29 ? 23.094 35.031 -31.422 1 18.44 29 ARG B N 1
ATOM 3117 C CA . ARG B 1 29 ? 24.219 34.188 -31.781 1 18.44 29 ARG B CA 1
ATOM 3118 C C . ARG B 1 29 ? 24.031 32.75 -31.234 1 18.44 29 ARG B C 1
ATOM 3120 O O . ARG B 1 29 ? 23.891 32.562 -30.031 1 18.44 29 ARG B O 1
ATOM 3127 N N . HIS B 1 30 ? 23.531 31.734 -32.125 1 18.38 30 HIS B N 1
ATOM 3128 C CA . HIS B 1 30 ? 23.219 30.312 -32.062 1 18.38 30 HIS B CA 1
ATOM 3129 C C . HIS B 1 30 ? 24.406 29.484 -31.625 1 18.38 30 HIS B C 1
ATOM 3131 O O . HIS B 1 30 ? 25.109 28.906 -32.438 1 18.38 30 HIS B O 1
ATOM 3137 N N . ARG B 1 31 ? 25.375 29.969 -30.734 1 18.39 31 ARG B N 1
ATOM 3138 C CA . ARG B 1 31 ? 26.578 29.141 -30.75 1 18.39 31 ARG B CA 1
ATOM 3139 C C . ARG B 1 31 ? 26.234 27.688 -30.438 1 18.39 31 ARG B C 1
ATOM 3141 O O . ARG B 1 31 ? 25.641 27.391 -29.391 1 18.39 31 ARG B O 1
ATOM 3148 N N . GLN B 1 32 ? 26.141 26.828 -31.516 1 17.08 32 GLN B N 1
ATOM 3149 C CA . GLN B 1 32 ? 25.953 25.391 -31.641 1 17.08 32 GLN B CA 1
ATOM 3150 C C . GLN B 1 32 ? 27 24.625 -30.828 1 17.08 32 GLN B C 1
ATOM 3152 O O . GLN B 1 32 ? 28.188 24.672 -31.141 1 17.08 32 GLN B O 1
ATOM 3157 N N . ILE B 1 33 ? 27.25 24.875 -29.547 1 18.14 33 ILE B N 1
ATOM 3158 C CA . ILE B 1 33 ? 28.328 24.109 -28.953 1 18.14 33 ILE B CA 1
ATOM 3159 C C . ILE B 1 33 ? 28.156 22.625 -29.25 1 18.14 33 ILE B C 1
ATOM 3161 O O . ILE B 1 33 ? 27.172 22.016 -28.812 1 18.14 33 ILE B O 1
ATOM 3165 N N . ASN B 1 34 ? 28.562 22.188 -30.453 1 17.78 34 ASN B N 1
ATOM 3166 C CA . ASN B 1 34 ? 28.609 20.828 -31 1 17.78 34 ASN B CA 1
ATOM 3167 C C . ASN B 1 34 ? 29.391 19.891 -30.094 1 17.78 34 ASN B C 1
ATOM 3169 O O . ASN B 1 34 ? 30.609 19.953 -30.031 1 17.78 34 ASN B O 1
ATOM 3173 N N . ASN B 1 35 ? 29.281 19.969 -28.844 1 19.39 35 ASN B N 1
ATOM 3174 C CA . ASN B 1 35 ? 30.172 19.094 -28.078 1 19.39 35 ASN B CA 1
ATOM 3175 C C . ASN B 1 35 ? 30.109 17.656 -28.562 1 19.39 35 ASN B C 1
ATOM 3177 O O . ASN B 1 35 ? 29.109 16.969 -28.375 1 19.39 35 ASN B O 1
ATOM 3181 N N . VAL B 1 36 ? 30.578 17.453 -29.781 1 18.28 36 VAL B N 1
ATOM 3182 C CA . VAL B 1 36 ? 30.703 16.172 -30.469 1 18.28 36 VAL B CA 1
ATOM 3183 C C . VAL B 1 36 ? 31.516 15.203 -29.625 1 18.28 36 VAL B C 1
ATOM 3185 O O . VAL B 1 36 ? 32.719 15.414 -29.406 1 18.28 36 VAL B O 1
ATOM 3188 N N . ILE B 1 37 ? 31.125 14.734 -28.547 1 20.38 37 ILE B N 1
ATOM 3189 C CA . ILE B 1 37 ? 31.891 13.781 -27.75 1 20.38 37 ILE B CA 1
ATOM 3190 C C . ILE B 1 37 ? 32.281 12.586 -28.625 1 20.38 37 ILE B C 1
ATOM 3192 O O . ILE B 1 37 ? 31.406 11.883 -29.156 1 20.38 37 ILE B O 1
ATOM 3196 N N . SER B 1 38 ? 33.219 12.82 -29.391 1 17.8 38 SER B N 1
ATOM 3197 C CA . SER B 1 38 ? 33.781 11.828 -30.297 1 17.8 38 SER B CA 1
ATOM 3198 C C . SER B 1 38 ? 34.094 10.523 -29.578 1 17.8 38 SER B C 1
ATOM 3200 O O . SER B 1 38 ? 34.562 10.539 -28.438 1 17.8 38 SER B O 1
ATOM 3202 N N . SER B 1 39 ? 33.438 9.469 -29.922 1 19.14 39 SER B N 1
ATOM 3203 C CA . SER B 1 39 ? 33.406 8.062 -29.531 1 19.14 39 SER B CA 1
ATOM 3204 C C . SER B 1 39 ? 34.812 7.453 -29.609 1 19.14 39 SER B C 1
ATOM 3206 O O . SER B 1 39 ? 35.406 7.379 -30.688 1 19.14 39 SER B O 1
ATOM 3208 N N . PRO B 1 40 ? 35.688 7.809 -28.641 1 19.61 40 PRO B N 1
ATOM 3209 C CA . PRO B 1 40 ? 37.062 7.293 -28.875 1 19.61 40 PRO B CA 1
ATOM 3210 C C . PRO B 1 40 ? 37.062 5.828 -29.312 1 19.61 40 PRO B C 1
ATOM 3212 O O . PRO B 1 40 ? 36.094 5.109 -29.078 1 19.61 40 PRO B O 1
ATOM 3215 N N . SER B 1 41 ? 38.031 5.461 -30.125 1 19.34 41 SER B N 1
ATOM 3216 C CA . SER B 1 41 ? 38.469 4.258 -30.828 1 19.34 41 SER B CA 1
ATOM 3217 C C . SER B 1 41 ? 38.438 3.045 -29.906 1 19.34 41 SER B C 1
ATOM 3219 O O . SER B 1 41 ? 38.25 3.184 -28.703 1 19.34 41 SER B O 1
ATOM 3221 N N . SER B 1 42 ? 39.5 2.043 -30.078 1 18.88 42 SER B N 1
ATOM 3222 C CA . SER B 1 42 ? 39.781 0.611 -30.047 1 18.88 42 SER B CA 1
ATOM 3223 C C . SER B 1 42 ? 40.094 0.146 -28.625 1 18.88 42 SER B C 1
ATOM 3225 O O . SER B 1 42 ? 40.875 -0.8 -28.438 1 18.88 42 SER B O 1
ATOM 3227 N N . VAL B 1 43 ? 39.688 0.71 -27.609 1 19.92 43 VAL B N 1
ATOM 3228 C CA . VAL B 1 43 ? 40.375 0.351 -26.391 1 19.92 43 VAL B CA 1
ATOM 3229 C C . VAL B 1 43 ? 40.312 -1.157 -26.172 1 19.92 43 VAL B C 1
ATOM 3231 O O . VAL B 1 43 ? 39.219 -1.716 -26.078 1 19.92 43 VAL B O 1
ATOM 3234 N N . LEU B 1 44 ? 41.25 -1.853 -26.578 1 21.22 44 LEU B N 1
ATOM 3235 C CA . LEU B 1 44 ? 41.469 -3.287 -26.453 1 21.22 44 LEU B CA 1
ATOM 3236 C C . LEU B 1 44 ? 41.375 -3.727 -25 1 21.22 44 LEU B C 1
ATOM 3238 O O . LEU B 1 44 ? 41.906 -3.064 -24.094 1 21.22 44 LEU B O 1
ATOM 3242 N N . PRO B 1 45 ? 40.312 -4.441 -24.672 1 21.52 45 PRO B N 1
ATOM 3243 C CA . PRO B 1 45 ? 39.969 -4.91 -23.328 1 21.52 45 PRO B CA 1
ATOM 3244 C C . PRO B 1 45 ? 41.188 -5.398 -22.562 1 21.52 45 PRO B C 1
ATOM 3246 O O . PRO B 1 45 ? 41.969 -6.199 -23.062 1 21.52 45 PRO B O 1
ATOM 3249 N N . PRO B 1 46 ? 41.719 -4.441 -21.656 1 21.25 46 PRO B N 1
ATOM 3250 C CA . PRO B 1 46 ? 42.938 -5 -21.094 1 21.25 46 PRO B CA 1
ATOM 3251 C C . PRO B 1 46 ? 42.781 -6.438 -20.609 1 21.25 46 PRO B C 1
ATOM 3253 O O . PRO B 1 46 ? 41.656 -6.895 -20.406 1 21.25 46 PRO B O 1
ATOM 3256 N N . GLU B 1 47 ? 43.781 -7.16 -20.344 1 21.03 47 GLU B N 1
ATOM 3257 C CA . GLU B 1 47 ? 44.031 -8.531 -19.906 1 21.03 47 GLU B CA 1
ATOM 3258 C C . GLU B 1 47 ? 43.312 -8.836 -18.594 1 21.03 47 GLU B C 1
ATOM 3260 O O . GLU B 1 47 ? 42.75 -7.938 -17.969 1 21.03 47 GLU B O 1
ATOM 3265 N N . ASN B 1 48 ? 43.844 -9.523 -17.406 1 21.94 48 ASN B N 1
ATOM 3266 C CA . ASN B 1 48 ? 43.344 -10.562 -16.516 1 21.94 48 ASN B CA 1
ATOM 3267 C C . ASN B 1 48 ? 42.531 -9.977 -15.375 1 21.94 48 ASN B C 1
ATOM 3269 O O . ASN B 1 48 ? 41.656 -10.656 -14.805 1 21.94 48 ASN B O 1
ATOM 3273 N N . GLY B 1 49 ? 43.031 -9.016 -14.5 1 21.55 49 GLY B N 1
ATOM 3274 C CA . GLY B 1 49 ? 42.812 -8.93 -13.062 1 21.55 49 GLY B CA 1
ATOM 3275 C C . GLY B 1 49 ? 41.531 -8.242 -12.703 1 21.55 49 GLY B C 1
ATOM 3276 O O . GLY B 1 49 ? 41.125 -7.281 -13.352 1 21.55 49 GLY B O 1
ATOM 3277 N N . ASN B 1 50 ? 40.531 -8.969 -12.102 1 23.77 50 ASN B N 1
ATOM 3278 C CA . ASN B 1 50 ? 39.125 -8.844 -11.68 1 23.77 50 ASN B CA 1
ATOM 3279 C C . ASN B 1 50 ? 38.938 -7.652 -10.75 1 23.77 50 ASN B C 1
ATOM 3281 O O . ASN B 1 50 ? 39.062 -7.781 -9.531 1 23.77 50 ASN B O 1
ATOM 3285 N N . GLY B 1 51 ? 39.469 -6.547 -10.992 1 23.23 51 GLY B N 1
ATOM 3286 C CA . GLY B 1 51 ? 39.5 -5.414 -10.078 1 23.23 51 GLY B CA 1
ATOM 3287 C C . GLY B 1 51 ? 38.156 -4.828 -9.789 1 23.23 51 GLY B C 1
ATOM 3288 O O . GLY B 1 51 ? 37.562 -4.148 -10.641 1 23.23 51 GLY B O 1
ATOM 3289 N N . GLY B 1 52 ? 37.281 -5.629 -9.211 1 24.34 52 GLY B N 1
ATOM 3290 C CA . GLY B 1 52 ? 35.969 -5.086 -8.859 1 24.34 52 GLY B CA 1
ATOM 3291 C C . GLY B 1 52 ? 36.062 -3.951 -7.855 1 24.34 52 GLY B C 1
ATOM 3292 O O . GLY B 1 52 ? 36.875 -3.988 -6.93 1 24.34 52 GLY B O 1
ATOM 3293 N N . ILE B 1 53 ? 36 -2.82 -8.227 1 23.78 53 ILE B N 1
ATOM 3294 C CA . ILE B 1 53 ? 36.062 -1.615 -7.406 1 23.78 53 ILE B CA 1
ATOM 3295 C C . ILE B 1 53 ? 34.906 -1.604 -6.422 1 23.78 53 ILE B C 1
ATOM 3297 O O . ILE B 1 53 ? 33.75 -1.687 -6.824 1 23.78 53 ILE B O 1
ATOM 3301 N N . GLY B 1 54 ? 35.031 -2.297 -5.195 1 24.77 54 GLY B N 1
ATOM 3302 C CA . GLY B 1 54 ? 34.125 -2.334 -4.059 1 24.77 54 GLY B CA 1
ATOM 3303 C C . GLY B 1 54 ? 33.875 -0.969 -3.439 1 24.77 54 GLY B C 1
ATOM 3304 O O . GLY B 1 54 ? 34.812 -0.234 -3.162 1 24.77 54 GLY B O 1
ATOM 3305 N N . LEU B 1 55 ? 32.781 -0.342 -3.93 1 25.12 55 LEU B N 1
ATOM 3306 C CA . LEU B 1 55 ? 32.438 0.921 -3.283 1 25.12 55 LEU B CA 1
ATOM 3307 C C . LEU B 1 55 ? 31.922 0.685 -1.872 1 25.12 55 LEU B C 1
ATOM 3309 O O . LEU B 1 55 ? 31.062 -0.167 -1.663 1 25.12 55 LEU B O 1
ATOM 3313 N N . LYS B 1 56 ? 32.656 0.772 -0.861 1 26.92 56 LYS B N 1
ATOM 3314 C CA . LYS B 1 56 ? 32.281 0.71 0.547 1 26.92 56 LYS B CA 1
ATOM 3315 C C . LYS B 1 56 ? 31.516 1.957 0.963 1 26.92 56 LYS B C 1
ATOM 3317 O O . LYS B 1 56 ? 32 3.076 0.828 1 26.92 56 LYS B O 1
ATOM 3322 N N . LEU B 1 57 ? 30.094 1.866 0.833 1 27.47 57 LEU B N 1
ATOM 3323 C CA . LEU B 1 57 ? 29.25 2.934 1.361 1 27.47 57 LEU B CA 1
ATOM 3324 C C . LEU B 1 57 ? 29.219 2.904 2.885 1 27.47 57 LEU B C 1
ATOM 3326 O O . LEU B 1 57 ? 28.891 1.877 3.484 1 27.47 57 LEU B O 1
ATOM 3330 N N . ASP B 1 58 ? 30.109 3.492 3.602 1 28.42 58 ASP B N 1
ATOM 3331 C CA . ASP B 1 58 ? 30.094 3.6 5.059 1 28.42 58 ASP B CA 1
ATOM 3332 C C . ASP B 1 58 ? 28.938 4.48 5.531 1 28.42 58 ASP B C 1
ATOM 3334 O O . ASP B 1 58 ? 28.969 5.699 5.359 1 28.42 58 ASP B O 1
ATOM 3338 N N . ILE B 1 59 ? 27.781 3.877 5.48 1 28.92 59 ILE B N 1
ATOM 3339 C CA . ILE B 1 59 ? 26.609 4.633 5.906 1 28.92 59 ILE B CA 1
ATOM 3340 C C . ILE B 1 59 ? 26.672 4.906 7.406 1 28.92 59 ILE B C 1
ATOM 3342 O O . ILE B 1 59 ? 25.766 5.504 7.984 1 28.92 59 ILE B O 1
ATOM 3346 N N . ASN B 1 60 ? 27.438 4.062 8.242 1 27.02 60 ASN B N 1
ATOM 3347 C CA . ASN B 1 60 ? 27.484 4.383 9.664 1 27.02 60 ASN B CA 1
ATOM 3348 C C . ASN B 1 60 ? 28.297 5.648 9.922 1 27.02 60 ASN B C 1
ATOM 3350 O O . ASN B 1 60 ? 29.266 5.934 9.211 1 27.02 60 ASN B O 1
ATOM 3354 N N . GLY B 1 61 ? 27.875 6.699 10.531 1 26.48 61 GLY B N 1
ATOM 3355 C CA . GLY B 1 61 ? 28.578 7.879 11.008 1 26.48 61 GLY B CA 1
ATOM 3356 C C . GLY B 1 61 ? 29.984 7.586 11.469 1 26.48 61 GLY B C 1
ATOM 3357 O O . GLY B 1 61 ? 30.656 8.461 12.016 1 26.48 61 GLY B O 1
ATOM 3358 N N . GLY B 1 62 ? 30.281 6.332 11.828 1 26.72 62 GLY B N 1
ATOM 3359 C CA . GLY B 1 62 ? 31.625 6.262 12.406 1 26.72 62 GLY B CA 1
ATOM 3360 C C . GLY B 1 62 ? 32.719 6.422 11.383 1 26.72 62 GLY B C 1
ATOM 3361 O O . GLY B 1 62 ? 32.5 6.219 10.188 1 26.72 62 GLY B O 1
ATOM 3362 N N . LYS B 1 63 ? 33.781 7.168 11.727 1 27.77 63 LYS B N 1
ATOM 3363 C CA . LYS B 1 63 ? 35.062 7.383 11.078 1 27.77 63 LYS B CA 1
ATOM 3364 C C . LYS B 1 63 ? 35.625 6.074 10.539 1 27.77 63 LYS B C 1
ATOM 3366 O O . LYS B 1 63 ? 36.281 5.328 11.273 1 27.77 63 LYS B O 1
ATOM 3371 N N . GLY B 1 64 ? 34.812 5.223 9.883 1 24.98 64 GLY B N 1
ATOM 3372 C CA . GLY B 1 64 ? 35.375 3.947 9.484 1 24.98 64 GLY B CA 1
ATOM 3373 C C . GLY B 1 64 ? 36.594 4.094 8.594 1 24.98 64 GLY B C 1
ATOM 3374 O O . GLY B 1 64 ? 36.844 5.164 8.023 1 24.98 64 GLY B O 1
ATOM 3375 N N . VAL B 1 65 ? 37.406 3.006 8.539 1 25.34 65 VAL B N 1
ATOM 3376 C CA . VAL B 1 65 ? 38.75 2.748 8.062 1 25.34 65 VAL B CA 1
ATOM 3377 C C . VAL B 1 65 ? 38.812 2.945 6.551 1 25.34 65 VAL B C 1
ATOM 3379 O O . VAL B 1 65 ? 37.906 2.512 5.824 1 25.34 65 VAL B O 1
ATOM 3382 N N . THR B 1 66 ? 39.531 4.031 6.078 1 26.48 66 THR B N 1
ATOM 3383 C CA . THR B 1 66 ? 39.969 4.477 4.762 1 26.48 66 THR B CA 1
ATOM 3384 C C . THR B 1 66 ? 40.719 3.357 4.039 1 26.48 66 THR B C 1
ATOM 3386 O O . THR B 1 66 ? 41.406 3.6 3.031 1 26.48 66 THR B O 1
ATOM 3389 N N . SER B 1 67 ? 40.719 2.004 4.355 1 24.11 67 SER B N 1
ATOM 3390 C CA . SER B 1 67 ? 41.781 1.438 3.525 1 24.11 67 SER B CA 1
ATOM 3391 C C . SER B 1 67 ? 41.531 1.705 2.045 1 24.11 67 SER B C 1
ATOM 3393 O O . SER B 1 67 ? 42.375 2.242 1.351 1 24.11 67 SER B O 1
ATOM 3395 N N . ASN B 1 68 ? 41.25 0.543 1.356 1 23.98 68 ASN B N 1
ATOM 3396 C CA . ASN B 1 68 ? 41.438 0.454 -0.09 1 23.98 68 ASN B CA 1
ATOM 3397 C C . ASN B 1 68 ? 40.406 1.32 -0.831 1 23.98 68 ASN B C 1
ATOM 3399 O O . ASN B 1 68 ? 39.375 1.712 -0.262 1 23.98 68 ASN B O 1
ATOM 3403 N N . GLY B 1 69 ? 40.594 1.557 -2.129 1 25.39 69 GLY B N 1
ATOM 3404 C CA . GLY B 1 69 ? 40.031 2.424 -3.152 1 25.39 69 GLY B CA 1
ATOM 3405 C C . GLY B 1 69 ? 38.531 2.48 -3.121 1 25.39 69 GLY B C 1
ATOM 3406 O O . GLY B 1 69 ? 37.906 2.861 -4.109 1 25.39 69 GLY B O 1
ATOM 3407 N N . GLY B 1 70 ? 38 1.799 -2.127 1 26.44 70 GLY B N 1
ATOM 3408 C CA . GLY B 1 70 ? 36.531 1.771 -2.25 1 26.44 70 GLY B CA 1
ATOM 3409 C C . GLY B 1 70 ? 35.875 3.059 -1.8 1 26.44 70 GLY B C 1
ATOM 3410 O O . GLY B 1 70 ? 36.406 3.771 -0.947 1 26.44 70 GLY B O 1
ATOM 3411 N N . LEU B 1 71 ? 35.344 3.805 -2.707 1 25.56 71 LEU B N 1
ATOM 3412 C CA . LEU B 1 71 ? 34.656 5.066 -2.465 1 25.56 71 LEU B CA 1
ATOM 3413 C C . LEU B 1 71 ? 33.656 4.934 -1.319 1 25.56 71 LEU B C 1
ATOM 3415 O O . LEU B 1 71 ? 32.781 4.082 -1.364 1 25.56 71 LEU B O 1
ATOM 3419 N N . SER B 1 72 ? 34.094 5.082 -0.051 1 27.41 72 SER B N 1
ATOM 3420 C CA . SER B 1 72 ?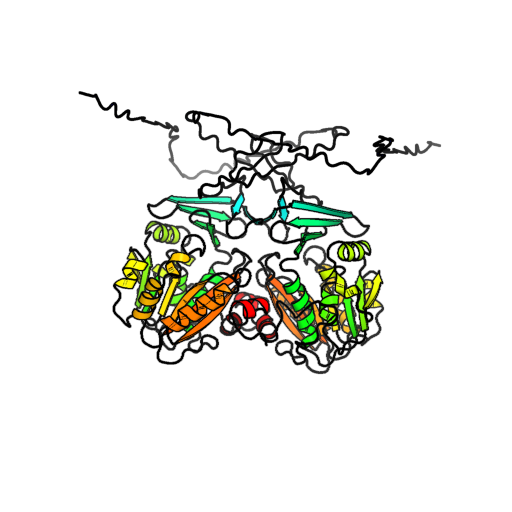 33.25 5.098 1.139 1 27.41 72 SER B CA 1
ATOM 3421 C C . SER B 1 72 ? 32.406 6.355 1.19 1 27.41 72 SER B C 1
ATOM 3423 O O . SER B 1 72 ? 32.906 7.461 0.975 1 27.41 72 SER B O 1
ATOM 3425 N N . VAL B 1 73 ? 31.172 6.266 0.655 1 28.16 73 VAL B N 1
ATOM 3426 C CA . VAL B 1 73 ? 30.266 7.395 0.882 1 28.16 73 VAL B CA 1
ATOM 3427 C C . VAL B 1 73 ? 29.844 7.426 2.348 1 28.16 73 VAL B C 1
ATOM 3429 O O . VAL B 1 73 ? 29.328 6.438 2.871 1 28.16 73 VAL B O 1
ATOM 3432 N N . SER B 1 74 ? 30.562 8.055 3.285 1 27.48 74 SER B N 1
ATOM 3433 C CA . SER B 1 74 ? 30.172 8.25 4.676 1 27.48 74 SER B CA 1
ATOM 3434 C C . SER B 1 74 ? 28.969 9.188 4.789 1 27.48 74 SER B C 1
ATOM 3436 O O . SER B 1 74 ? 28.953 10.266 4.195 1 27.48 74 SER B O 1
ATOM 3438 N N . VAL B 1 75 ? 27.75 8.625 4.871 1 30.23 75 VAL B N 1
ATOM 3439 C CA . VAL B 1 75 ? 26.609 9.477 5.188 1 30.23 75 VAL B CA 1
ATOM 3440 C C . VAL B 1 75 ? 26.766 10.055 6.59 1 30.23 75 VAL B C 1
ATOM 3442 O O . VAL B 1 75 ? 26.969 9.312 7.555 1 30.23 75 VAL B O 1
ATOM 3445 N N . PRO B 1 76 ? 27.156 11.305 6.742 1 28.52 76 PRO B N 1
ATOM 3446 C CA . PRO B 1 76 ? 27.344 11.891 8.07 1 28.52 76 PRO B CA 1
ATOM 3447 C C . PRO B 1 76 ? 26.109 11.742 8.961 1 28.52 76 PRO B C 1
ATOM 3449 O O . PRO B 1 76 ? 24.984 11.68 8.453 1 28.52 76 PRO B O 1
ATOM 3452 N N . ALA B 1 77 ? 26.219 11.258 10.195 1 29.58 77 ALA B N 1
ATOM 3453 C CA . ALA B 1 77 ? 25.234 11.133 11.266 1 29.58 77 ALA B CA 1
ATOM 3454 C C . ALA B 1 77 ? 24.531 12.453 11.523 1 29.58 77 ALA B C 1
ATOM 3456 O O . ALA B 1 77 ? 23.641 12.539 12.375 1 29.58 77 ALA B O 1
ATOM 3457 N N . THR B 1 78 ? 25.156 13.516 11.438 1 29.31 78 THR B N 1
ATOM 3458 C CA . THR B 1 78 ? 24.406 14.711 11.82 1 29.31 78 THR B CA 1
ATOM 3459 C C . THR B 1 78 ? 23.25 14.953 10.859 1 29.31 78 THR B C 1
ATOM 3461 O O . THR B 1 78 ? 23.406 14.836 9.641 1 29.31 78 THR B O 1
ATOM 3464 N N . PRO B 1 79 ? 22 15.109 11.406 1 34.69 79 PRO B N 1
ATOM 3465 C CA . PRO B 1 79 ? 20.766 15.312 10.633 1 34.69 79 PRO B CA 1
ATOM 3466 C C . PRO B 1 79 ? 20.953 16.281 9.461 1 34.69 79 PRO B C 1
ATOM 3468 O O . PRO B 1 79 ? 19.984 16.859 8.969 1 34.69 79 PRO B O 1
ATOM 3471 N N . SER B 1 80 ? 22.125 16.672 9.219 1 33.19 80 SER B N 1
ATOM 3472 C CA . SER B 1 80 ? 22.203 17.5 8.023 1 33.19 80 SER B CA 1
ATOM 3473 C C . SER B 1 80 ? 21.688 16.75 6.797 1 33.19 80 SER B C 1
ATOM 3475 O O . SER B 1 80 ? 21.656 15.516 6.789 1 33.19 80 SER B O 1
ATOM 3477 N N . LEU B 1 81 ? 20.938 17.469 5.883 1 39.59 81 LEU B N 1
ATOM 3478 C CA . LEU B 1 81 ? 20.359 16.953 4.641 1 39.59 81 LEU B CA 1
ATOM 3479 C C . LEU B 1 81 ? 21.297 15.914 4.016 1 39.59 81 LEU B C 1
ATOM 3481 O O . LEU B 1 81 ? 22.5 16.141 3.898 1 39.59 81 LEU B O 1
ATOM 3485 N N . PRO B 1 82 ? 20.891 14.781 4.078 1 41.72 82 PRO B N 1
ATOM 3486 C CA . PRO B 1 82 ? 21.75 13.836 3.363 1 41.72 82 PRO B CA 1
ATOM 3487 C C . PRO B 1 82 ? 22.266 14.391 2.039 1 41.72 82 PRO B C 1
ATOM 3489 O O . PRO B 1 82 ? 21.594 15.227 1.416 1 41.72 82 PRO B O 1
ATOM 3492 N N . PRO B 1 83 ? 23.516 14.383 1.837 1 38.22 83 PRO B N 1
ATOM 3493 C CA . PRO B 1 83 ? 24.156 14.922 0.635 1 38.22 83 PRO B CA 1
ATOM 3494 C C . PRO B 1 83 ? 23.531 14.398 -0.654 1 38.22 83 PRO B C 1
ATOM 3496 O O . PRO B 1 83 ? 23.016 13.273 -0.685 1 38.22 83 PRO B O 1
ATOM 3499 N N . VAL B 1 84 ? 22.828 15.305 -1.445 1 38.5 84 VAL B N 1
ATOM 3500 C CA . VAL B 1 84 ? 22.625 14.977 -2.854 1 38.5 84 VAL B CA 1
ATOM 3501 C C . VAL B 1 84 ? 23.922 14.445 -3.457 1 38.5 84 VAL B C 1
ATOM 3503 O O . VAL B 1 84 ? 24.938 15.125 -3.453 1 38.5 84 VAL B O 1
ATOM 3506 N N . ILE B 1 85 ? 24.094 13.156 -3.395 1 38.06 85 ILE B N 1
ATOM 3507 C CA . ILE B 1 85 ? 25.281 12.508 -3.945 1 38.06 85 ILE B CA 1
ATOM 3508 C C . ILE B 1 85 ? 25.094 12.266 -5.441 1 38.06 85 ILE B C 1
ATOM 3510 O O . ILE B 1 85 ? 24.266 11.445 -5.848 1 38.06 85 ILE B O 1
ATOM 3514 N N . SER B 1 86 ? 25.766 12.883 -6.297 1 42.47 86 SER B N 1
ATOM 3515 C CA . SER B 1 86 ? 25.906 12.602 -7.723 1 42.47 86 SER B CA 1
ATOM 3516 C C . SER B 1 86 ? 24.547 12.523 -8.406 1 42.47 86 SER B C 1
ATOM 3518 O O . SER B 1 86 ? 24.266 11.57 -9.133 1 42.47 86 SER B O 1
ATOM 3520 N N . GLY B 1 87 ? 23.719 13.562 -8.078 1 49.75 87 GLY B N 1
ATOM 3521 C CA . GLY B 1 87 ? 22.469 13.609 -8.812 1 49.75 87 GLY B CA 1
ATOM 3522 C C . GLY B 1 87 ? 21.359 12.812 -8.148 1 49.75 87 GLY B C 1
ATOM 3523 O O . GLY B 1 87 ? 20.25 12.719 -8.68 1 49.75 87 GLY B O 1
ATOM 3524 N N . TRP B 1 88 ? 21.859 12.211 -6.957 1 52.47 88 TRP B N 1
ATOM 3525 C CA . TRP B 1 88 ? 20.844 11.43 -6.25 1 52.47 88 TRP B CA 1
ATOM 3526 C C . TRP B 1 88 ? 20.688 11.922 -4.816 1 52.47 88 TRP B C 1
ATOM 3528 O O . TRP B 1 88 ? 21.672 12.273 -4.156 1 52.47 88 TRP B O 1
ATOM 3538 N N . TYR B 1 89 ? 19.516 12.016 -4.402 1 56.59 89 TYR B N 1
ATOM 3539 C CA . TYR B 1 89 ? 19.203 12.188 -2.988 1 56.59 89 TYR B CA 1
ATOM 3540 C C . TYR B 1 89 ? 18.906 10.852 -2.328 1 56.59 89 TYR B C 1
ATOM 3542 O O . TYR B 1 89 ? 18.156 10.039 -2.871 1 56.59 89 TYR B O 1
ATOM 3550 N N . ALA B 1 90 ? 19.625 10.555 -1.323 1 54.56 90 ALA B N 1
ATOM 3551 C CA . ALA B 1 90 ? 19.422 9.328 -0.562 1 54.56 90 ALA B CA 1
ATOM 3552 C C . ALA B 1 90 ? 18.516 9.578 0.64 1 54.56 90 ALA B C 1
ATOM 3554 O O . ALA B 1 90 ? 18.812 10.422 1.488 1 54.56 90 ALA B O 1
ATOM 3555 N N . ASP B 1 91 ? 17.406 8.984 0.659 1 55.56 91 ASP B N 1
ATOM 3556 C CA . ASP B 1 91 ? 16.547 8.953 1.839 1 55.56 91 ASP B CA 1
ATOM 3557 C C . ASP B 1 91 ? 16.906 7.777 2.744 1 55.56 91 ASP B C 1
ATOM 3559 O O . ASP B 1 91 ? 16.484 6.641 2.484 1 55.56 91 ASP B O 1
ATOM 3563 N N . VAL B 1 92 ? 17.812 7.996 3.678 1 46.47 92 VAL B N 1
ATOM 3564 C CA . VAL B 1 92 ? 18.203 6.984 4.656 1 46.47 92 VAL B CA 1
ATOM 3565 C C . VAL B 1 92 ? 17.516 7.27 5.988 1 46.47 92 VAL B C 1
ATOM 3567 O O . VAL B 1 92 ? 17.906 8.195 6.707 1 46.47 92 VAL B O 1
ATOM 3570 N N . SER B 1 93 ? 16.281 7.031 6.059 1 48.38 93 SER B N 1
ATOM 3571 C CA . SER B 1 93 ? 15.523 7.344 7.266 1 48.38 93 SER B CA 1
ATOM 3572 C C . SER B 1 93 ? 15.844 6.371 8.391 1 48.38 93 SER B C 1
ATOM 3574 O O . SER B 1 93 ? 16.109 5.191 8.141 1 48.38 93 SER B O 1
ATOM 3576 N N . SER B 1 94 ? 16.141 6.895 9.5 1 43.66 94 SER B N 1
ATOM 3577 C CA . SER B 1 94 ? 16.219 6.09 10.711 1 43.66 94 SER B CA 1
ATOM 3578 C C . SER B 1 94 ? 15.008 5.184 10.859 1 43.66 94 SER B C 1
ATOM 3580 O O . SER B 1 94 ? 15.055 4.188 11.586 1 43.66 94 SER B O 1
ATOM 3582 N N . LEU B 1 95 ? 14.07 5.5 10.055 1 49.47 95 LEU B N 1
ATOM 3583 C CA . LEU B 1 95 ? 12.836 4.727 10.133 1 49.47 95 LEU B CA 1
ATOM 3584 C C . LEU B 1 95 ? 12.938 3.459 9.289 1 49.47 95 LEU B C 1
ATOM 3586 O O . LEU B 1 95 ? 12.125 2.543 9.438 1 49.47 95 LEU B O 1
ATOM 3590 N N . SER B 1 96 ? 13.953 3.441 8.492 1 58.91 96 SER B N 1
ATOM 3591 C CA . SER B 1 96 ? 14.125 2.254 7.664 1 58.91 96 SER B CA 1
ATOM 3592 C C . SER B 1 96 ? 15.57 1.769 7.676 1 58.91 96 SER B C 1
ATOM 3594 O O . SER B 1 96 ? 16.234 1.754 6.637 1 58.91 96 SER B O 1
ATOM 3596 N N . PRO B 1 97 ? 16 1.321 8.914 1 62.12 97 PRO B N 1
ATOM 3597 C CA . PRO B 1 97 ? 17.391 0.827 8.938 1 62.12 97 PRO B CA 1
ATOM 3598 C C . PRO B 1 97 ? 17.625 -0.3 7.93 1 62.12 97 PRO B C 1
ATOM 3600 O O . PRO B 1 97 ? 16.719 -1.112 7.688 1 62.12 97 PRO B O 1
ATOM 3603 N N . GLY B 1 98 ? 18.672 -0.192 7.242 1 66.19 98 GLY B N 1
ATOM 3604 C CA . GLY B 1 98 ? 19.062 -1.258 6.328 1 66.19 98 GLY B CA 1
ATOM 3605 C C . GLY B 1 98 ? 18.547 -1.046 4.914 1 66.19 98 GLY B C 1
ATOM 3606 O O . GLY B 1 98 ? 18.797 -1.864 4.027 1 66.19 98 GLY B O 1
ATOM 3607 N N . GLU B 1 99 ? 17.75 0.026 4.773 1 75.94 99 GLU B N 1
ATOM 3608 C CA . GLU B 1 99 ? 17.234 0.38 3.451 1 75.94 99 GLU B CA 1
ATOM 3609 C C . GLU B 1 99 ? 17.484 1.853 3.139 1 75.94 99 GLU B C 1
ATOM 3611 O O . GLU B 1 99 ? 17.469 2.697 4.039 1 75.94 99 GLU B O 1
ATOM 3616 N N . ALA B 1 100 ? 17.859 2.09 1.914 1 73.44 100 ALA B N 1
ATOM 3617 C CA . ALA B 1 100 ? 17.969 3.471 1.453 1 73.44 100 ALA B CA 1
ATOM 3618 C C . ALA B 1 100 ? 17.281 3.66 0.105 1 73.44 100 ALA B C 1
ATOM 3620 O O . ALA B 1 100 ? 17.328 2.773 -0.751 1 73.44 100 ALA B O 1
ATOM 3621 N N . ARG B 1 101 ? 16.625 4.781 0.029 1 79.62 101 ARG B N 1
ATOM 3622 C CA . ARG B 1 101 ? 15.992 5.141 -1.234 1 79.62 101 ARG B CA 1
ATOM 3623 C C . ARG B 1 101 ? 16.656 6.371 -1.848 1 79.62 101 ARG B C 1
ATOM 3625 O O . ARG B 1 101 ? 16.984 7.324 -1.139 1 79.62 101 ARG B O 1
ATOM 3632 N N . PHE B 1 102 ? 16.828 6.266 -3.133 1 75.56 102 PHE B N 1
ATOM 3633 C CA . PHE B 1 102 ? 17.5 7.344 -3.846 1 75.56 102 PHE B CA 1
ATOM 3634 C C . PHE B 1 102 ? 16.578 7.949 -4.902 1 75.56 102 PHE B C 1
ATOM 3636 O O . PHE B 1 102 ? 15.852 7.227 -5.586 1 75.56 102 PHE B O 1
ATOM 3643 N N . TYR B 1 103 ? 16.594 9.258 -4.926 1 81.75 103 TYR B N 1
ATOM 3644 C CA . TYR B 1 103 ? 15.867 10 -5.949 1 81.75 103 TYR B CA 1
ATOM 3645 C C . TYR B 1 103 ? 16.828 10.766 -6.852 1 81.75 103 TYR B C 1
ATOM 3647 O O . TYR B 1 103 ? 17.75 11.422 -6.367 1 81.75 103 TYR B O 1
ATOM 3655 N N . GLU B 1 104 ? 16.562 10.648 -8.133 1 80.31 104 GLU B N 1
ATOM 3656 C CA . GLU B 1 104 ? 17.375 11.414 -9.078 1 80.31 104 GLU B CA 1
ATOM 3657 C C . GLU B 1 104 ? 17.031 12.898 -9.016 1 80.31 104 GLU B C 1
ATOM 3659 O O . GLU B 1 104 ? 15.859 13.281 -9.102 1 80.31 104 GLU B O 1
ATOM 3664 N N . VAL B 1 105 ? 18.062 13.742 -8.766 1 83.38 105 VAL B N 1
ATOM 3665 C CA . VAL B 1 105 ? 17.891 15.188 -8.68 1 83.38 105 VAL B CA 1
ATOM 3666 C C . VAL B 1 105 ? 18.25 15.828 -10.016 1 83.38 105 VAL B C 1
ATOM 3668 O O . VAL B 1 105 ? 19.406 15.781 -10.453 1 83.38 105 VAL B O 1
ATOM 3671 N N . GLU B 1 106 ? 17.312 16.391 -10.633 1 85 106 GLU B N 1
ATOM 3672 C CA . GLU B 1 106 ? 17.594 17.125 -11.867 1 85 106 GLU B CA 1
ATOM 3673 C C . GLU B 1 106 ? 18.094 18.531 -11.57 1 85 106 GLU B C 1
ATOM 3675 O O . GLU B 1 106 ? 19.047 19.016 -12.203 1 85 106 GLU B O 1
ATOM 3680 N N . LYS B 1 107 ? 17.359 19.156 -10.625 1 86.75 107 LYS B N 1
ATOM 3681 C CA . LYS B 1 107 ? 17.641 20.547 -10.281 1 86.75 107 LYS B CA 1
ATOM 3682 C C . LYS B 1 107 ? 17.172 20.875 -8.867 1 86.75 107 LYS B C 1
ATOM 3684 O O . LYS B 1 107 ? 16.062 20.516 -8.484 1 86.75 107 LYS B O 1
ATOM 3689 N N . VAL B 1 108 ? 18.125 21.5 -8.078 1 89 108 VAL B N 1
ATOM 3690 C CA . VAL B 1 108 ? 17.703 22.016 -6.777 1 89 108 VAL B CA 1
ATOM 3691 C C . VAL B 1 108 ? 16.969 23.344 -6.957 1 89 108 VAL B C 1
ATOM 3693 O O . VAL B 1 108 ? 17.469 24.266 -7.605 1 89 108 VAL B O 1
ATOM 3696 N N . LEU B 1 109 ? 15.867 23.438 -6.383 1 93.94 109 LEU B N 1
ATOM 3697 C CA . LEU B 1 109 ? 15.016 24.594 -6.582 1 93.94 109 LEU B CA 1
ATOM 3698 C C . LEU B 1 109 ? 15.07 25.516 -5.367 1 93.94 109 LEU B C 1
ATOM 3700 O O . LEU B 1 109 ? 14.891 26.734 -5.496 1 93.94 109 LEU B O 1
ATOM 3704 N N . PHE B 1 110 ? 15.258 24.969 -4.199 1 93.88 110 PHE B N 1
ATOM 3705 C CA . PHE B 1 110 ? 15.234 25.75 -2.965 1 93.88 110 PHE B CA 1
ATOM 3706 C C . PHE B 1 110 ? 15.969 25 -1.851 1 93.88 110 PHE B C 1
ATOM 3708 O O . PHE B 1 110 ? 15.852 23.781 -1.731 1 93.88 110 PHE B O 1
ATOM 3715 N N . HIS B 1 111 ? 16.734 25.625 -1.103 1 92.19 111 HIS B N 1
ATOM 3716 C CA . HIS B 1 111 ? 17.344 25.172 0.15 1 92.19 111 HIS B CA 1
ATOM 3717 C C . HIS B 1 111 ? 17.328 26.281 1.193 1 92.19 111 HIS B C 1
ATOM 3719 O O . HIS B 1 111 ? 18.016 27.297 1.032 1 92.19 111 HIS B O 1
ATOM 3725 N N . GLY B 1 112 ? 16.5 26.047 2.207 1 93.25 112 GLY B N 1
ATOM 3726 C CA . GLY B 1 112 ? 16.375 27.078 3.236 1 93.25 112 GLY B CA 1
ATOM 3727 C C . GLY B 1 112 ? 16.344 26.5 4.641 1 93.25 112 GLY B C 1
ATOM 3728 O O . GLY B 1 112 ? 15.938 25.359 4.848 1 93.25 112 GLY B O 1
ATOM 3729 N N . LYS B 1 113 ? 16.828 27.344 5.574 1 92.56 113 LYS B N 1
ATOM 3730 C CA . LYS B 1 113 ? 16.812 26.984 6.988 1 92.56 113 LYS B CA 1
ATOM 3731 C C . LYS B 1 113 ? 16.203 28.094 7.84 1 92.56 113 LYS B C 1
ATOM 3733 O O . LYS B 1 113 ? 16.594 29.25 7.723 1 92.56 113 LYS B O 1
ATOM 3738 N N . SER B 1 114 ? 15.211 27.734 8.555 1 94.75 114 SER B N 1
ATOM 3739 C CA . SER B 1 114 ? 14.617 28.641 9.531 1 94.75 114 SER B CA 1
ATOM 3740 C C . SER B 1 114 ? 15.078 28.312 10.945 1 94.75 114 SER B C 1
ATOM 3742 O O . SER B 1 114 ? 15.969 27.484 11.133 1 94.75 114 SER B O 1
ATOM 3744 N N . LYS B 1 115 ? 14.508 29.109 11.922 1 93.38 115 LYS B N 1
ATOM 3745 C CA . LYS B 1 115 ? 14.797 28.812 13.32 1 93.38 115 LYS B CA 1
ATOM 3746 C C . LYS B 1 115 ? 14.211 27.469 13.734 1 93.38 115 LYS B C 1
ATOM 3748 O O . LYS B 1 115 ? 14.586 26.906 14.766 1 93.38 115 LYS B O 1
ATOM 3753 N N . TYR B 1 116 ? 13.398 26.953 12.859 1 90.56 116 TYR B N 1
ATOM 3754 C CA . TYR B 1 116 ? 12.688 25.734 13.25 1 90.56 116 TYR B CA 1
ATOM 3755 C C . TYR B 1 116 ? 13.133 24.547 12.414 1 90.56 116 TYR B C 1
ATOM 3757 O O . TYR B 1 116 ? 13.352 23.453 12.945 1 90.56 116 TYR B O 1
ATOM 3765 N N . GLN B 1 117 ? 13.242 24.703 11.062 1 89.5 117 GLN B N 1
ATOM 3766 C CA . GLN B 1 117 ? 13.391 23.547 10.172 1 89.5 117 GLN B CA 1
ATOM 3767 C C . GLN B 1 117 ? 14.297 23.891 8.992 1 89.5 117 GLN B C 1
ATOM 3769 O O . GLN B 1 117 ? 14.594 25.062 8.742 1 89.5 117 GLN B O 1
ATOM 3774 N N . GLU B 1 118 ? 14.836 22.812 8.398 1 89.19 118 GLU B N 1
ATOM 3775 C CA . GLU B 1 118 ? 15.594 22.891 7.152 1 89.19 118 GLU B CA 1
ATOM 3776 C C . GLU B 1 118 ? 14.836 22.219 6.004 1 89.19 118 GLU B C 1
ATOM 3778 O O . GLU B 1 118 ? 14.461 21.062 6.098 1 89.19 118 GLU B O 1
ATOM 3783 N N . LEU B 1 119 ? 14.602 23.062 4.91 1 92.19 119 LEU B N 1
ATOM 3784 C CA . LEU B 1 119 ? 13.789 22.594 3.797 1 92.19 119 LEU B CA 1
ATOM 3785 C C . LEU B 1 119 ? 14.602 22.562 2.508 1 92.19 119 LEU B C 1
ATOM 3787 O O . LEU B 1 119 ? 15.266 23.531 2.164 1 92.19 119 LEU B O 1
ATOM 3791 N N . LEU B 1 120 ? 14.656 21.375 1.854 1 90.69 120 LEU B N 1
ATOM 3792 C CA . LEU B 1 120 ? 15.219 21.188 0.521 1 90.69 120 LEU B CA 1
ATOM 3793 C C . LEU B 1 120 ? 14.133 20.828 -0.484 1 90.69 120 LEU B C 1
ATOM 3795 O O . LEU B 1 120 ? 13.297 19.953 -0.219 1 90.69 120 LEU B O 1
ATOM 3799 N N . VAL B 1 121 ? 14.062 21.625 -1.629 1 94.75 121 VAL B N 1
ATOM 3800 C CA . VAL B 1 121 ? 13.148 21.328 -2.729 1 94.75 121 VAL B CA 1
ATOM 3801 C C . VAL B 1 121 ? 13.938 21.094 -4.012 1 94.75 121 VAL B C 1
ATOM 3803 O O . VAL B 1 121 ? 14.812 21.891 -4.363 1 94.75 121 VAL B O 1
ATOM 3806 N N . PHE B 1 122 ? 13.672 19.953 -4.691 1 90.19 122 PHE B N 1
ATOM 3807 C CA . PHE B 1 122 ? 14.359 19.719 -5.957 1 90.19 122 PHE B CA 1
ATOM 3808 C C . PHE B 1 122 ? 13.406 19.094 -6.973 1 90.19 122 PHE B C 1
ATOM 3810 O O . PHE B 1 122 ? 12.367 18.547 -6.602 1 90.19 122 PHE B O 1
ATOM 3817 N N . GLN B 1 123 ? 13.758 19.281 -8.211 1 93.12 123 GLN B N 1
ATOM 3818 C CA . GLN B 1 123 ? 13.07 18.625 -9.312 1 93.12 123 GLN B CA 1
ATOM 3819 C C . GLN B 1 123 ? 13.609 17.203 -9.531 1 93.12 123 GLN B C 1
ATOM 3821 O O . GLN B 1 123 ? 14.82 17.016 -9.609 1 93.12 123 GLN B O 1
ATOM 3826 N N . SER B 1 124 ? 12.688 16.266 -9.5 1 88.75 124 SER B N 1
ATOM 3827 C CA . SER B 1 124 ? 13.055 14.883 -9.812 1 88.75 124 SER B CA 1
ATOM 3828 C C . SER B 1 124 ? 12.547 14.469 -11.188 1 88.75 124 SER B C 1
ATOM 3830 O O . SER B 1 124 ? 11.555 15.016 -11.672 1 88.75 124 SER B O 1
ATOM 3832 N N . LYS B 1 125 ? 13.172 13.523 -11.758 1 82.94 125 LYS B N 1
ATOM 3833 C CA . LYS B 1 125 ? 12.82 13.07 -13.102 1 82.94 125 LYS B CA 1
ATOM 3834 C C . LYS B 1 125 ? 11.445 12.406 -13.117 1 82.94 125 LYS B C 1
ATOM 3836 O O . LYS B 1 125 ? 10.664 12.617 -14.047 1 82.94 125 LYS B O 1
ATOM 3841 N N . LYS B 1 126 ? 11.109 11.742 -12.062 1 85.81 126 LYS B N 1
ATOM 3842 C CA . LYS B 1 126 ? 9.914 10.898 -12.148 1 85.81 126 LYS B CA 1
ATOM 3843 C C . LYS B 1 126 ? 8.922 11.25 -11.047 1 85.81 126 LYS B C 1
ATOM 3845 O O . LYS B 1 126 ? 7.785 10.766 -11.047 1 85.81 126 LYS B O 1
ATOM 3850 N N . HIS B 1 127 ? 9.344 12.109 -10.18 1 92.06 127 HIS B N 1
ATOM 3851 C CA . HIS B 1 127 ? 8.477 12.344 -9.023 1 92.06 127 HIS B CA 1
ATOM 3852 C C . HIS B 1 127 ? 8.016 13.797 -8.969 1 92.06 127 HIS B C 1
ATOM 3854 O O . HIS B 1 127 ? 7.453 14.234 -7.965 1 92.06 127 HIS B O 1
ATOM 3860 N N . GLY B 1 128 ? 8.312 14.531 -10.039 1 94.69 128 GLY B N 1
ATOM 3861 C CA . GLY B 1 128 ? 8.055 15.953 -9.938 1 94.69 128 GLY B CA 1
ATOM 3862 C C . GLY B 1 128 ? 8.945 16.656 -8.922 1 94.69 128 GLY B C 1
ATOM 3863 O O . GLY B 1 128 ? 10.109 16.281 -8.75 1 94.69 128 GLY B O 1
ATOM 3864 N N . LYS B 1 129 ? 8.406 17.672 -8.359 1 96.69 129 LYS B N 1
ATOM 3865 C CA . LYS B 1 129 ? 9.156 18.312 -7.293 1 96.69 129 LYS B CA 1
ATOM 3866 C C . LYS B 1 129 ? 9.078 17.516 -5.996 1 96.69 129 LYS B C 1
ATOM 3868 O O . LYS B 1 129 ? 8.039 16.922 -5.691 1 96.69 129 LYS B O 1
ATOM 3873 N N . VAL B 1 130 ? 10.172 17.484 -5.305 1 94.75 130 VAL B N 1
ATOM 3874 C CA . VAL B 1 130 ? 10.312 16.734 -4.062 1 94.75 130 VAL B CA 1
ATOM 3875 C C . VAL B 1 130 ? 10.727 17.672 -2.934 1 94.75 130 VAL B C 1
ATOM 3877 O O . VAL B 1 130 ? 11.586 18.547 -3.121 1 94.75 130 VAL B O 1
ATOM 3880 N N . ALA B 1 131 ? 10.109 17.531 -1.79 1 94.38 131 ALA B N 1
ATOM 3881 C CA . ALA B 1 131 ? 10.453 18.312 -0.609 1 94.38 131 ALA B CA 1
ATOM 3882 C C . ALA B 1 131 ? 11.055 17.438 0.484 1 94.38 131 ALA B C 1
ATOM 3884 O O . ALA B 1 131 ? 10.477 16.406 0.843 1 94.38 131 ALA B O 1
ATOM 3885 N N . ILE B 1 132 ? 12.195 17.828 0.931 1 88.75 132 ILE B N 1
ATOM 3886 C CA . ILE B 1 132 ? 12.883 17.188 2.047 1 88.75 132 ILE B CA 1
ATOM 3887 C C . ILE B 1 132 ? 12.93 18.141 3.24 1 88.75 132 ILE B C 1
ATOM 3889 O O . ILE B 1 132 ? 13.391 19.281 3.119 1 88.75 132 ILE B O 1
ATOM 3893 N N . LEU B 1 133 ? 12.414 17.688 4.332 1 88.75 133 LEU B N 1
ATOM 3894 C CA . LEU B 1 133 ? 12.391 18.5 5.547 1 88.75 133 LEU B CA 1
ATOM 3895 C C . LEU B 1 133 ? 13.227 17.859 6.648 1 88.75 133 LEU B C 1
ATOM 3897 O O . LEU B 1 133 ? 12.953 16.719 7.066 1 88.75 133 LEU B O 1
ATOM 3901 N N . ASP B 1 134 ? 14.25 18.531 7.086 1 81.25 134 ASP B N 1
ATOM 3902 C CA . ASP B 1 134 ? 15.164 18.047 8.109 1 81.25 134 ASP B CA 1
ATOM 3903 C C . ASP B 1 134 ? 15.695 16.656 7.75 1 81.25 134 ASP B C 1
ATOM 3905 O O . ASP B 1 134 ? 15.711 15.75 8.594 1 81.25 134 ASP B O 1
ATOM 3909 N N . GLY B 1 135 ? 15.875 16.469 6.469 1 77.19 135 GLY B N 1
ATOM 3910 C CA . GLY B 1 135 ? 16.531 15.258 6.012 1 77.19 135 GLY B CA 1
ATOM 3911 C C . GLY B 1 135 ? 15.562 14.133 5.719 1 77.19 135 GLY B C 1
ATOM 3912 O O . GLY B 1 135 ? 15.961 13.047 5.289 1 77.19 135 GLY B O 1
ATOM 3913 N N . SER B 1 136 ? 14.305 14.344 5.891 1 82.88 136 SER B N 1
ATOM 3914 C CA . SER B 1 136 ? 13.305 13.312 5.637 1 82.88 136 SER B CA 1
ATOM 3915 C C . SER B 1 136 ? 12.375 13.711 4.488 1 82.88 136 SER B C 1
ATOM 3917 O O . SER B 1 136 ? 11.992 14.875 4.371 1 82.88 136 SER B O 1
ATOM 3919 N N . LEU B 1 137 ? 12.102 12.742 3.721 1 88.56 137 LEU B N 1
ATOM 3920 C CA . LEU B 1 137 ? 11.156 12.992 2.641 1 88.56 137 LEU B CA 1
ATOM 3921 C C . LEU B 1 137 ? 9.805 13.43 3.191 1 88.56 137 LEU B C 1
ATOM 3923 O O . LEU B 1 137 ? 9.227 12.758 4.047 1 88.56 137 LEU B O 1
ATOM 3927 N N . GLN B 1 138 ? 9.367 14.57 2.725 1 91 138 GLN B N 1
ATOM 3928 C CA . GLN B 1 138 ? 8.055 15.062 3.139 1 91 138 GLN B CA 1
ATOM 3929 C C . GLN B 1 138 ? 6.988 14.719 2.104 1 91 138 GLN B C 1
ATOM 3931 O O . GLN B 1 138 ? 5.914 14.227 2.451 1 91 138 GLN B O 1
ATOM 3936 N N . LEU B 1 139 ? 7.301 15.078 0.835 1 94.56 139 LEU B N 1
ATOM 3937 C CA . LEU B 1 139 ? 6.336 14.727 -0.201 1 94.56 139 LEU B CA 1
ATOM 3938 C C . LEU B 1 139 ? 6.98 14.781 -1.583 1 94.56 139 LEU B C 1
ATOM 3940 O O . LEU B 1 139 ? 8.07 15.336 -1.745 1 94.56 139 LEU B O 1
ATOM 3944 N N . THR B 1 140 ? 6.371 14.07 -2.469 1 95.62 140 THR B N 1
ATOM 3945 C CA . THR B 1 140 ? 6.586 14.227 -3.902 1 95.62 140 THR B CA 1
ATOM 3946 C C . THR B 1 140 ? 5.297 14.656 -4.602 1 95.62 140 THR B C 1
ATOM 3948 O O . THR B 1 140 ? 4.203 14.266 -4.184 1 95.62 140 THR B O 1
ATOM 3951 N N . GLU B 1 141 ? 5.406 15.383 -5.625 1 97.44 141 GLU B N 1
ATOM 3952 C CA . GLU B 1 141 ? 4.227 15.812 -6.371 1 97.44 141 GLU B CA 1
ATOM 3953 C C . GLU B 1 141 ? 3.498 14.617 -6.98 1 97.44 141 GLU B C 1
ATOM 3955 O O . GLU B 1 141 ? 2.291 14.68 -7.227 1 97.44 141 GLU B O 1
ATOM 3960 N N . ARG B 1 142 ? 4.195 13.562 -7.137 1 95.69 142 ARG B N 1
ATOM 3961 C CA . ARG B 1 142 ? 3.645 12.391 -7.82 1 95.69 142 ARG B CA 1
ATOM 3962 C C . ARG B 1 142 ? 2.566 11.727 -6.973 1 95.69 142 ARG B C 1
ATOM 3964 O O . ARG B 1 142 ? 1.581 11.211 -7.508 1 95.69 142 ARG B O 1
ATOM 3971 N N . ASP B 1 143 ? 2.74 11.742 -5.641 1 97.44 143 ASP B N 1
ATOM 3972 C CA . ASP B 1 143 ? 1.862 10.852 -4.883 1 97.44 143 ASP B CA 1
ATOM 3973 C C . ASP B 1 143 ? 1.351 11.539 -3.617 1 97.44 143 ASP B C 1
ATOM 3975 O O . ASP B 1 143 ? 0.667 10.914 -2.803 1 97.44 143 ASP B O 1
ATOM 3979 N N . GLU B 1 144 ? 1.6 12.867 -3.43 1 98.06 144 GLU B N 1
ATOM 3980 C CA . GLU B 1 144 ? 1.235 13.578 -2.205 1 98.06 144 GLU B CA 1
ATOM 3981 C C . GLU B 1 144 ? -0.272 13.531 -1.969 1 98.06 144 GLU B C 1
ATOM 3983 O O . GLU B 1 144 ? -0.727 13.539 -0.823 1 98.06 144 GLU B O 1
ATOM 3988 N N . PHE B 1 145 ? -1.046 13.438 -3 1 98.38 145 PHE B N 1
ATOM 3989 C CA . PHE B 1 145 ? -2.498 13.531 -2.895 1 98.38 145 PHE B CA 1
ATOM 3990 C C . PHE B 1 145 ? -3.062 12.344 -2.129 1 98.38 145 PHE B C 1
ATOM 3992 O O . PHE B 1 145 ? -4.098 12.453 -1.473 1 98.38 145 PHE B O 1
ATOM 3999 N N . ALA B 1 146 ? -2.41 11.203 -2.232 1 98.69 146 ALA B N 1
ATOM 4000 C CA . ALA B 1 146 ? -2.895 10.039 -1.501 1 98.69 146 ALA B CA 1
ATOM 4001 C C . ALA B 1 146 ? -2.893 10.289 0.004 1 98.69 146 ALA B C 1
ATOM 4003 O O . ALA B 1 146 ? -3.857 9.961 0.697 1 98.69 146 ALA B O 1
ATOM 4004 N N . TYR B 1 147 ? -1.84 10.891 0.489 1 98.06 147 TYR B N 1
ATOM 4005 C CA . TYR B 1 147 ? -1.715 11.219 1.904 1 98.06 147 TYR B CA 1
ATOM 4006 C C . TYR B 1 147 ? -2.693 12.32 2.297 1 98.06 147 TYR B C 1
ATOM 4008 O O . TYR B 1 147 ? -3.463 12.172 3.248 1 98.06 147 TYR B O 1
ATOM 4016 N N . GLN B 1 148 ? -2.723 13.398 1.544 1 98.5 148 GLN B N 1
ATOM 4017 C CA . GLN B 1 148 ? -3.516 14.578 1.867 1 98.5 148 GLN B CA 1
ATOM 4018 C C . GLN B 1 148 ? -5.008 14.258 1.854 1 98.5 148 GLN B C 1
ATOM 4020 O O . GLN B 1 148 ? -5.742 14.656 2.764 1 98.5 148 GLN B O 1
ATOM 4025 N N . GLU B 1 149 ? -5.422 13.578 0.863 1 98.75 149 GLU B N 1
ATOM 4026 C CA . GLU B 1 149 ? -6.84 13.25 0.726 1 98.75 149 GLU B CA 1
ATOM 4027 C C . GLU B 1 149 ? -7.305 12.32 1.842 1 98.75 149 GLU B C 1
ATOM 4029 O O . GLU B 1 149 ? -8.344 12.555 2.459 1 98.75 149 GLU B O 1
ATOM 4034 N N . MET B 1 150 ? -6.488 11.328 2.131 1 98.88 150 MET B N 1
ATOM 4035 C CA . MET B 1 150 ? -6.918 10.344 3.117 1 98.88 150 MET B CA 1
ATOM 4036 C C . MET B 1 150 ? -6.922 10.945 4.52 1 98.88 150 MET B C 1
ATOM 4038 O O . MET B 1 150 ? -7.883 10.773 5.273 1 98.88 150 MET B O 1
ATOM 4042 N N . LEU B 1 151 ? -5.895 11.656 4.883 1 98.44 151 LEU B N 1
ATOM 4043 C CA . LEU B 1 151 ? -5.824 12.258 6.211 1 98.44 151 LEU B CA 1
ATOM 4044 C C . LEU B 1 151 ? -6.961 13.25 6.418 1 98.44 151 LEU B C 1
ATOM 4046 O O . LEU B 1 151 ? -7.449 13.414 7.539 1 98.44 151 LEU B O 1
ATOM 4050 N N . THR B 1 152 ? -7.441 13.867 5.352 1 98.88 152 THR B N 1
ATOM 4051 C CA . THR B 1 152 ? -8.461 14.906 5.43 1 98.88 152 THR B CA 1
ATOM 4052 C C . THR B 1 152 ? -9.859 14.289 5.418 1 98.88 152 THR B C 1
ATOM 4054 O O . THR B 1 152 ? -10.695 14.609 6.27 1 98.88 152 THR B O 1
ATOM 4057 N N . HIS B 1 153 ? -10.086 13.391 4.484 1 98.88 153 HIS B N 1
ATOM 4058 C CA . HIS B 1 153 ? -11.453 12.977 4.199 1 98.88 153 HIS B CA 1
ATOM 4059 C C . HIS B 1 153 ? -11.898 11.859 5.133 1 98.88 153 HIS B C 1
ATOM 4061 O O . HIS B 1 153 ? -13.094 11.719 5.41 1 98.88 153 HIS B O 1
ATOM 4067 N N . LEU B 1 154 ? -10.977 11.07 5.668 1 98.88 154 LEU B N 1
ATOM 4068 C CA . LEU B 1 154 ? -11.375 10.023 6.602 1 98.88 154 LEU B CA 1
ATOM 4069 C C . LEU B 1 154 ? -12.133 10.617 7.789 1 98.88 154 LEU B C 1
ATOM 4071 O O . LEU B 1 154 ? -13.227 10.156 8.125 1 98.88 154 LEU B O 1
ATOM 4075 N N . PRO B 1 155 ? -11.648 11.695 8.414 1 98.88 155 PRO B N 1
ATOM 4076 C CA . PRO B 1 155 ? -12.43 12.258 9.516 1 98.88 155 PRO B CA 1
ATOM 4077 C C . PRO B 1 155 ? -13.617 13.094 9.039 1 98.88 155 PRO B C 1
ATOM 4079 O O . PRO B 1 155 ? -14.719 12.977 9.578 1 98.88 155 PRO B O 1
ATOM 4082 N N . LEU B 1 156 ? -13.477 13.906 8 1 98.88 156 LEU B N 1
ATOM 4083 C CA . LEU B 1 156 ? -14.492 14.875 7.621 1 98.88 156 LEU B CA 1
ATOM 4084 C C . LEU B 1 156 ? -15.695 14.18 6.988 1 98.88 156 LEU B C 1
ATOM 4086 O O . LEU B 1 156 ? -16.828 14.633 7.141 1 98.88 156 LEU B O 1
ATOM 4090 N N . CYS B 1 157 ? -15.43 13.086 6.305 1 98.88 157 CYS B N 1
ATOM 4091 C CA . CYS B 1 157 ? -16.547 12.383 5.672 1 98.88 157 CYS B CA 1
ATOM 4092 C C . CYS B 1 157 ? -17.25 11.469 6.668 1 98.88 157 CYS B C 1
ATOM 4094 O O . CYS B 1 157 ? -18.266 10.852 6.348 1 98.88 157 CYS B O 1
ATOM 4096 N N . SER B 1 158 ? -16.75 11.383 7.871 1 98.75 158 SER B N 1
ATOM 4097 C CA . SER B 1 158 ? -17.312 10.484 8.883 1 98.75 158 SER B CA 1
ATOM 4098 C C . SER B 1 158 ? -18.328 11.211 9.758 1 98.75 158 SER B C 1
ATOM 4100 O O . SER B 1 158 ? -19.016 10.594 10.578 1 98.75 158 SER B O 1
ATOM 4102 N N . ILE B 1 159 ? -18.469 12.555 9.656 1 98.75 159 ILE B N 1
ATOM 4103 C CA . ILE B 1 159 ? -19.406 13.32 10.469 1 98.75 159 ILE B CA 1
ATOM 4104 C C . ILE B 1 159 ? -20.297 14.172 9.562 1 98.75 159 ILE B C 1
ATOM 4106 O O . ILE B 1 159 ? -19.891 14.555 8.461 1 98.75 159 ILE B O 1
ATOM 4110 N N . PRO B 1 160 ? -21.438 14.414 10.023 1 97.56 160 PRO B N 1
ATOM 4111 C CA . PRO B 1 160 ? -22.344 15.211 9.188 1 97.56 160 PRO B CA 1
ATOM 4112 C C . PRO B 1 160 ? -22.047 16.703 9.258 1 97.56 160 PRO B C 1
ATOM 4114 O O . PRO B 1 160 ? -21.906 17.266 10.352 1 97.56 160 PRO B O 1
ATOM 4117 N N . HIS B 1 161 ? -21.875 17.391 8.266 1 95.5 161 HIS B N 1
ATOM 4118 C CA . HIS B 1 161 ? -21.875 18.828 8.062 1 95.5 161 HIS B CA 1
ATOM 4119 C C . HIS B 1 161 ? -20.828 19.516 8.953 1 95.5 161 HIS B C 1
ATOM 4121 O O . HIS B 1 161 ? -21.156 20.422 9.719 1 95.5 161 HIS B O 1
ATOM 4127 N N . PRO B 1 162 ? -19.562 19.125 8.867 1 98.44 162 PRO B N 1
ATOM 4128 C CA . PRO B 1 162 ? -18.562 19.875 9.633 1 98.44 162 PRO B CA 1
ATOM 4129 C C . PRO B 1 162 ? -18.547 21.359 9.297 1 98.44 162 PRO B C 1
ATOM 4131 O O . PRO B 1 162 ? -18.672 21.734 8.125 1 98.44 162 PRO B O 1
ATOM 4134 N N . LYS B 1 163 ? -18.359 22.219 10.328 1 98.81 163 LYS B N 1
ATOM 4135 C CA . LYS B 1 163 ? -18.406 23.672 10.117 1 98.81 163 LYS B CA 1
ATOM 4136 C C . LYS B 1 163 ? -17.062 24.328 10.438 1 98.81 163 LYS B C 1
ATOM 4138 O O . LYS B 1 163 ? -16.625 25.219 9.727 1 98.81 163 LYS B O 1
ATOM 4143 N N . LYS B 1 164 ? -16.469 23.922 11.531 1 98.94 164 LYS B N 1
ATOM 4144 C CA . LYS B 1 164 ? -15.188 24.469 11.961 1 98.94 164 LYS B CA 1
ATOM 4145 C C . LYS B 1 164 ? -14.109 23.391 12.016 1 98.94 164 LYS B C 1
ATOM 4147 O O . LYS B 1 164 ? -14.25 22.406 12.734 1 98.94 164 LYS B O 1
ATOM 4152 N N . VAL B 1 165 ? -13.016 23.609 11.266 1 98.94 165 VAL B N 1
ATOM 4153 C CA . VAL B 1 165 ? -11.938 22.625 11.172 1 98.94 165 VAL B CA 1
ATOM 4154 C C . VAL B 1 165 ? -10.609 23.281 11.539 1 98.94 165 VAL B C 1
ATOM 4156 O O . VAL B 1 165 ? -10.312 24.391 11.086 1 98.94 165 VAL B O 1
ATOM 4159 N N . LEU B 1 166 ? -9.852 22.594 12.375 1 98.88 166 LEU B N 1
ATOM 4160 C CA . LEU B 1 166 ? -8.508 23.031 12.742 1 98.88 166 LEU B CA 1
ATOM 4161 C C . LEU B 1 166 ? -7.449 22.109 12.148 1 98.88 166 LEU B C 1
ATOM 4163 O O . LEU B 1 166 ? -7.547 20.891 12.273 1 98.88 166 LEU B O 1
ATOM 4167 N N . LEU B 1 167 ? -6.539 22.703 11.5 1 98.56 167 LEU B N 1
ATOM 4168 C CA . LEU B 1 167 ? -5.328 22.016 11.039 1 98.56 167 LEU B CA 1
ATOM 4169 C C . LEU B 1 167 ? -4.117 22.453 11.852 1 98.56 167 LEU B C 1
ATOM 4171 O O . LEU B 1 167 ? -3.805 23.656 11.914 1 98.56 167 LEU B O 1
ATOM 4175 N N . VAL B 1 168 ? -3.492 21.516 12.531 1 96.5 168 VAL B N 1
ATOM 4176 C CA . VAL B 1 168 ? -2.238 21.781 13.227 1 96.5 168 VAL B CA 1
ATOM 4177 C C . VAL B 1 168 ? -1.069 21.234 12.414 1 96.5 168 VAL B C 1
ATOM 4179 O O . VAL B 1 168 ? -1 20.031 12.156 1 96.5 168 VAL B O 1
ATOM 4182 N N . GLY B 1 169 ? -0.136 22.047 12.125 1 95 169 GLY B N 1
ATOM 4183 C CA . GLY B 1 169 ? 0.837 21.703 11.102 1 95 169 GLY B CA 1
ATOM 4184 C C . GLY B 1 169 ? 0.287 21.828 9.688 1 95 169 GLY B C 1
ATOM 4185 O O . GLY B 1 169 ? -0.521 22.719 9.414 1 95 169 GLY B O 1
ATOM 4186 N N . GLY B 1 170 ? 0.841 21.078 8.734 1 96.12 170 GLY B N 1
ATOM 4187 C CA . GLY B 1 170 ? 0.337 21.078 7.371 1 96.12 170 GLY B CA 1
ATOM 4188 C C . GLY B 1 170 ? 0.667 22.344 6.605 1 96.12 170 GLY B C 1
ATOM 4189 O O . GLY B 1 170 ? -0.148 22.828 5.816 1 96.12 170 GLY B O 1
ATOM 4190 N N . GLY B 1 171 ? 1.781 22.875 6.883 1 96.81 171 GLY B N 1
ATOM 4191 C CA . GLY B 1 171 ? 2.178 24.141 6.293 1 96.81 171 GLY B CA 1
ATOM 4192 C C . GLY B 1 171 ? 2.25 24.094 4.777 1 96.81 171 GLY B C 1
ATOM 4193 O O . GLY B 1 171 ? 2.219 25.141 4.117 1 96.81 171 GLY B O 1
ATOM 4194 N N . ASP B 1 172 ? 2.35 22.906 4.227 1 97.69 172 ASP B N 1
ATOM 4195 C CA . ASP B 1 172 ? 2.436 22.781 2.773 1 97.69 172 ASP B CA 1
ATOM 4196 C C . ASP B 1 172 ? 1.117 23.172 2.107 1 97.69 172 ASP B C 1
ATOM 4198 O O . ASP B 1 172 ? 1.081 23.438 0.907 1 97.69 172 ASP B O 1
ATOM 4202 N N . GLY B 1 173 ? -0.004 23.109 2.84 1 98.62 173 GLY B N 1
ATOM 4203 C CA . GLY B 1 173 ? -1.288 23.578 2.342 1 98.62 173 GLY B CA 1
ATOM 4204 C C . GLY B 1 173 ? -2.098 22.484 1.664 1 98.62 173 GLY B C 1
ATOM 4205 O O . GLY B 1 173 ? -3.213 22.734 1.199 1 98.62 173 GLY B O 1
ATOM 4206 N N . GLY B 1 174 ? -1.577 21.234 1.582 1 98.62 174 GLY B N 1
ATOM 4207 C CA . GLY B 1 174 ? -2.289 20.156 0.92 1 98.62 174 GLY B CA 1
ATOM 4208 C C . GLY B 1 174 ? -3.58 19.781 1.62 1 98.62 174 GLY B C 1
ATOM 4209 O O . GLY B 1 174 ? -4.598 19.531 0.967 1 98.62 174 GLY B O 1
ATOM 4210 N N . ILE B 1 175 ? -3.527 19.734 2.914 1 98.75 175 ILE B N 1
ATOM 4211 C CA . ILE B 1 175 ? -4.719 19.406 3.688 1 98.75 175 ILE B CA 1
ATOM 4212 C C . ILE B 1 175 ? -5.746 20.516 3.551 1 98.75 175 ILE B C 1
ATOM 4214 O O . ILE B 1 175 ? -6.949 20.266 3.455 1 98.75 175 ILE B O 1
ATOM 4218 N N . LEU B 1 176 ? -5.309 21.797 3.518 1 98.88 176 LEU B N 1
ATOM 4219 C CA . LEU B 1 176 ? -6.211 22.922 3.281 1 98.88 176 LEU B CA 1
ATOM 4220 C C . LEU B 1 176 ? -6.938 22.766 1.95 1 98.88 176 LEU B C 1
ATOM 4222 O O . LEU B 1 176 ? -8.141 23.016 1.862 1 98.88 176 LEU B O 1
ATOM 4226 N N . ARG B 1 177 ? -6.188 22.375 0.909 1 98.81 177 ARG B N 1
ATOM 4227 C CA . ARG B 1 177 ? -6.758 22.125 -0.408 1 98.81 177 ARG B CA 1
ATOM 4228 C C . ARG B 1 177 ? -7.906 21.125 -0.323 1 98.81 177 ARG B C 1
ATOM 4230 O O . ARG B 1 177 ? -8.977 21.344 -0.89 1 98.81 177 ARG B O 1
ATOM 4237 N N . GLU B 1 178 ? -7.75 20.094 0.458 1 98.69 178 GLU B N 1
ATOM 4238 C CA . GLU B 1 178 ? -8.75 19.031 0.539 1 98.69 178 GLU B CA 1
ATOM 4239 C C . GLU B 1 178 ? -9.93 19.453 1.408 1 98.69 178 GLU B C 1
ATOM 4241 O O . GLU B 1 178 ? -11.078 19.109 1.114 1 98.69 178 GLU B O 1
ATOM 4246 N N . ILE B 1 179 ? -9.656 20.219 2.51 1 98.81 179 ILE B N 1
ATOM 4247 C CA . ILE B 1 179 ? -10.734 20.719 3.352 1 98.81 179 ILE B CA 1
ATOM 4248 C C . ILE B 1 179 ? -11.664 21.609 2.527 1 98.81 179 ILE B C 1
ATOM 4250 O O . ILE B 1 179 ? -12.883 21.594 2.725 1 98.81 179 ILE B O 1
ATOM 4254 N N . SER B 1 180 ? -11.148 22.266 1.571 1 98.56 180 SER B N 1
ATOM 4255 C CA . SER B 1 180 ? -11.898 23.219 0.766 1 98.56 180 SER B CA 1
ATOM 4256 C C . SER B 1 180 ? -13.016 22.531 -0.011 1 98.56 180 SER B C 1
ATOM 4258 O O . SER B 1 180 ? -13.969 23.188 -0.452 1 98.56 180 SER B O 1
ATOM 4260 N N . ARG B 1 181 ? -12.914 21.266 -0.17 1 98.06 181 ARG B N 1
ATOM 4261 C CA . ARG B 1 181 ? -13.906 20.5 -0.921 1 98.06 181 ARG B CA 1
ATOM 4262 C C . ARG B 1 181 ? -15.203 20.359 -0.129 1 98.06 181 ARG B C 1
ATOM 4264 O O . ARG B 1 181 ? -16.234 19.969 -0.681 1 98.06 181 ARG B O 1
ATOM 4271 N N . HIS B 1 182 ? -15.133 20.609 1.139 1 98.12 182 HIS B N 1
ATOM 4272 C CA . HIS B 1 182 ? -16.297 20.453 2.008 1 98.12 182 HIS B CA 1
ATOM 4273 C C . HIS B 1 182 ? -17.062 21.766 2.145 1 98.12 182 HIS B C 1
ATOM 4275 O O . HIS B 1 182 ? -16.656 22.656 2.883 1 98.12 182 HIS B O 1
ATOM 4281 N N . ASN B 1 183 ? -18.234 21.797 1.59 1 95.62 183 ASN B N 1
ATOM 4282 C CA . ASN B 1 183 ? -19.016 23.016 1.496 1 95.62 183 ASN B CA 1
ATOM 4283 C C . ASN B 1 183 ? -19.594 23.422 2.848 1 95.62 183 ASN B C 1
ATOM 4285 O O . ASN B 1 183 ? -19.891 24.594 3.084 1 95.62 183 ASN B O 1
ATOM 4289 N N . SER B 1 184 ? -19.797 22.469 3.648 1 97.75 184 SER B N 1
ATOM 4290 C CA . SER B 1 184 ? -20.391 22.766 4.941 1 97.75 184 SER B CA 1
ATOM 4291 C C . SER B 1 184 ? -19.438 23.531 5.844 1 97.75 184 SER B C 1
ATOM 4293 O O . SER B 1 184 ? -19.844 24.141 6.828 1 97.75 184 SER B O 1
ATOM 4295 N N . VAL B 1 185 ? -18.125 23.438 5.559 1 98.69 185 VAL B N 1
ATOM 4296 C CA . VAL B 1 185 ? -17.125 24.078 6.402 1 98.69 185 VAL B CA 1
ATOM 4297 C C . VAL B 1 185 ? -17.203 25.594 6.227 1 98.69 185 VAL B C 1
ATOM 4299 O O . VAL B 1 185 ? -17.219 26.094 5.102 1 98.69 185 VAL B O 1
ATOM 4302 N N . GLU B 1 186 ? -17.25 26.25 7.375 1 98.81 186 GLU B N 1
ATOM 4303 C CA . GLU B 1 186 ? -17.375 27.703 7.371 1 98.81 186 GLU B CA 1
ATOM 4304 C C . GLU B 1 186 ? -16.078 28.375 7.801 1 98.81 186 GLU B C 1
ATOM 4306 O O . GLU B 1 186 ? -15.836 29.531 7.453 1 98.81 186 GLU B O 1
ATOM 4311 N N . GLN B 1 187 ? -15.32 27.656 8.602 1 98.88 187 GLN B N 1
ATOM 4312 C CA . GLN B 1 187 ? -14.07 28.188 9.125 1 98.88 187 GLN B CA 1
ATOM 4313 C C . GLN B 1 187 ? -12.977 27.125 9.117 1 98.88 187 GLN B C 1
ATOM 4315 O O . GLN B 1 187 ? -13.195 26 9.562 1 98.88 187 GLN B O 1
ATOM 4320 N N . ILE B 1 188 ? -11.836 27.531 8.586 1 98.94 188 ILE B N 1
ATOM 4321 C CA . ILE B 1 188 ? -10.656 26.672 8.555 1 98.94 188 ILE B CA 1
ATOM 4322 C C . ILE B 1 188 ? -9.484 27.391 9.234 1 98.94 188 ILE B C 1
ATOM 4324 O O . ILE B 1 188 ? -8.953 28.359 8.688 1 98.94 188 ILE B O 1
ATOM 4328 N N . ASP B 1 189 ? -9.094 26.922 10.406 1 98.88 189 ASP B N 1
ATOM 4329 C CA . ASP B 1 189 ? -7.922 27.453 11.094 1 98.88 189 ASP B CA 1
ATOM 4330 C C . ASP B 1 189 ? -6.703 26.562 10.867 1 98.88 189 ASP B C 1
ATOM 4332 O O . ASP B 1 189 ? -6.801 25.328 10.938 1 98.88 189 ASP B O 1
ATOM 4336 N N . ILE B 1 190 ? -5.605 27.156 10.523 1 98.75 190 ILE B N 1
ATOM 4337 C CA . ILE B 1 190 ? -4.344 26.422 10.477 1 98.75 190 ILE B CA 1
ATOM 4338 C C . ILE B 1 190 ? -3.34 27.047 11.438 1 98.75 190 ILE B C 1
ATOM 4340 O O . ILE B 1 190 ? -3.168 28.281 11.445 1 98.75 190 ILE B O 1
ATOM 4344 N N . CYS B 1 191 ? -2.74 26.25 12.242 1 97.62 191 CYS B N 1
ATOM 4345 C CA . CYS B 1 191 ? -1.64 26.656 13.109 1 97.62 191 CYS B CA 1
ATOM 4346 C C . CYS B 1 191 ? -0.323 26.047 12.641 1 97.62 191 CYS B C 1
ATOM 4348 O O . CYS B 1 191 ? -0.146 24.828 12.68 1 97.62 191 CYS B O 1
ATOM 4350 N N . GLU B 1 192 ? 0.532 26.812 12.148 1 96 192 GLU B N 1
ATOM 4351 C CA . GLU B 1 192 ? 1.857 26.438 11.656 1 96 192 GLU B CA 1
ATOM 4352 C C . GLU B 1 192 ? 2.938 27.328 12.266 1 96 192 GLU B C 1
ATOM 4354 O O . GLU B 1 192 ? 2.807 28.562 12.273 1 96 192 GLU B O 1
ATOM 4359 N N . ILE B 1 193 ? 3.992 26.688 12.75 1 93.88 193 ILE B N 1
ATOM 4360 C CA . ILE B 1 193 ? 4.996 27.422 13.516 1 93.88 193 ILE B CA 1
ATOM 4361 C C . ILE B 1 193 ? 5.969 28.109 12.555 1 93.88 193 ILE B C 1
ATOM 4363 O O . ILE B 1 193 ? 6.539 29.156 12.883 1 93.88 193 ILE B O 1
ATOM 4367 N N . ASP B 1 194 ? 6.223 27.547 11.422 1 95 194 ASP B N 1
ATOM 4368 C CA . ASP B 1 194 ? 7.309 27.969 10.547 1 95 194 ASP B CA 1
ATOM 4369 C C . ASP B 1 194 ? 6.766 28.672 9.305 1 95 194 ASP B C 1
ATOM 4371 O O . ASP B 1 194 ? 6.395 28 8.328 1 95 194 ASP B O 1
ATOM 4375 N N . GLU B 1 195 ? 6.836 29.938 9.297 1 97.19 195 GLU B N 1
ATOM 4376 C CA . GLU B 1 195 ? 6.34 30.75 8.18 1 97.19 195 GLU B CA 1
ATOM 4377 C C . GLU B 1 195 ? 7.121 30.453 6.902 1 97.19 195 GLU B C 1
ATOM 4379 O O . GLU B 1 195 ? 6.566 30.516 5.805 1 97.19 195 GLU B O 1
ATOM 4384 N N . MET B 1 196 ? 8.352 30.094 7.047 1 96.44 196 MET B N 1
ATOM 4385 C CA . MET B 1 196 ? 9.172 29.781 5.879 1 96.44 196 MET B CA 1
ATOM 4386 C C . MET B 1 196 ? 8.578 28.625 5.09 1 96.44 196 MET B C 1
ATOM 4388 O O . MET B 1 196 ? 8.617 28.609 3.857 1 96.44 196 MET B O 1
ATOM 4392 N N . ILE B 1 197 ? 8.047 27.703 5.797 1 96 197 ILE B N 1
ATOM 4393 C CA . ILE B 1 197 ? 7.449 26.531 5.16 1 96 197 ILE B CA 1
ATOM 4394 C C . ILE B 1 197 ? 6.258 26.969 4.309 1 96 197 ILE B C 1
ATOM 4396 O O . ILE B 1 197 ? 6.145 26.578 3.146 1 96 197 ILE B O 1
ATOM 4400 N N . ILE B 1 198 ? 5.414 27.797 4.809 1 98.12 198 ILE B N 1
ATOM 4401 C CA . ILE B 1 198 ? 4.234 28.281 4.098 1 98.12 198 ILE B CA 1
ATOM 4402 C C . ILE B 1 198 ? 4.656 29 2.822 1 98.12 198 ILE B C 1
ATOM 4404 O O . ILE B 1 198 ? 4.156 28.703 1.735 1 98.12 198 ILE B O 1
ATOM 4408 N N . ASP B 1 199 ? 5.617 29.859 2.961 1 98.38 199 ASP B N 1
ATOM 4409 C CA . ASP B 1 199 ? 6.059 30.672 1.833 1 98.38 199 ASP B CA 1
ATOM 4410 C C . ASP B 1 199 ? 6.707 29.812 0.754 1 98.38 199 ASP B C 1
ATOM 4412 O O . ASP B 1 199 ? 6.449 30 -0.437 1 98.38 199 ASP B O 1
ATOM 4416 N N . ALA B 1 200 ? 7.523 28.891 1.206 1 98.12 200 ALA B N 1
ATOM 4417 C CA . ALA B 1 200 ? 8.211 28.016 0.26 1 98.12 200 ALA B CA 1
ATOM 4418 C C . ALA B 1 200 ? 7.219 27.188 -0.54 1 98.12 200 ALA B C 1
ATOM 4420 O O . ALA B 1 200 ? 7.363 27.031 -1.756 1 98.12 200 ALA B O 1
ATOM 4421 N N . TYR B 1 201 ? 6.227 26.656 0.138 1 98.5 201 TYR B N 1
ATOM 4422 C CA . TYR B 1 201 ? 5.277 25.797 -0.563 1 98.5 201 TYR B CA 1
ATOM 4423 C C . TYR B 1 201 ? 4.387 26.625 -1.493 1 98.5 201 TYR B C 1
ATOM 4425 O O . TYR B 1 201 ? 4.012 26.156 -2.57 1 98.5 201 TYR B O 1
ATOM 4433 N N . LYS B 1 202 ? 4.008 27.844 -1.134 1 98.69 202 LYS B N 1
ATOM 4434 C CA . LYS B 1 202 ? 3.275 28.734 -2.045 1 98.69 202 LYS B CA 1
ATOM 4435 C C . LYS B 1 202 ? 4.07 28.984 -3.32 1 98.69 202 LYS B C 1
ATOM 4437 O O . LYS B 1 202 ? 3.506 29.016 -4.414 1 98.69 202 LYS B O 1
ATOM 4442 N N . LYS B 1 203 ? 5.305 29.078 -3.164 1 98.56 203 LYS B N 1
ATOM 4443 C CA . LYS B 1 203 ? 6.16 29.438 -4.293 1 98.56 203 LYS B CA 1
ATOM 4444 C C . LYS B 1 203 ? 6.457 28.234 -5.164 1 98.56 203 LYS B C 1
ATOM 4446 O O . LYS B 1 203 ? 6.352 28.297 -6.391 1 98.56 203 LYS B O 1
ATOM 4451 N N . PHE B 1 204 ? 6.793 27.125 -4.574 1 98.44 204 PHE B N 1
ATOM 4452 C CA . PHE B 1 204 ? 7.383 26.031 -5.34 1 98.44 204 PHE B CA 1
ATOM 4453 C C . PHE B 1 204 ? 6.359 24.922 -5.586 1 98.44 204 PHE B C 1
ATOM 4455 O O . PHE B 1 204 ? 6.559 24.062 -6.445 1 98.44 204 PHE B O 1
ATOM 4462 N N . PHE B 1 205 ? 5.312 24.891 -4.801 1 98.5 205 PHE B N 1
ATOM 4463 C CA . PHE B 1 205 ? 4.25 23.906 -4.949 1 98.5 205 PHE B CA 1
ATOM 4464 C C . PHE B 1 205 ? 2.883 24.578 -4.969 1 98.5 205 PHE B C 1
ATOM 4466 O O . PHE B 1 205 ? 2.016 24.266 -4.156 1 98.5 205 PHE B O 1
ATOM 4473 N N . PRO B 1 206 ? 2.586 25.391 -5.895 1 98.19 206 PRO B N 1
ATOM 4474 C CA . PRO B 1 206 ? 1.354 26.188 -5.863 1 98.19 206 PRO B CA 1
ATOM 4475 C C . PRO B 1 206 ? 0.096 25.328 -5.953 1 98.19 206 PRO B C 1
ATOM 4477 O O . PRO B 1 206 ? -0.946 25.688 -5.402 1 98.19 206 PRO B O 1
ATOM 4480 N N . ASP B 1 207 ? 0.151 24.219 -6.629 1 97.75 207 ASP B N 1
ATOM 4481 C CA . ASP B 1 207 ? -1.014 23.344 -6.77 1 97.75 207 ASP B CA 1
ATOM 4482 C C . ASP B 1 207 ? -1.337 22.641 -5.453 1 97.75 207 ASP B C 1
ATOM 4484 O O . ASP B 1 207 ? -2.459 22.172 -5.254 1 97.75 207 ASP B O 1
ATOM 4488 N N . ILE B 1 208 ? -0.316 22.516 -4.59 1 98.44 208 ILE B N 1
ATOM 4489 C CA . ILE B 1 208 ? -0.516 21.938 -3.268 1 98.44 208 ILE B CA 1
ATOM 4490 C C . ILE B 1 208 ? -0.948 23.031 -2.285 1 98.44 208 ILE B C 1
ATOM 4492 O O . ILE B 1 208 ? -1.911 22.844 -1.536 1 98.44 208 ILE B O 1
ATOM 4496 N N . ALA B 1 209 ? -0.348 24.172 -2.385 1 98.69 209 ALA B N 1
ATOM 4497 C CA . ALA B 1 209 ? -0.564 25.266 -1.447 1 98.69 209 ALA B CA 1
ATOM 4498 C C . ALA B 1 209 ? -1.803 26.078 -1.825 1 98.69 209 ALA B C 1
ATOM 4500 O O . ALA B 1 209 ? -2.119 27.078 -1.181 1 98.69 209 ALA B O 1
ATOM 4501 N N . 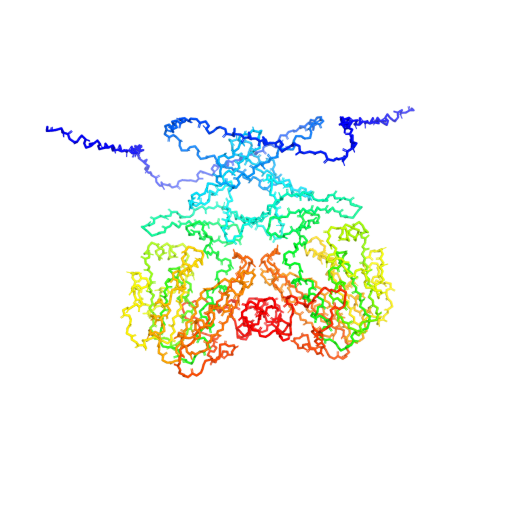VAL B 1 210 ? -2.51 25.625 -2.85 1 98.75 210 VAL B N 1
ATOM 4502 C CA . VAL B 1 210 ? -3.664 26.359 -3.361 1 98.75 210 VAL B CA 1
ATOM 4503 C C . VAL B 1 210 ? -4.711 26.516 -2.262 1 98.75 210 VAL B C 1
ATOM 4505 O O . VAL B 1 210 ? -5.535 27.438 -2.295 1 98.75 210 VAL B O 1
ATOM 4508 N N . GLY B 1 211 ? -4.57 25.656 -1.268 1 98.69 211 GLY B N 1
ATOM 4509 C CA . GLY B 1 211 ? -5.5 25.703 -0.148 1 98.69 211 GLY B CA 1
ATOM 4510 C C . GLY B 1 211 ? -5.473 27.031 0.59 1 98.69 211 GLY B C 1
ATOM 4511 O O . GLY B 1 211 ? -6.48 27.453 1.161 1 98.69 211 GLY B O 1
ATOM 4512 N N . TYR B 1 212 ? -4.438 27.719 0.574 1 98.75 212 TYR B N 1
ATOM 4513 C CA . TYR B 1 212 ? -4.293 29 1.26 1 98.75 212 TYR B CA 1
ATOM 4514 C C . TYR B 1 212 ? -5.125 30.078 0.58 1 98.75 212 TYR B C 1
ATOM 4516 O O . TYR B 1 212 ? -5.34 31.156 1.147 1 98.75 212 TYR B O 1
ATOM 4524 N N . LYS B 1 213 ? -5.637 29.797 -0.602 1 98.31 213 LYS B N 1
ATOM 4525 C CA . LYS B 1 213 ? -6.453 30.766 -1.328 1 98.31 213 LYS B CA 1
ATOM 4526 C C . LYS B 1 213 ? -7.914 30.688 -0.89 1 98.31 213 LYS B C 1
ATOM 4528 O O . LYS B 1 213 ? -8.719 31.547 -1.267 1 98.31 213 LYS B O 1
ATOM 4533 N N . ASP B 1 214 ? -8.258 29.672 -0.221 1 98.62 214 ASP B N 1
ATOM 4534 C CA . ASP B 1 214 ? -9.617 29.594 0.318 1 98.62 214 ASP B CA 1
ATOM 4535 C C . ASP B 1 214 ? -9.883 30.719 1.306 1 98.62 214 ASP B C 1
ATOM 4537 O O . ASP B 1 214 ? -9.164 30.875 2.295 1 98.62 214 ASP B O 1
ATOM 4541 N N . PRO B 1 215 ? -10.922 31.5 1.118 1 98.5 215 PRO B N 1
ATOM 4542 C CA . PRO B 1 215 ? -11.164 32.656 1.968 1 98.5 215 PRO B CA 1
ATOM 4543 C C . PRO B 1 215 ? -11.57 32.281 3.389 1 98.5 215 PRO B C 1
ATOM 4545 O O . PRO B 1 215 ? -11.578 33.156 4.281 1 98.5 215 PRO B O 1
ATOM 4548 N N . ARG B 1 216 ? -11.906 31.062 3.59 1 98.75 216 ARG B N 1
ATOM 4549 C CA . ARG B 1 216 ? -12.312 30.609 4.918 1 98.75 216 ARG B CA 1
ATOM 4550 C C . ARG B 1 216 ? -11.094 30.328 5.793 1 98.75 216 ARG B C 1
ATOM 4552 O O . ARG B 1 216 ? -11.227 30.125 7 1 98.75 216 ARG B O 1
ATOM 4559 N N . VAL B 1 217 ? -9.875 30.359 5.242 1 98.88 217 VAL B N 1
ATOM 4560 C CA . VAL B 1 217 ? -8.656 29.953 5.938 1 98.88 217 VAL B CA 1
ATOM 4561 C C . VAL B 1 217 ? -8.141 31.109 6.789 1 98.88 217 VAL B C 1
ATOM 4563 O O . VAL B 1 217 ? -7.996 32.25 6.301 1 98.88 217 VAL B O 1
ATOM 4566 N N . GLN B 1 218 ? -7.949 30.844 8.039 1 98.81 218 GLN B N 1
ATOM 4567 C CA . GLN B 1 218 ? -7.25 31.734 8.961 1 98.81 218 GLN B CA 1
ATOM 4568 C C . GLN B 1 218 ? -5.926 31.125 9.414 1 98.81 218 GLN B C 1
ATOM 4570 O O . GLN B 1 218 ? -5.895 30.031 9.969 1 98.81 218 GLN B O 1
ATOM 4575 N N . VAL B 1 219 ? -4.855 31.891 9.211 1 98.81 219 VAL B N 1
ATOM 4576 C CA . VAL B 1 219 ? -3.518 31.375 9.492 1 98.81 219 VAL B CA 1
ATOM 4577 C C . VAL B 1 219 ? -3.041 31.906 10.844 1 98.81 219 VAL B C 1
ATOM 4579 O O . VAL B 1 219 ? -3.072 33.094 11.102 1 98.81 219 VAL B O 1
ATOM 4582 N N . TYR B 1 220 ? -2.639 31.016 11.672 1 98.56 220 TYR B N 1
ATOM 4583 C CA . TYR B 1 220 ? -1.996 31.328 12.945 1 98.56 220 TYR B CA 1
ATOM 4584 C C . TYR B 1 220 ? -0.556 30.828 12.961 1 98.56 220 TYR B C 1
ATOM 4586 O O . TYR B 1 220 ? -0.31 29.625 12.969 1 98.56 220 TYR B O 1
ATOM 4594 N N . ILE B 1 221 ? 0.393 31.766 12.945 1 97.81 221 ILE B N 1
ATOM 4595 C CA . ILE B 1 221 ? 1.793 31.391 13.109 1 97.81 221 ILE B CA 1
ATOM 4596 C C . ILE B 1 221 ? 2.113 31.234 14.594 1 97.81 221 ILE B C 1
ATOM 4598 O O . ILE B 1 221 ? 2.365 32.219 15.289 1 97.81 221 ILE B O 1
ATOM 4602 N N . ASP B 1 222 ? 2.104 30.016 15.047 1 95.69 222 ASP B N 1
ATOM 4603 C CA . ASP B 1 222 ? 2.246 29.734 16.469 1 95.69 222 ASP B CA 1
ATOM 4604 C C . ASP B 1 222 ? 2.648 28.281 16.703 1 95.69 222 ASP B C 1
ATOM 4606 O O . ASP B 1 222 ? 2.643 27.469 15.781 1 95.69 222 ASP B O 1
ATOM 4610 N N . ASN B 1 223 ? 3.074 28.047 17.938 1 93.31 223 ASN B N 1
ATOM 4611 C CA . ASN B 1 223 ? 3.309 26.672 18.375 1 93.31 223 ASN B CA 1
ATOM 4612 C C . ASN B 1 223 ? 2 25.906 18.531 1 93.31 223 ASN B C 1
ATOM 4614 O O . ASN B 1 223 ? 1.109 26.328 19.266 1 93.31 223 ASN B O 1
ATOM 4618 N N . GLY B 1 224 ? 1.886 24.75 17.859 1 92.81 224 GLY B N 1
ATOM 4619 C CA . GLY B 1 224 ? 0.655 23.984 17.797 1 92.81 224 GLY B CA 1
ATOM 4620 C C . GLY B 1 224 ? 0.166 23.547 19.172 1 92.81 224 GLY B C 1
ATOM 4621 O O . GLY B 1 224 ? -1.034 23.578 19.438 1 92.81 224 GLY B O 1
ATOM 4622 N N . ILE B 1 225 ? 1.068 23.125 20.016 1 89.69 225 ILE B N 1
ATOM 4623 C CA . ILE B 1 225 ? 0.712 22.656 21.344 1 89.69 225 ILE B CA 1
ATOM 4624 C C . ILE B 1 225 ? 0.163 23.812 22.172 1 89.69 225 ILE B C 1
ATOM 4626 O O . ILE B 1 225 ? -0.874 23.672 22.828 1 89.69 225 ILE B O 1
ATOM 4630 N N . ALA B 1 226 ? 0.883 24.922 22.141 1 92.31 226 ALA B N 1
ATOM 4631 C CA . ALA B 1 226 ? 0.437 26.109 22.875 1 92.31 226 ALA B CA 1
ATOM 4632 C C . ALA B 1 226 ? -0.914 26.594 22.344 1 92.31 226 ALA B C 1
ATOM 4634 O O . ALA B 1 226 ? -1.78 26.984 23.125 1 92.31 226 ALA B O 1
ATOM 4635 N N . PHE B 1 227 ? -1.054 26.531 21.062 1 95.06 227 PHE B N 1
ATOM 4636 C CA . PHE B 1 227 ? -2.295 26.953 20.422 1 95.06 227 PHE B CA 1
ATOM 4637 C C . PHE B 1 227 ? -3.467 26.109 20.906 1 95.06 227 PHE B C 1
ATOM 4639 O O .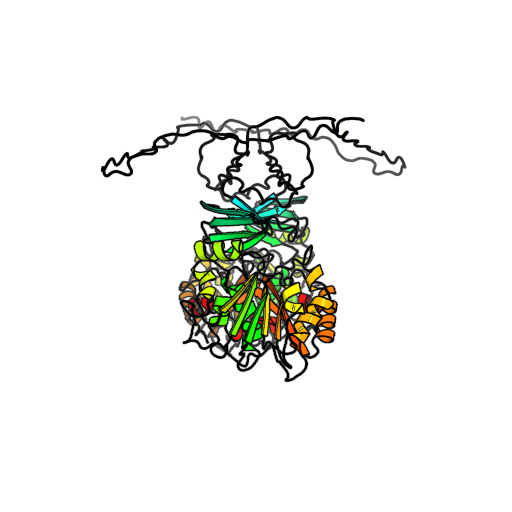 PHE B 1 227 ? -4.516 26.641 21.266 1 95.06 227 PHE B O 1
ATOM 4646 N N . LEU B 1 228 ? -3.289 24.812 20.938 1 95.19 228 LEU B N 1
ATOM 4647 C CA . LEU B 1 228 ? -4.324 23.875 21.344 1 95.19 228 LEU B CA 1
ATOM 4648 C C . LEU B 1 228 ? -4.766 24.125 22.781 1 95.19 228 LEU B C 1
ATOM 4650 O O . LEU B 1 228 ? -5.957 24.047 23.094 1 95.19 228 LEU B O 1
ATOM 4654 N N . LYS B 1 229 ? -3.875 24.438 23.625 1 93.94 229 LYS B N 1
ATOM 4655 C CA . LYS B 1 229 ? -4.16 24.641 25.047 1 93.94 229 LYS B CA 1
ATOM 4656 C C . LYS B 1 229 ? -5.051 25.859 25.266 1 93.94 229 LYS B C 1
ATOM 4658 O O . LYS B 1 229 ? -5.789 25.922 26.25 1 93.94 229 LYS B O 1
ATOM 4663 N N . LYS B 1 230 ? -5.055 26.766 24.328 1 96.81 230 LYS B N 1
ATOM 4664 C CA . LYS B 1 230 ? -5.777 28.016 24.484 1 96.81 230 LYS B CA 1
ATOM 4665 C C . LYS B 1 230 ? -7.18 27.922 23.891 1 96.81 230 LYS B C 1
ATOM 4667 O O . LYS B 1 230 ? -8.023 28.797 24.141 1 96.81 230 LYS B O 1
ATOM 4672 N N . ILE B 1 231 ? -7.41 26.906 23.188 1 97.88 231 ILE B N 1
ATOM 4673 C CA . ILE B 1 231 ? -8.68 26.797 22.469 1 97.88 231 ILE B CA 1
ATOM 4674 C C . ILE B 1 231 ? -9.805 26.531 23.469 1 97.88 231 ILE B C 1
ATOM 4676 O O . ILE B 1 231 ? -9.695 25.656 24.328 1 97.88 231 ILE B O 1
ATOM 4680 N N . PRO B 1 232 ? -10.922 27.281 23.359 1 98.19 232 PRO B N 1
ATOM 4681 C CA . PRO B 1 232 ? -12.086 26.984 24.203 1 98.19 232 PRO B CA 1
ATOM 4682 C C . PRO B 1 232 ? -12.672 25.609 23.938 1 98.19 232 PRO B C 1
ATOM 4684 O O . PRO B 1 232 ? -12.594 25.109 22.812 1 98.19 232 PRO B O 1
ATOM 4687 N N . GLU B 1 233 ? -13.297 25.078 24.953 1 98.38 233 GLU B N 1
ATOM 4688 C CA . GLU B 1 233 ? -13.898 23.75 24.891 1 98.38 233 GLU B CA 1
ATOM 4689 C C . GLU B 1 233 ? -14.969 23.672 23.797 1 98.38 233 GLU B C 1
ATOM 4691 O O . GLU B 1 233 ? -15.781 24.594 23.672 1 98.38 233 GLU B O 1
ATOM 4696 N N . GLY B 1 234 ? -14.938 22.656 23.016 1 98.62 234 GLY B N 1
ATOM 4697 C CA . GLY B 1 234 ? -16 22.344 22.062 1 98.62 234 GLY B CA 1
ATOM 4698 C C . GLY B 1 234 ? -16 23.25 20.844 1 98.62 234 GLY B C 1
ATOM 4699 O O . GLY B 1 234 ? -17.047 23.453 20.219 1 98.62 234 GLY B O 1
ATOM 4700 N N . THR B 1 235 ? -14.867 23.797 20.453 1 98.81 235 THR B N 1
ATOM 4701 C CA . THR B 1 235 ? -14.773 24.812 19.422 1 98.81 235 THR B CA 1
ATOM 4702 C C . THR B 1 235 ? -14.875 24.203 18.031 1 98.81 235 THR B C 1
ATOM 4704 O O . THR B 1 235 ? -15.539 24.734 17.156 1 98.81 235 THR B O 1
ATOM 4707 N N . TYR B 1 236 ? -14.297 23.047 17.812 1 98.94 236 TYR B N 1
ATOM 4708 C CA . TYR B 1 236 ? -14.133 22.531 16.469 1 98.94 236 TYR B CA 1
ATOM 4709 C C . TYR B 1 236 ? -14.961 21.266 16.266 1 98.94 236 TYR B C 1
ATOM 4711 O O . TYR B 1 236 ? -15.133 20.469 17.188 1 98.94 236 TYR B O 1
ATOM 4719 N N . ASP B 1 237 ? -15.422 21.078 15 1 98.94 237 ASP B N 1
ATOM 4720 C CA . ASP B 1 237 ? -16.016 19.828 14.57 1 98.94 237 ASP B CA 1
ATOM 4721 C C . ASP B 1 237 ? -14.953 18.766 14.289 1 98.94 237 ASP B C 1
ATOM 4723 O O . ASP B 1 237 ? -15.172 17.578 14.523 1 98.94 237 ASP B O 1
ATOM 4727 N N . ALA B 1 238 ? -13.852 19.266 13.789 1 98.94 238 ALA B N 1
ATOM 4728 C CA . ALA B 1 238 ? -12.773 18.359 13.414 1 98.94 238 ALA B CA 1
ATOM 4729 C C . ALA B 1 238 ? -11.414 19.016 13.594 1 98.94 238 ALA B C 1
ATOM 4731 O O . ALA B 1 238 ? -11.266 20.219 13.359 1 98.94 238 ALA B O 1
ATOM 4732 N N . ILE B 1 239 ? -10.477 18.203 14.016 1 98.69 239 ILE B N 1
ATOM 4733 C CA . ILE B 1 239 ? -9.07 18.594 14.086 1 98.69 239 ILE B CA 1
ATOM 4734 C C . ILE B 1 239 ? -8.227 17.594 13.289 1 98.69 239 ILE B C 1
ATOM 4736 O O . ILE B 1 239 ? -8.406 16.391 13.398 1 98.69 239 ILE B O 1
ATOM 4740 N N . ILE B 1 240 ? -7.391 18.094 12.453 1 98.25 240 ILE B N 1
ATOM 4741 C CA . ILE B 1 240 ? -6.43 17.281 11.711 1 98.25 240 ILE B CA 1
ATOM 4742 C C . ILE B 1 240 ? -5.012 17.656 12.133 1 98.25 240 ILE B C 1
ATOM 4744 O O . ILE B 1 240 ? -4.605 18.812 12.008 1 98.25 240 ILE B O 1
ATOM 4748 N N . LEU B 1 241 ? -4.336 16.688 12.656 1 95.69 241 LEU B N 1
ATOM 4749 C CA . LEU B 1 241 ? -2.928 16.875 12.992 1 95.69 241 LEU B CA 1
ATOM 4750 C C . LEU B 1 241 ? -2.029 16.453 11.836 1 95.69 241 LEU B C 1
ATOM 4752 O O . LEU B 1 241 ? -2.119 15.312 11.367 1 95.69 241 LEU B O 1
ATOM 4756 N N . ASP B 1 242 ? -1.271 17.297 11.312 1 93.75 242 ASP B N 1
ATOM 4757 C CA . ASP B 1 242 ? -0.283 17 10.281 1 93.75 242 ASP B CA 1
ATOM 4758 C C . ASP B 1 242 ? 1.111 17.453 10.703 1 93.75 242 ASP B C 1
ATOM 4760 O O . ASP B 1 242 ? 1.729 18.281 10.039 1 93.75 242 ASP B O 1
ATOM 4764 N N . ALA B 1 243 ? 1.462 17.188 11.734 1 78 243 ALA B N 1
ATOM 4765 C CA . ALA B 1 243 ? 2.746 17.531 12.344 1 78 243 ALA B CA 1
ATOM 4766 C C . ALA B 1 243 ? 3.49 16.281 12.797 1 78 243 ALA B C 1
ATOM 4768 O O . ALA B 1 243 ? 2.871 15.289 13.211 1 78 243 ALA B O 1
ATOM 4769 N N . PHE B 1 244 ? 4.5 15.883 11.695 1 56.62 244 PHE B N 1
ATOM 4770 C CA . PHE B 1 244 ? 5.238 14.648 11.906 1 56.62 244 PHE B CA 1
ATOM 4771 C C . PHE B 1 244 ? 5.738 14.555 13.344 1 56.62 244 PHE B C 1
ATOM 4773 O O . PHE B 1 244 ? 6.305 15.516 13.875 1 56.62 244 PHE B O 1
ATOM 4780 N N . VAL B 1 245 ? 4.957 13.875 14.141 1 45.06 245 VAL B N 1
ATOM 4781 C CA . VAL B 1 245 ? 5.516 13.391 15.398 1 45.06 245 VAL B CA 1
ATOM 4782 C C . VAL B 1 245 ? 6.449 12.219 15.133 1 45.06 245 VAL B C 1
ATOM 4784 O O . VAL B 1 245 ? 5.996 11.117 14.789 1 45.06 245 VAL B O 1
ATOM 4787 N N . GLU B 1 246 ? 7.25 12.195 14.188 1 41.88 246 GLU B N 1
ATOM 4788 C CA . GLU B 1 246 ? 7.996 10.945 14.102 1 41.88 246 GLU B CA 1
ATOM 4789 C C . GLU B 1 246 ? 8.164 10.312 15.484 1 41.88 246 GLU B C 1
ATOM 4791 O O . GLU B 1 246 ? 8.617 10.969 16.422 1 41.88 246 GLU B O 1
ATOM 4796 N N . MET B 1 247 ? 7.359 9.492 15.695 1 39.78 247 MET B N 1
ATOM 4797 C CA . MET B 1 247 ? 7.32 8.742 16.938 1 39.78 247 MET B CA 1
ATOM 4798 C C . MET B 1 247 ? 8.719 8.609 17.547 1 39.78 247 MET B C 1
ATOM 4800 O O . MET B 1 247 ? 8.859 8.281 18.719 1 39.78 247 MET B O 1
ATOM 4804 N N . GLY B 1 248 ? 9.734 8.594 16.672 1 34.81 248 GLY B N 1
ATOM 4805 C CA . GLY B 1 248 ? 10.938 8.562 17.5 1 34.81 248 GLY B CA 1
ATOM 4806 C C . GLY B 1 248 ? 11.156 9.844 18.281 1 34.81 248 GLY B C 1
ATOM 4807 O O . GLY B 1 248 ? 11.266 9.812 19.5 1 34.81 248 GLY B O 1
ATOM 4808 N N . LYS B 1 249 ? 11.547 10.883 17.641 1 38.34 249 LYS B N 1
ATOM 4809 C CA . LYS B 1 249 ? 11.906 12.055 18.438 1 38.34 249 LYS B CA 1
ATOM 4810 C C . LYS B 1 249 ? 10.664 12.82 18.891 1 38.34 249 LYS B C 1
ATOM 4812 O O . LYS B 1 249 ? 10.547 13.195 20.062 1 38.34 249 LYS B O 1
ATOM 4817 N N . HIS B 1 250 ? 9.68 13.047 18.016 1 37.5 250 HIS B N 1
ATOM 4818 C CA . HIS B 1 250 ? 8.602 13.977 18.328 1 37.5 250 HIS B CA 1
ATOM 4819 C C . HIS B 1 250 ? 7.297 13.234 18.594 1 37.5 250 HIS B C 1
ATOM 4821 O O . HIS B 1 250 ? 6.312 13.844 19.031 1 37.5 250 HIS B O 1
ATOM 4827 N N . ALA B 1 251 ? 7.008 11.961 18.109 1 41.31 251 ALA B N 1
ATOM 4828 C CA . ALA B 1 251 ? 5.789 11.219 18.422 1 41.31 251 ALA B CA 1
ATOM 4829 C C . ALA B 1 251 ? 5.574 11.141 19.938 1 41.31 251 ALA B C 1
ATOM 4831 O O . ALA B 1 251 ? 4.434 11.164 20.406 1 41.31 251 ALA B O 1
ATOM 4832 N N . VAL B 1 252 ? 6.688 11.117 20.531 1 40.25 252 VAL B N 1
ATOM 4833 C CA . VAL B 1 252 ? 6.605 11.055 21.984 1 40.25 252 VAL B CA 1
ATOM 4834 C C . VAL B 1 252 ? 5.793 12.242 22.5 1 40.25 252 VAL B C 1
ATOM 4836 O O . VAL B 1 252 ? 5.051 12.117 23.484 1 40.25 252 VAL B O 1
ATOM 4839 N N . GLU B 1 253 ? 5.945 13.297 21.75 1 47.34 253 GLU B N 1
ATOM 4840 C CA . GLU B 1 253 ? 5.285 14.453 22.359 1 47.34 253 GLU B CA 1
ATOM 4841 C C . GLU B 1 253 ? 3.773 14.391 22.172 1 47.34 253 GLU B C 1
ATOM 4843 O O . GLU B 1 253 ? 3.014 14.758 23.062 1 47.34 253 GLU B O 1
ATOM 4848 N N . LEU B 1 254 ? 3.297 13.953 21 1 50.81 254 LEU B N 1
ATOM 4849 C CA . LEU B 1 254 ? 1.847 13.859 20.859 1 50.81 254 LEU B CA 1
ATOM 4850 C C . LEU B 1 254 ? 1.294 12.703 21.672 1 50.81 254 LEU B C 1
ATOM 4852 O O . LEU B 1 254 ? 0.136 12.734 22.109 1 50.81 254 LEU B O 1
ATOM 4856 N N . ALA B 1 255 ? 2.246 11.711 21.859 1 56.59 255 ALA B N 1
ATOM 4857 C CA . ALA B 1 255 ? 1.8 10.609 22.703 1 56.59 255 ALA B CA 1
ATOM 4858 C C . ALA B 1 255 ? 1.716 11.031 24.156 1 56.59 255 ALA B C 1
ATOM 4860 O O . ALA B 1 255 ? 1.332 10.242 25.031 1 56.59 255 ALA B O 1
ATOM 4861 N N . ASP B 1 256 ? 1.783 12.352 24.172 1 76.31 256 ASP B N 1
ATOM 4862 C CA . ASP B 1 256 ? 1.646 12.93 25.516 1 76.31 256 ASP B CA 1
ATOM 4863 C C . ASP B 1 256 ? 0.175 13.117 25.875 1 76.31 256 ASP B C 1
ATOM 4865 O O . ASP B 1 256 ? -0.581 13.75 25.141 1 76.31 256 ASP B O 1
ATOM 4869 N N . ASN B 1 257 ? -0.244 12.633 26.938 1 87.38 257 ASN B N 1
ATOM 4870 C CA . ASN B 1 257 ? -1.617 12.664 27.422 1 87.38 257 ASN B CA 1
ATOM 4871 C C . ASN B 1 257 ? -2.168 14.086 27.453 1 87.38 257 ASN B C 1
ATOM 4873 O O . ASN B 1 257 ? -3.342 14.312 27.141 1 87.38 257 ASN B O 1
ATOM 4877 N N . ASP B 1 258 ? -1.313 15.008 27.719 1 89.5 258 ASP B N 1
ATOM 4878 C CA . ASP B 1 258 ? -1.768 16.391 27.844 1 89.5 258 ASP B CA 1
ATOM 4879 C C . ASP B 1 258 ? -2.174 16.969 26.5 1 89.5 258 ASP B C 1
ATOM 4881 O O . ASP B 1 258 ? -3.156 17.703 26.391 1 89.5 258 ASP B O 1
ATOM 4885 N N . VAL B 1 259 ? -1.44 16.641 25.5 1 89.31 259 VAL B N 1
ATOM 4886 C CA . VAL B 1 259 ? -1.753 17.109 24.156 1 89.31 259 VAL B CA 1
ATOM 4887 C C . VAL B 1 259 ? -3.059 16.484 23.672 1 89.31 259 VAL B C 1
ATOM 4889 O O . VAL B 1 259 ? -3.938 17.188 23.156 1 89.31 259 VAL B O 1
ATOM 4892 N N . LEU B 1 260 ? -3.176 15.219 23.906 1 93.81 260 LEU B N 1
ATOM 4893 C CA . LEU B 1 260 ? -4.395 14.523 23.516 1 93.81 260 LEU B CA 1
ATOM 4894 C C . LEU B 1 260 ? -5.605 15.086 24.25 1 93.81 260 LEU B C 1
ATOM 4896 O O . LEU B 1 260 ? -6.676 15.258 23.656 1 93.81 260 LEU B O 1
ATOM 4900 N N . ARG B 1 261 ? -5.453 15.422 25.484 1 95.88 261 ARG B N 1
ATOM 4901 C CA . ARG B 1 261 ? -6.539 15.992 26.266 1 95.88 261 ARG B CA 1
ATOM 4902 C C . ARG B 1 261 ? -6.914 17.375 25.75 1 95.88 261 ARG B C 1
ATOM 4904 O O . ARG B 1 261 ? -8.094 17.75 25.734 1 95.88 261 ARG B O 1
ATOM 4911 N N . SER B 1 262 ? -5.863 18.125 25.375 1 95.81 262 SER B N 1
ATOM 4912 C CA . SER B 1 262 ? -6.137 19.453 24.828 1 95.81 262 SER B CA 1
ATOM 4913 C C . SER B 1 262 ? -6.918 19.344 23.516 1 95.81 262 SER B C 1
ATOM 4915 O O . SER B 1 262 ? -7.801 20.156 23.25 1 95.81 262 SER B O 1
ATOM 4917 N N . ILE B 1 263 ? -6.59 18.344 22.719 1 97.06 263 ILE B N 1
ATOM 4918 C CA . ILE B 1 263 ? -7.312 18.109 21.469 1 97.06 263 ILE B CA 1
ATOM 4919 C C . ILE B 1 263 ? -8.758 17.734 21.781 1 97.06 263 ILE B C 1
ATOM 4921 O O . ILE B 1 263 ? -9.695 18.297 21.203 1 97.06 263 ILE B O 1
ATOM 4925 N N . ALA B 1 264 ? -8.93 16.828 22.688 1 98.06 264 ALA B N 1
ATOM 4926 C CA . ALA B 1 264 ? -10.273 16.375 23.062 1 98.06 264 ALA B CA 1
ATOM 4927 C C . ALA B 1 264 ? -11.117 17.531 23.578 1 98.06 264 ALA B C 1
ATOM 4929 O O . ALA B 1 264 ? -12.289 17.656 23.234 1 98.06 264 ALA B O 1
ATOM 4930 N N . LYS B 1 265 ? -10.516 18.375 24.359 1 98.12 265 LYS B N 1
ATOM 4931 C CA . LYS B 1 265 ? -11.203 19.547 24.922 1 98.12 265 LYS B CA 1
ATOM 4932 C C . LYS B 1 265 ? -11.656 20.484 23.812 1 98.12 265 LYS B C 1
ATOM 4934 O O . LYS B 1 265 ? -12.766 21.016 23.859 1 98.12 265 LYS B O 1
ATOM 4939 N N . ALA B 1 266 ? -10.836 20.641 22.828 1 98.62 266 ALA B N 1
ATOM 4940 C CA . ALA B 1 266 ? -11.102 21.594 21.75 1 98.62 266 ALA B CA 1
ATOM 4941 C C . ALA B 1 266 ? -12.227 21.109 20.844 1 98.62 266 ALA B C 1
ATOM 4943 O O . ALA B 1 266 ? -12.82 21.891 20.109 1 98.62 266 ALA B O 1
ATOM 4944 N N . LEU B 1 267 ? -12.508 19.812 20.875 1 98.88 267 LEU B N 1
ATOM 4945 C CA . LEU B 1 267 ? -13.523 19.203 20.016 1 98.88 267 LEU B CA 1
ATOM 4946 C C . LEU B 1 267 ? -14.898 19.266 20.672 1 98.88 267 LEU B C 1
ATOM 4948 O O . LEU B 1 267 ? -15.023 19.047 21.875 1 98.88 267 LEU B O 1
ATOM 4952 N N . ARG B 1 268 ? -15.914 19.547 19.906 1 98.75 268 ARG B N 1
ATOM 4953 C CA . ARG B 1 268 ? -17.281 19.422 20.375 1 98.75 268 ARG B CA 1
ATOM 4954 C C . ARG B 1 268 ? -17.656 17.953 20.625 1 98.75 268 ARG B C 1
ATOM 4956 O O . ARG B 1 268 ? -16.938 17.047 20.203 1 98.75 268 ARG B O 1
ATOM 4963 N N . PRO B 1 269 ? -18.797 17.719 21.328 1 98.56 269 PRO B N 1
ATOM 4964 C CA . PRO B 1 269 ? -19.25 16.328 21.438 1 98.56 269 PRO B CA 1
ATOM 4965 C C . PRO B 1 269 ? -19.469 15.672 20.078 1 98.56 269 PRO B C 1
ATOM 4967 O O . PRO B 1 269 ? -20.125 16.25 19.219 1 98.56 269 PRO B O 1
ATOM 4970 N N . GLY B 1 270 ? -18.875 14.562 19.891 1 98.62 270 GLY B N 1
ATOM 4971 C CA . GLY B 1 270 ? -18.953 13.875 18.609 1 98.62 270 GLY B CA 1
ATOM 4972 C C . GLY B 1 270 ? -17.984 14.414 17.578 1 98.62 270 GLY B C 1
ATOM 4973 O O . GLY B 1 270 ? -18.016 14 16.406 1 98.62 270 GLY B O 1
ATOM 4974 N N . GLY B 1 271 ? -17.141 15.359 18.031 1 98.88 271 GLY B N 1
ATOM 4975 C CA . GLY B 1 271 ? -16.094 15.852 17.141 1 98.88 271 GLY B CA 1
ATOM 4976 C C . GLY B 1 271 ? -15.016 14.82 16.875 1 98.88 271 GLY B C 1
ATOM 4977 O O . GLY B 1 271 ? -14.898 13.828 17.578 1 98.88 271 GLY B O 1
ATOM 4978 N N . VAL B 1 272 ? -14.211 15.031 15.781 1 98.94 272 VAL B N 1
ATOM 4979 C CA . VAL B 1 272 ? -13.289 13.984 15.352 1 98.94 272 VAL B CA 1
ATOM 4980 C C . VAL B 1 272 ? -11.891 14.57 15.188 1 98.94 272 VAL B C 1
ATOM 4982 O O . VAL B 1 272 ? -11.734 15.758 14.898 1 98.94 272 VAL B O 1
ATOM 4985 N N . VAL B 1 273 ? -10.914 13.688 15.383 1 98.25 273 VAL B N 1
ATOM 4986 C CA . VAL B 1 273 ? -9.523 14.047 15.125 1 98.25 273 VAL B CA 1
ATOM 4987 C C . VAL B 1 273 ? -8.844 12.93 14.328 1 98.25 273 VAL B C 1
ATOM 4989 O O . VAL B 1 273 ? -9.125 11.75 14.539 1 98.25 273 VAL B O 1
ATOM 4992 N N . ALA B 1 274 ? -8.086 13.32 13.375 1 97.69 274 ALA B N 1
ATOM 4993 C CA . ALA B 1 274 ? -7.188 12.414 12.664 1 97.69 274 ALA B CA 1
ATOM 4994 C C . ALA B 1 274 ? -5.727 12.727 12.992 1 97.69 274 ALA B C 1
ATOM 4996 O O . ALA B 1 274 ? -5.297 13.875 12.922 1 97.69 274 ALA B O 1
ATOM 4997 N N . ILE B 1 275 ? -4.98 11.641 13.273 1 94.38 275 ILE B N 1
ATOM 4998 C CA . ILE B 1 275 ? -3.588 11.742 13.688 1 94.38 275 ILE B CA 1
ATOM 4999 C C . ILE B 1 275 ? -2.729 10.797 12.859 1 94.38 275 ILE B C 1
ATOM 5001 O O . ILE B 1 275 ? -3.002 9.594 12.797 1 94.38 275 ILE B O 1
ATOM 5005 N N . PRO B 1 276 ? -1.745 11.367 12.195 1 93.5 276 PRO B N 1
ATOM 5006 C CA . PRO B 1 276 ? -0.822 10.445 11.531 1 93.5 276 PRO B CA 1
ATOM 5007 C C . PRO B 1 276 ? -0.214 9.43 12.5 1 93.5 276 PRO B C 1
ATOM 5009 O O . PRO B 1 276 ? 0.089 9.766 13.641 1 93.5 276 PRO B O 1
ATOM 5012 N N . SER B 1 277 ? -0.076 8.211 12.047 1 90.94 277 SER B N 1
ATOM 5013 C CA . SER B 1 277 ? 0.483 7.102 12.812 1 90.94 277 SER B CA 1
ATOM 5014 C C . SER B 1 277 ? 1.434 6.266 11.969 1 90.94 277 SER B C 1
ATOM 5016 O O . SER B 1 277 ? 1.545 6.477 10.758 1 90.94 277 SER B O 1
ATOM 5018 N N . ASN B 1 278 ? 2.135 5.371 12.688 1 90.25 278 ASN B N 1
ATOM 5019 C CA . ASN B 1 278 ? 2.986 4.441 11.953 1 90.25 278 ASN B CA 1
ATOM 5020 C C . ASN B 1 278 ? 2.172 3.566 11 1 90.25 278 ASN B C 1
ATOM 5022 O O . ASN B 1 278 ? 1.021 3.236 11.289 1 90.25 278 ASN B O 1
ATOM 5026 N N . ASN B 1 279 ? 2.859 3.234 9.906 1 93.81 279 ASN B N 1
ATOM 5027 C CA . ASN B 1 279 ? 2.197 2.389 8.914 1 93.81 279 ASN B CA 1
ATOM 5028 C C . ASN B 1 279 ? 1.992 0.97 9.445 1 93.81 279 ASN B C 1
ATOM 5030 O O . ASN B 1 279 ? 2.645 0.56 10.406 1 93.81 279 ASN B O 1
ATOM 5034 N N . PRO B 1 280 ? 1.126 0.163 8.812 1 95.94 280 PRO B N 1
ATOM 5035 C CA . PRO B 1 280 ? 0.791 -1.165 9.336 1 95.94 280 PRO B CA 1
ATOM 5036 C C . PRO B 1 280 ? 2.008 -2.078 9.445 1 95.94 280 PRO B C 1
ATOM 5038 O O . PRO B 1 280 ? 2.041 -2.967 10.305 1 95.94 280 PRO B O 1
ATOM 5041 N N . TRP B 1 281 ? 2.994 -1.889 8.648 1 94.81 281 TRP B N 1
ATOM 5042 C CA . TRP B 1 281 ? 4.168 -2.756 8.625 1 94.81 281 TRP B CA 1
ATOM 5043 C C . TRP B 1 281 ? 5.145 -2.385 9.734 1 94.81 281 TRP B C 1
ATOM 5045 O O . TRP B 1 281 ? 6.137 -3.078 9.953 1 94.81 281 TRP B O 1
ATOM 5055 N N . SER B 1 282 ? 4.805 -1.294 10.461 1 91.06 282 SER B N 1
ATOM 5056 C CA . SER B 1 282 ? 5.734 -0.792 11.469 1 91.06 282 SER B CA 1
ATOM 5057 C C . SER B 1 282 ? 5.078 -0.719 12.844 1 91.06 282 SER B C 1
ATOM 5059 O O . SER B 1 282 ? 5.617 -0.105 13.766 1 91.06 282 SER B O 1
ATOM 5061 N N . ILE B 1 283 ? 3.926 -1.24 12.969 1 90.25 283 ILE B N 1
ATOM 5062 C CA . ILE B 1 283 ? 3.283 -1.212 14.281 1 90.25 283 ILE B CA 1
ATOM 5063 C C . ILE B 1 283 ? 3.42 -2.576 14.945 1 90.25 283 ILE B C 1
ATOM 5065 O O . ILE B 1 283 ? 3.623 -3.59 14.273 1 90.25 283 ILE B O 1
ATOM 5069 N N . ASP B 1 284 ? 3.402 -2.471 16.234 1 90.12 284 ASP B N 1
ATOM 5070 C CA . ASP B 1 284 ? 3.43 -3.668 17.062 1 90.12 284 ASP B CA 1
ATOM 5071 C C . ASP B 1 284 ? 2.402 -3.576 18.188 1 90.12 284 ASP B C 1
ATOM 5073 O O . ASP B 1 284 ? 1.457 -2.789 18.109 1 90.12 284 ASP B O 1
ATOM 5077 N N . SER B 1 285 ? 2.523 -4.379 19.125 1 88.75 285 SER B N 1
ATOM 5078 C CA . SER B 1 285 ? 1.52 -4.488 20.188 1 88.75 285 SER B CA 1
ATOM 5079 C C . SER B 1 285 ? 1.394 -3.186 20.969 1 88.75 285 SER B C 1
ATOM 5081 O O . SER B 1 285 ? 0.402 -2.969 21.672 1 88.75 285 SER B O 1
ATOM 5083 N N . SER B 1 286 ? 2.352 -2.299 20.875 1 89.75 286 SER B N 1
ATOM 5084 C CA . SER B 1 286 ? 2.244 -1 21.531 1 89.75 286 SER B CA 1
ATOM 5085 C C . SER B 1 286 ? 1.097 -0.18 20.938 1 89.75 286 SER B C 1
ATOM 5087 O O . SER B 1 286 ? 0.584 0.73 21.594 1 89.75 286 SER B O 1
ATOM 5089 N N . MET B 1 287 ? 0.717 -0.505 19.734 1 92.38 287 MET B N 1
ATOM 5090 C CA . MET B 1 287 ? -0.381 0.216 19.094 1 92.38 287 MET B CA 1
ATOM 5091 C C . MET B 1 287 ? -1.688 -0.007 19.859 1 92.38 287 MET B C 1
ATOM 5093 O O . MET B 1 287 ? -2.512 0.904 19.953 1 92.38 287 MET B O 1
ATOM 5097 N N . GLU B 1 28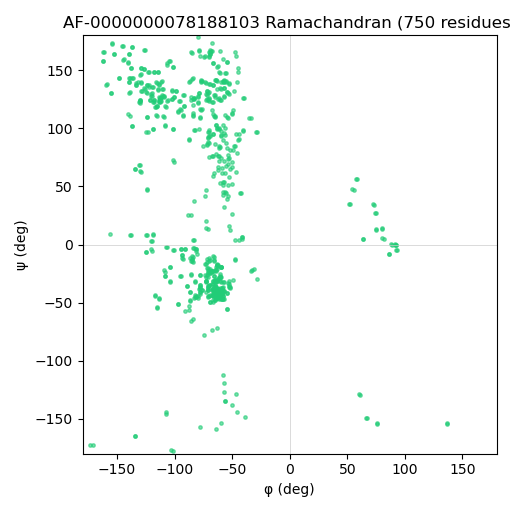8 ? -1.868 -1.189 20.375 1 92.44 288 GLU B N 1
ATOM 5098 C CA . GLU B 1 288 ? -3.062 -1.465 21.156 1 92.44 288 GLU B CA 1
ATOM 5099 C C . GLU B 1 288 ? -3.143 -0.547 22.375 1 92.44 288 GLU B C 1
ATOM 5101 O O . GLU B 1 288 ? -4.215 -0.038 22.703 1 92.44 288 GLU B O 1
ATOM 5106 N N . ALA B 1 289 ? -2.021 -0.341 23.016 1 90.5 289 ALA B N 1
ATOM 5107 C CA . ALA B 1 289 ? -1.975 0.541 24.172 1 90.5 289 ALA B CA 1
ATOM 5108 C C . ALA B 1 289 ? -2.309 1.979 23.781 1 90.5 289 ALA B C 1
ATOM 5110 O O . ALA B 1 289 ? -2.986 2.688 24.531 1 90.5 289 ALA B O 1
ATOM 5111 N N . ILE B 1 290 ? -1.84 2.357 22.672 1 91.19 290 ILE B N 1
ATOM 5112 C CA . ILE B 1 290 ? -2.117 3.705 22.188 1 91.19 290 ILE B CA 1
ATOM 5113 C C . ILE B 1 290 ? -3.609 3.854 21.891 1 91.19 290 ILE B C 1
ATOM 5115 O O . ILE B 1 290 ? -4.219 4.867 22.25 1 91.19 290 ILE B O 1
ATOM 5119 N N . ILE B 1 291 ? -4.191 2.896 21.328 1 93.56 291 ILE B N 1
ATOM 5120 C CA . ILE B 1 291 ? -5.613 2.908 21 1 93.56 291 ILE B CA 1
ATOM 5121 C C . ILE B 1 291 ? -6.434 2.984 22.281 1 93.56 291 ILE B C 1
ATOM 5123 O O . ILE B 1 291 ? -7.375 3.775 22.391 1 93.56 291 ILE B O 1
ATOM 5127 N N . LEU B 1 292 ? -6.074 2.215 23.234 1 92.75 292 LEU B N 1
ATOM 5128 C CA . LEU B 1 292 ? -6.77 2.223 24.516 1 92.75 292 LEU B CA 1
ATOM 5129 C C . LEU B 1 292 ? -6.648 3.586 25.188 1 92.75 292 LEU B C 1
ATOM 5131 O O . LEU B 1 292 ? -7.621 4.086 25.766 1 92.75 292 LEU B O 1
ATOM 5135 N N . LYS B 1 293 ? -5.496 4.125 25.125 1 93.38 293 LYS B N 1
ATOM 5136 C CA . LYS B 1 293 ? -5.277 5.461 25.672 1 93.38 293 LYS B CA 1
ATOM 5137 C C . LYS B 1 293 ? -6.203 6.48 25 1 93.38 293 LYS B C 1
ATOM 5139 O O . LYS B 1 293 ? -6.824 7.297 25.688 1 93.38 293 LYS B O 1
ATOM 5144 N N . CYS B 1 294 ? -6.27 6.438 23.719 1 95.31 294 CYS B N 1
ATOM 5145 C CA . CYS B 1 294 ? -7.137 7.344 22.969 1 95.31 294 CYS B CA 1
ATOM 5146 C C . CYS B 1 294 ? -8.602 7.113 23.328 1 95.31 294 CYS B C 1
ATOM 5148 O O . CYS B 1 294 ? -9.367 8.07 23.453 1 95.31 294 CYS B O 1
ATOM 5150 N N . GLN B 1 295 ? -9 5.855 23.484 1 95.81 295 GLN B N 1
ATOM 5151 C CA . GLN B 1 295 ? -10.367 5.539 23.875 1 95.81 295 GLN B CA 1
ATOM 5152 C C . GLN B 1 295 ? -10.719 6.184 25.219 1 95.81 295 GLN B C 1
ATOM 5154 O O . GLN B 1 295 ? -11.805 6.738 25.391 1 95.81 295 GLN B O 1
ATOM 5159 N N . ASN B 1 296 ? -9.773 6.137 26.062 1 96.25 296 ASN B N 1
ATOM 5160 C CA . ASN B 1 296 ? -9.992 6.688 27.391 1 96.25 296 ASN B CA 1
ATOM 5161 C C . ASN B 1 296 ? -10.078 8.211 27.359 1 96.25 296 ASN B C 1
ATOM 5163 O O . ASN B 1 296 ? -10.883 8.812 28.078 1 96.25 296 ASN B O 1
ATOM 5167 N N . ILE B 1 297 ? -9.32 8.805 26.578 1 97.25 297 ILE B N 1
ATOM 5168 C CA . ILE B 1 297 ? -9.219 10.266 26.562 1 97.25 297 ILE B CA 1
ATOM 5169 C C . ILE B 1 297 ? -10.359 10.852 25.75 1 97.25 297 ILE B C 1
ATOM 5171 O O . ILE B 1 297 ? -11 11.82 26.156 1 97.25 297 ILE B O 1
ATOM 5175 N N . PHE B 1 298 ? -10.656 10.305 24.625 1 98 298 PHE B N 1
ATOM 5176 C CA . PHE B 1 298 ? -11.625 10.898 23.719 1 98 298 PHE B CA 1
ATOM 5177 C C . PHE B 1 298 ? -13.031 10.398 24.031 1 98 298 PHE B C 1
ATOM 5179 O O . PHE B 1 298 ? -14.016 11.109 23.797 1 98 298 PHE B O 1
ATOM 5186 N N . GLY B 1 299 ? -13.203 9.188 24.422 1 97.94 299 GLY B N 1
ATOM 5187 C CA . GLY B 1 299 ? -14.453 8.672 24.938 1 97.94 299 GLY B CA 1
ATOM 5188 C C . GLY B 1 299 ? -15.398 8.188 23.859 1 97.94 299 GLY B C 1
ATOM 5189 O O . GLY B 1 299 ? -16.453 7.605 24.156 1 97.94 299 GLY B O 1
ATOM 5190 N N . GLY B 1 300 ? -15.062 8.445 22.578 1 98.31 300 GLY B N 1
ATOM 5191 C CA . GLY B 1 300 ? -15.852 7.969 21.469 1 98.31 300 GLY B CA 1
ATOM 5192 C C . GLY B 1 300 ? -15.188 6.836 20.703 1 98.31 300 GLY B C 1
ATOM 5193 O O . GLY B 1 300 ? -14.555 5.965 21.312 1 98.31 300 GLY B O 1
ATOM 5194 N N . SER B 1 301 ? -15.398 6.844 19.391 1 98 301 SER B N 1
ATOM 5195 C CA . SER B 1 301 ? -14.82 5.809 18.547 1 98 301 SER B CA 1
ATOM 5196 C C . SER B 1 301 ? -13.336 6.062 18.297 1 98 301 SER B C 1
ATOM 5198 O O . SER B 1 301 ? -12.914 7.211 18.156 1 98 301 SER B O 1
ATOM 5200 N N . VAL B 1 302 ? -12.602 5.02 18.312 1 97.38 302 VAL B N 1
ATOM 5201 C CA . VAL B 1 302 ? -11.195 5.059 17.922 1 97.38 302 VAL B CA 1
ATOM 5202 C C . VAL B 1 302 ? -10.906 3.959 16.906 1 97.38 302 VAL B C 1
ATOM 5204 O O . VAL B 1 302 ? -11.203 2.787 17.141 1 97.38 302 VAL B O 1
ATOM 5207 N N . ASN B 1 303 ? -10.383 4.328 15.789 1 97.81 303 ASN B N 1
ATOM 5208 C CA . ASN B 1 303 ? -10.039 3.361 14.75 1 97.81 303 ASN B CA 1
ATOM 5209 C C . ASN B 1 303 ? -8.68 3.67 14.125 1 97.81 303 ASN B C 1
ATOM 5211 O O . ASN B 1 303 ? -8.273 4.832 14.055 1 97.81 303 ASN B O 1
ATOM 5215 N N . TYR B 1 304 ? -7.957 2.631 13.805 1 96.62 304 TYR B N 1
ATOM 5216 C CA . TYR B 1 304 ? -6.746 2.705 13 1 96.62 304 TYR B CA 1
ATOM 5217 C C . TYR B 1 304 ? -7.062 2.498 11.523 1 96.62 304 TYR B C 1
ATOM 5219 O O . TYR B 1 304 ? -7.785 1.565 11.164 1 96.62 304 TYR B O 1
ATOM 5227 N N . ALA B 1 305 ? -6.609 3.395 10.68 1 98.19 305 ALA B N 1
ATOM 5228 C CA . ALA B 1 305 ? -6.75 3.314 9.227 1 98.19 305 ALA B CA 1
ATOM 5229 C C . ALA B 1 305 ? -5.395 3.447 8.539 1 98.19 305 ALA B C 1
ATOM 5231 O O . ALA B 1 305 ? -4.387 3.748 9.18 1 98.19 305 ALA B O 1
ATOM 5232 N N . TRP B 1 306 ? -5.398 3.129 7.258 1 98 306 TRP B N 1
ATOM 5233 C CA . TRP B 1 306 ? -4.133 3.236 6.539 1 98 306 TRP B CA 1
ATOM 5234 C C . TRP B 1 306 ? -4.367 3.512 5.059 1 98 306 TRP B C 1
ATOM 5236 O O . TRP B 1 306 ? -5.504 3.455 4.582 1 98 306 TRP B O 1
ATOM 5246 N N . THR B 1 307 ? -3.316 3.963 4.355 1 98.25 307 THR B N 1
ATOM 5247 C CA . THR B 1 307 ? -3.342 4.266 2.928 1 98.25 307 THR B CA 1
ATOM 5248 C C . THR B 1 307 ? -2.006 3.922 2.277 1 98.25 307 THR B C 1
ATOM 5250 O O . THR B 1 307 ? -1.062 3.52 2.959 1 98.25 307 THR B O 1
ATOM 5253 N N . THR B 1 308 ? -1.959 3.969 0.958 1 98.25 308 THR B N 1
ATOM 5254 C CA . THR B 1 308 ? -0.703 3.791 0.237 1 98.25 308 THR B CA 1
ATOM 5255 C C . THR B 1 308 ? -0.161 5.133 -0.244 1 98.25 308 THR B C 1
ATOM 5257 O O . THR B 1 308 ? -0.922 5.984 -0.708 1 98.25 308 THR B O 1
ATOM 5260 N N . VAL B 1 309 ? 1.057 5.312 0.008 1 97.5 309 VAL B N 1
ATOM 5261 C CA . VAL B 1 309 ? 1.854 6.422 -0.501 1 97.5 309 VAL B CA 1
ATOM 5262 C C . VAL B 1 309 ? 3.215 5.91 -0.967 1 97.5 309 VAL B C 1
ATOM 5264 O O . VAL B 1 309 ? 4.141 5.77 -0.164 1 97.5 309 VAL B O 1
ATOM 5267 N N . PRO B 1 310 ? 3.404 5.758 -2.203 1 95.31 310 PRO B N 1
ATOM 5268 C CA . PRO B 1 310 ? 4.574 5.055 -2.732 1 95.31 310 PRO B CA 1
ATOM 5269 C C . PRO B 1 310 ? 5.891 5.605 -2.189 1 95.31 310 PRO B C 1
ATOM 5271 O O . PRO B 1 310 ? 6.812 4.84 -1.906 1 95.31 310 PRO B O 1
ATOM 5274 N N . SER B 1 311 ? 6.012 6.84 -1.982 1 92.5 311 SER B N 1
ATOM 5275 C CA . SER B 1 311 ? 7.289 7.441 -1.617 1 92.5 311 SER B CA 1
ATOM 5276 C C . SER B 1 311 ? 7.543 7.336 -0.118 1 92.5 311 SER B C 1
ATOM 5278 O O . SER B 1 311 ? 8.648 7.609 0.352 1 92.5 311 SER B O 1
ATOM 5280 N N . TYR B 1 312 ? 6.555 6.941 0.656 1 92.38 312 TYR B N 1
ATOM 5281 C CA . TYR B 1 312 ? 6.727 6.828 2.1 1 92.38 312 TYR B CA 1
ATOM 5282 C C . TYR B 1 312 ? 7.32 5.473 2.473 1 92.38 312 TYR B C 1
ATOM 5284 O O . TYR B 1 312 ? 7.363 4.559 1.647 1 92.38 312 TYR B O 1
ATOM 5292 N N . ASN B 1 313 ? 7.789 5.418 3.703 1 88.56 313 ASN B N 1
ATOM 5293 C CA . ASN B 1 313 ? 8.32 4.156 4.207 1 88.56 313 ASN B CA 1
ATOM 5294 C C . ASN B 1 313 ? 7.309 3.023 4.059 1 88.56 313 ASN B C 1
ATOM 5296 O O . ASN B 1 313 ? 6.129 3.193 4.371 1 88.56 313 ASN B O 1
ATOM 5300 N N . ASN B 1 314 ? 7.793 1.925 3.521 1 92.69 314 ASN B N 1
ATOM 5301 C CA . ASN B 1 314 ? 6.984 0.737 3.281 1 92.69 314 ASN B CA 1
ATOM 5302 C C . ASN B 1 314 ? 5.867 1.015 2.279 1 92.69 314 ASN B C 1
ATOM 5304 O O . ASN B 1 314 ? 4.984 0.176 2.076 1 92.69 314 ASN B O 1
ATOM 5308 N N . GLY B 1 315 ? 5.816 2.201 1.699 1 94.62 315 GLY B N 1
ATOM 5309 C CA . GLY B 1 315 ? 4.828 2.564 0.698 1 94.62 315 GLY B CA 1
ATOM 5310 C C . GLY B 1 315 ? 3.451 2.822 1.284 1 94.62 315 GLY B C 1
ATOM 5311 O O . GLY B 1 315 ? 2.449 2.789 0.567 1 94.62 315 GLY B O 1
ATOM 5312 N N . THR B 1 316 ? 3.391 2.947 2.631 1 96.75 316 THR B N 1
ATOM 5313 C CA . THR B 1 316 ? 2.105 3.092 3.307 1 96.75 316 THR B CA 1
ATOM 5314 C C . THR B 1 316 ? 2.199 4.113 4.434 1 96.75 316 THR B C 1
ATOM 5316 O O . THR B 1 316 ? 3.297 4.535 4.809 1 96.75 316 THR B O 1
ATOM 5319 N N . MET B 1 317 ? 1.058 4.555 4.879 1 95.62 317 MET B N 1
ATOM 5320 C CA . MET B 1 317 ? 0.914 5.461 6.016 1 95.62 317 MET B CA 1
ATOM 5321 C C . MET B 1 317 ? -0.271 5.055 6.887 1 95.62 317 MET B C 1
ATOM 5323 O O . MET B 1 317 ? -1.297 4.602 6.375 1 95.62 317 MET B O 1
ATOM 5327 N N . GLY B 1 318 ? -0.057 5.156 8.188 1 95.31 318 GLY B N 1
ATOM 5328 C CA . GLY B 1 318 ? -1.139 4.883 9.117 1 95.31 318 GLY B CA 1
ATOM 5329 C C . GLY B 1 318 ? -1.731 6.137 9.727 1 95.31 318 GLY B C 1
ATOM 5330 O O . GLY B 1 318 ? -1.08 7.184 9.766 1 95.31 318 GLY B O 1
ATOM 5331 N N . PHE B 1 319 ? -3.02 6 10.219 1 95.62 319 PHE B N 1
ATOM 5332 C CA . PHE B 1 319 ? -3.75 7.082 10.867 1 95.62 319 PHE B CA 1
ATOM 5333 C C . PHE B 1 319 ? -4.527 6.562 12.07 1 95.62 319 PHE B C 1
ATOM 5335 O O . PHE B 1 319 ? -5.082 5.461 12.031 1 95.62 319 PHE B O 1
ATOM 5342 N N . LEU B 1 320 ? -4.57 7.355 13.062 1 95.44 320 LEU B N 1
ATOM 5343 C CA . LEU B 1 320 ? -5.508 7.133 14.156 1 95.44 320 LEU B CA 1
ATOM 5344 C C . LEU B 1 320 ? -6.656 8.141 14.102 1 95.44 320 LEU B C 1
ATOM 5346 O O . LEU B 1 320 ? -6.422 9.344 14.023 1 95.44 320 LEU B O 1
ATOM 5350 N N . LEU B 1 321 ? -7.844 7.613 14.055 1 98.06 321 LEU B N 1
ATOM 5351 C CA . LEU B 1 321 ? -9.047 8.438 14.086 1 98.06 321 LEU B CA 1
ATOM 5352 C C . LEU B 1 321 ? -9.773 8.289 15.414 1 98.06 321 LEU B C 1
ATOM 5354 O O . LEU B 1 321 ? -10.047 7.168 15.852 1 98.06 321 LEU B O 1
ATOM 5358 N N . CYS B 1 322 ? -10.039 9.422 16.016 1 98.19 322 CYS B N 1
ATOM 5359 C CA . CYS B 1 322 ? -10.727 9.414 17.312 1 98.19 322 CYS B CA 1
ATOM 5360 C C . CYS B 1 322 ? -11.914 10.367 17.297 1 98.19 322 CYS B C 1
ATOM 5362 O O . CYS B 1 322 ? -11.875 11.414 16.641 1 98.19 322 CYS B O 1
ATOM 5364 N N . SER B 1 323 ? -12.969 10.023 18 1 98.81 323 SER B N 1
ATOM 5365 C CA . SER B 1 323 ? -14.094 10.914 18.25 1 98.81 323 SER B CA 1
ATOM 5366 C C . SER B 1 323 ? -14.328 11.109 19.734 1 98.81 323 SER B C 1
ATOM 5368 O O . SER B 1 323 ? -14.031 10.227 20.547 1 98.81 323 SER B O 1
ATOM 5370 N N . THR B 1 324 ? -14.797 12.258 20.078 1 98.75 324 THR B N 1
ATOM 5371 C CA . THR B 1 324 ? -15.164 12.5 21.469 1 98.75 324 THR B CA 1
ATOM 5372 C C . THR B 1 324 ? -16.516 11.875 21.781 1 98.75 324 THR B C 1
ATOM 5374 O O . THR B 1 324 ? -17.25 11.469 20.875 1 98.75 324 THR B O 1
ATOM 5377 N N . LYS B 1 325 ? -16.797 11.82 23.141 1 97.94 325 LYS B N 1
ATOM 5378 C CA . LYS B 1 325 ? -18.141 11.414 23.562 1 97.94 325 LYS B CA 1
ATOM 5379 C C . LYS B 1 325 ? -19.203 12.297 22.938 1 97.94 325 LYS B C 1
ATOM 5381 O O . LYS B 1 325 ? -19 13.5 22.766 1 97.94 325 LYS B O 1
ATOM 5386 N N . GLY B 1 326 ? -20.344 11.703 22.688 1 97.81 326 GLY B N 1
ATOM 5387 C CA . GLY B 1 326 ? -21.406 12.367 21.953 1 97.81 326 GLY B CA 1
ATOM 5388 C C . GLY B 1 326 ? -22.062 11.477 20.922 1 97.81 326 GLY B C 1
ATOM 5389 O O . GLY B 1 326 ? -22.172 10.258 21.109 1 97.81 326 GLY B O 1
ATOM 5390 N N . PRO B 1 327 ? -22.625 12.156 19.906 1 97.62 327 PRO B N 1
ATOM 5391 C CA . PRO B 1 327 ? -23.172 11.32 18.844 1 97.62 327 PRO B CA 1
ATOM 5392 C C . PRO B 1 327 ? -22.156 10.312 18.297 1 97.62 327 PRO B C 1
ATOM 5394 O O . PRO B 1 327 ? -20.984 10.656 18.109 1 97.62 327 PRO B O 1
ATOM 5397 N N . LYS B 1 328 ? -22.625 9.18 18.078 1 97.38 328 LYS B N 1
ATOM 5398 C CA . LYS B 1 328 ? -21.734 8.094 17.672 1 97.38 328 LYS B CA 1
ATOM 5399 C C . LYS B 1 328 ? -21.141 8.359 16.297 1 97.38 328 LYS B C 1
ATOM 5401 O O . LYS B 1 328 ? -21.844 8.789 15.383 1 97.38 328 LYS B O 1
ATOM 5406 N N . VAL B 1 329 ? -19.922 8.102 16.188 1 98.5 329 VAL B N 1
ATOM 5407 C CA . VAL B 1 329 ? -19.219 8.234 14.914 1 98.5 329 VAL B CA 1
ATOM 5408 C C . VAL B 1 329 ? -18.781 6.852 14.422 1 98.5 329 VAL B C 1
ATOM 5410 O O . VAL B 1 329 ? -18.109 6.117 15.148 1 98.5 329 VAL B O 1
ATOM 5413 N N . ASP B 1 330 ? -19.203 6.473 13.25 1 98.5 330 ASP B N 1
ATOM 5414 C CA . ASP B 1 330 ? -18.719 5.285 12.555 1 98.5 330 ASP B CA 1
ATOM 5415 C C . ASP B 1 330 ? -17.703 5.66 11.469 1 98.5 330 ASP B C 1
ATOM 5417 O O . ASP B 1 330 ? -18.094 6.047 10.367 1 98.5 330 ASP B O 1
ATOM 5421 N N . PHE B 1 331 ? -16.438 5.512 11.781 1 98.56 331 PHE B N 1
ATOM 5422 C CA . PHE B 1 331 ? -15.398 5.938 10.852 1 98.56 331 PHE B CA 1
ATOM 5423 C C . PHE B 1 331 ? -15.375 5.039 9.617 1 98.56 331 PHE B C 1
ATOM 5425 O O . PHE B 1 331 ? -14.867 5.43 8.57 1 98.56 331 PHE B O 1
ATOM 5432 N N . LYS B 1 332 ? -15.812 3.893 9.688 1 98.06 332 LYS B N 1
ATOM 5433 C CA . LYS B 1 332 ? -15.672 2.896 8.625 1 98.06 332 LYS B CA 1
ATOM 5434 C C . LYS B 1 332 ? -16.672 3.145 7.504 1 98.06 332 LYS B C 1
ATOM 5436 O O . LYS B 1 332 ? -16.469 2.707 6.371 1 98.06 332 LYS B O 1
ATOM 5441 N N . ASN B 1 333 ? -17.797 3.789 7.879 1 97.88 333 ASN B N 1
ATOM 5442 C CA . ASN B 1 333 ? -18.859 4.07 6.922 1 97.88 333 ASN B CA 1
ATOM 5443 C C . ASN B 1 333 ? -19.109 5.566 6.777 1 97.88 333 ASN B C 1
ATOM 5445 O O . ASN B 1 333 ? -19.828 6.164 7.574 1 97.88 333 ASN B O 1
ATOM 5449 N N . PRO B 1 334 ? -18.562 6.16 5.742 1 97.69 334 PRO B N 1
ATOM 5450 C CA . PRO B 1 334 ? -18.703 7.613 5.598 1 97.69 334 PRO B CA 1
ATOM 5451 C C . PRO B 1 334 ? -20.156 8.047 5.391 1 97.69 334 PRO B C 1
ATOM 5453 O O . PRO B 1 334 ? -20.891 7.41 4.633 1 97.69 334 PRO B O 1
ATOM 5456 N N . ILE B 1 335 ? -20.578 9.117 5.953 1 97.81 335 ILE B N 1
ATOM 5457 C CA . ILE B 1 335 ? -21.953 9.57 5.902 1 97.81 335 ILE B CA 1
ATOM 5458 C C . ILE B 1 335 ? -22.031 10.945 5.238 1 97.81 335 ILE B C 1
ATOM 5460 O O . ILE B 1 335 ? -23.109 11.508 5.074 1 97.81 335 ILE B O 1
ATOM 5464 N N . ASN B 1 336 ? -20.938 11.523 4.934 1 97.19 336 ASN B N 1
ATOM 5465 C CA . ASN B 1 336 ? -20.781 12.812 4.273 1 97.19 336 ASN B CA 1
ATOM 5466 C C . ASN B 1 336 ? -19.828 12.727 3.088 1 97.19 336 ASN B C 1
ATOM 5468 O O . ASN B 1 336 ? -18.75 13.312 3.117 1 97.19 336 ASN B O 1
ATOM 5472 N N . PRO B 1 337 ? -20.234 12.031 2.049 1 95.44 337 PRO B N 1
ATOM 5473 C CA . PRO B 1 337 ? -19.328 11.82 0.919 1 95.44 337 PRO B CA 1
ATOM 5474 C C . PRO B 1 337 ? -19 13.109 0.173 1 95.44 337 PRO B C 1
ATOM 5476 O O . PRO B 1 337 ? -19.766 14.07 0.224 1 95.44 337 PRO B O 1
ATOM 5479 N N . LEU B 1 338 ? -17.891 13.125 -0.502 1 96 338 LEU B N 1
ATOM 5480 C CA . LEU B 1 338 ? -17.484 14.266 -1.315 1 96 338 LEU B CA 1
ATOM 5481 C C . LEU B 1 338 ? -18.469 14.492 -2.457 1 96 338 LEU B C 1
ATOM 5483 O O . LEU B 1 338 ? -18.969 13.531 -3.051 1 96 338 LEU B O 1
ATOM 5487 N N . ASN B 1 339 ? -18.703 15.727 -2.684 1 90.44 339 ASN B N 1
ATOM 5488 C CA . ASN B 1 339 ? -19.453 16.109 -3.879 1 90.44 339 ASN B CA 1
ATOM 5489 C C . ASN B 1 339 ? -18.578 16.016 -5.133 1 90.44 339 ASN B C 1
ATOM 5491 O O . ASN B 1 339 ? -17.578 16.734 -5.25 1 90.44 339 ASN B O 1
ATOM 5495 N N . PRO B 1 340 ? -18.906 15.164 -6.043 1 85.88 340 PRO B N 1
ATOM 5496 C CA . PRO B 1 340 ? -18.062 14.969 -7.223 1 85.88 340 PRO B CA 1
ATOM 5497 C C . PRO B 1 340 ? -18.016 16.203 -8.125 1 85.88 340 PRO B C 1
ATOM 5499 O O . PRO B 1 340 ? -17.141 16.312 -8.984 1 85.88 340 PRO B O 1
ATOM 5502 N N . ASN B 1 341 ? -18.906 17.125 -7.898 1 88.81 341 ASN B N 1
ATOM 5503 C CA . ASN B 1 341 ? -19 18.297 -8.766 1 88.81 341 ASN B CA 1
ATOM 5504 C C . ASN B 1 341 ? -18.469 19.547 -8.078 1 88.81 341 ASN B C 1
ATOM 5506 O O . ASN B 1 341 ? -18.516 20.641 -8.641 1 88.81 341 ASN B O 1
ATOM 5510 N N . HIS B 1 342 ? -18.062 19.438 -6.875 1 92.19 342 HIS B N 1
ATOM 5511 C CA . HIS B 1 342 ? -17.516 20.562 -6.121 1 92.19 342 HIS B CA 1
ATOM 5512 C C . HIS B 1 342 ? -16.094 20.25 -5.652 1 92.19 342 HIS B C 1
ATOM 5514 O O . HIS B 1 342 ? -15.883 19.344 -4.848 1 92.19 342 HIS B O 1
ATOM 5520 N N . PHE B 1 343 ? -15.211 21.172 -6.047 1 94.94 343 PHE B N 1
ATOM 5521 C CA . PHE B 1 343 ? -13.812 20.844 -5.789 1 94.94 343 PHE B CA 1
ATOM 5522 C C . PHE B 1 343 ? -13.172 21.891 -4.895 1 94.94 343 PHE B C 1
ATOM 5524 O O . PHE B 1 343 ? -11.977 21.812 -4.598 1 94.94 343 PHE B O 1
ATOM 5531 N N . GLY B 1 344 ? -13.969 22.859 -4.457 1 96.44 344 GLY B N 1
ATOM 5532 C CA . GLY B 1 344 ? -13.367 23.953 -3.709 1 96.44 344 GLY B CA 1
ATOM 5533 C C . GLY B 1 344 ? -12.32 24.719 -4.504 1 96.44 344 GLY B C 1
ATOM 5534 O O . GLY B 1 344 ? -12.586 25.156 -5.629 1 96.44 344 GLY B O 1
ATOM 5535 N N . VAL B 1 345 ? -11.195 24.875 -3.926 1 97.75 345 VAL B N 1
ATOM 5536 C CA . VAL B 1 345 ? -10.133 25.625 -4.602 1 97.75 345 VAL B CA 1
ATOM 5537 C C . VAL B 1 345 ? -9.266 24.656 -5.41 1 97.75 345 VAL B C 1
ATOM 5539 O O . VAL B 1 345 ? -8.336 25.094 -6.105 1 97.75 345 VAL B O 1
ATOM 5542 N N . ALA B 1 346 ? -9.531 23.375 -5.316 1 95.5 346 ALA B N 1
ATOM 5543 C CA . ALA B 1 346 ? -8.766 22.391 -6.07 1 95.5 346 ALA B CA 1
ATOM 5544 C C . ALA B 1 346 ? -9.141 22.422 -7.547 1 95.5 346 ALA B C 1
ATOM 5546 O O . ALA B 1 346 ? -10.227 22.891 -7.91 1 95.5 346 ALA B O 1
ATOM 5547 N N . GLU B 1 347 ? -8.312 21.875 -8.375 1 90.56 347 GLU B N 1
ATOM 5548 C CA . GLU B 1 347 ? -8.484 21.938 -9.82 1 90.56 347 GLU B CA 1
ATOM 5549 C C . GLU B 1 347 ? -9.383 20.797 -10.32 1 90.56 347 GLU B C 1
ATOM 5551 O O . GLU B 1 347 ? -9.883 20.844 -11.445 1 90.56 347 GLU B O 1
ATOM 5556 N N . GLY B 1 348 ? -9.656 19.906 -9.57 1 94.19 348 GLY B N 1
ATOM 5557 C CA . GLY B 1 348 ? -10.398 18.75 -10.031 1 94.19 348 GLY B CA 1
ATOM 5558 C C . GLY B 1 348 ? -10.781 17.797 -8.906 1 94.19 348 GLY B C 1
ATOM 5559 O O . GLY B 1 348 ? -10.617 18.125 -7.734 1 94.19 348 GLY B O 1
ATOM 5560 N N . PRO B 1 349 ? -11.32 16.672 -9.344 1 94.56 349 PRO B N 1
ATOM 5561 C CA . PRO B 1 349 ? -11.781 15.711 -8.328 1 94.56 349 PRO B CA 1
ATOM 5562 C C . PRO B 1 349 ? -10.633 15.062 -7.566 1 94.56 349 PRO B C 1
ATOM 5564 O O . PRO B 1 349 ? -9.469 15.211 -7.945 1 94.56 349 PRO B O 1
ATOM 5567 N N . SER B 1 350 ? -11.023 14.422 -6.453 1 96.06 350 SER B N 1
ATOM 5568 C CA . SER B 1 350 ? -10.039 13.656 -5.695 1 96.06 350 SER B CA 1
ATOM 5569 C C . SER B 1 350 ? -9.391 12.586 -6.566 1 96.06 350 SER B C 1
ATOM 5571 O O . SER B 1 350 ? -10.062 11.945 -7.375 1 96.06 350 SER B O 1
ATOM 5573 N N . LYS B 1 351 ? -8.164 12.414 -6.418 1 96.5 351 LYS B N 1
ATOM 5574 C CA . LYS B 1 351 ? -7.406 11.492 -7.266 1 96.5 351 LYS B CA 1
ATOM 5575 C C . LYS B 1 351 ? -7.281 10.125 -6.613 1 96.5 351 LYS B C 1
ATOM 5577 O O . LYS B 1 351 ? -7.098 9.117 -7.301 1 96.5 351 LYS B O 1
ATOM 5582 N N . PHE B 1 352 ? -7.324 10.102 -5.348 1 98.06 352 PHE B N 1
ATOM 5583 C CA . PHE B 1 352 ? -7.125 8.852 -4.625 1 98.06 352 PHE B CA 1
ATOM 5584 C C . PHE B 1 352 ? -8.391 8.453 -3.877 1 98.06 352 PHE B C 1
ATOM 5586 O O . PHE B 1 352 ? -8.945 7.375 -4.105 1 98.06 352 PHE B O 1
ATOM 5593 N N . TYR B 1 353 ? -8.891 9.312 -3.084 1 98.25 353 TYR B N 1
ATOM 5594 C CA . TYR B 1 353 ? -9.977 9.047 -2.148 1 98.25 353 TYR B CA 1
ATOM 5595 C C . TYR B 1 353 ? -11.289 8.828 -2.889 1 98.25 353 TYR B C 1
ATOM 5597 O O . TYR B 1 353 ? -11.609 9.562 -3.832 1 98.25 353 TYR B O 1
ATOM 5605 N N . ASN B 1 354 ? -12.031 7.953 -2.533 1 97.19 354 ASN B N 1
ATOM 5606 C CA . ASN B 1 354 ? -13.453 7.734 -2.77 1 97.19 354 ASN B CA 1
ATOM 5607 C C . ASN B 1 354 ? -14.086 6.898 -1.658 1 97.19 354 ASN B C 1
ATOM 5609 O O . ASN B 1 354 ? -13.383 6.402 -0.773 1 97.19 354 ASN B O 1
ATOM 5613 N N . SER B 1 355 ? -15.336 6.746 -1.646 1 97.12 355 SER B N 1
ATOM 5614 C CA . SER B 1 355 ? -16.031 6.109 -0.533 1 97.12 355 SER B CA 1
ATOM 5615 C C . SER B 1 355 ? -15.609 4.652 -0.372 1 97.12 355 SER B C 1
ATOM 5617 O O . SER B 1 355 ? -15.562 4.137 0.745 1 97.12 355 SER B O 1
ATOM 5619 N N . GLU B 1 356 ? -15.258 3.975 -1.448 1 96.94 356 GLU B N 1
ATOM 5620 C CA . GLU B 1 356 ? -14.805 2.59 -1.356 1 96.94 356 GLU B CA 1
ATOM 5621 C C . GLU B 1 356 ? -13.438 2.502 -0.691 1 96.94 356 GLU B C 1
ATOM 5623 O O . GLU B 1 356 ? -13.219 1.663 0.184 1 96.94 356 GLU B O 1
ATOM 5628 N N . ILE B 1 357 ? -12.586 3.406 -1.123 1 98.06 357 ILE B N 1
ATOM 5629 C CA . ILE B 1 357 ? -11.258 3.457 -0.524 1 98.06 357 ILE B CA 1
ATOM 5630 C C . ILE B 1 357 ? -11.367 3.854 0.946 1 98.06 357 ILE B C 1
ATOM 5632 O O . ILE B 1 357 ? -10.609 3.369 1.786 1 98.06 357 ILE B O 1
ATOM 5636 N N . HIS B 1 358 ? -12.32 4.719 1.235 1 98.69 358 HIS B N 1
ATOM 5637 C CA . HIS B 1 358 ? -12.578 5.098 2.621 1 98.69 358 HIS B CA 1
ATOM 5638 C C . HIS B 1 358 ? -12.828 3.867 3.49 1 98.69 358 HIS B C 1
ATOM 5640 O O . HIS B 1 358 ? -12.117 3.645 4.473 1 98.69 358 HIS B O 1
ATOM 5646 N N . ALA B 1 359 ? -13.75 3.1 3.117 1 98.38 359 ALA B N 1
ATOM 5647 C CA . ALA B 1 359 ? -14.094 1.909 3.889 1 98.38 359 ALA B CA 1
ATOM 5648 C C . ALA B 1 359 ? -12.938 0.918 3.92 1 98.38 359 ALA B C 1
ATOM 5650 O O . ALA B 1 359 ? -12.641 0.328 4.965 1 98.38 359 ALA B O 1
ATOM 5651 N N . ALA B 1 360 ? -12.25 0.787 2.84 1 98.56 360 ALA B N 1
ATOM 5652 C CA . ALA B 1 360 ? -11.141 -0.154 2.717 1 98.56 360 ALA B CA 1
ATOM 5653 C C . ALA B 1 360 ? -9.984 0.237 3.633 1 98.56 360 ALA B C 1
ATOM 5655 O O . ALA B 1 360 ? -9.219 -0.622 4.086 1 98.56 360 ALA B O 1
ATOM 5656 N N . ALA B 1 361 ? -9.875 1.507 3.928 1 98.75 361 ALA B N 1
ATOM 5657 C CA . ALA B 1 361 ? -8.766 2.025 4.723 1 98.75 361 ALA B CA 1
ATOM 5658 C C . ALA B 1 361 ? -8.781 1.439 6.133 1 98.75 361 ALA B C 1
ATOM 5660 O O . ALA B 1 361 ? -7.777 1.485 6.844 1 98.75 361 ALA B O 1
ATOM 5661 N N . PHE B 1 362 ? -9.906 0.885 6.566 1 98.44 362 PHE B N 1
ATOM 5662 C CA . PHE B 1 362 ? -10.047 0.369 7.922 1 98.44 362 PHE B CA 1
ATOM 5663 C C . PHE B 1 362 ? -9.898 -1.147 7.941 1 98.44 362 PHE B C 1
ATOM 5665 O O . PHE B 1 362 ? -9.953 -1.768 9.008 1 98.44 362 PHE B O 1
ATOM 5672 N N . CYS B 1 363 ? -9.773 -1.779 6.754 1 98.06 363 CYS B N 1
ATOM 5673 C CA . CYS B 1 363 ? -9.461 -3.201 6.664 1 98.06 363 CYS B CA 1
ATOM 5674 C C . CYS B 1 363 ? -7.973 -3.447 6.867 1 98.06 363 CYS B C 1
ATOM 5676 O O . CYS B 1 363 ? -7.145 -2.932 6.113 1 98.06 363 CYS B O 1
ATOM 5678 N N . LEU B 1 364 ? -7.641 -4.262 7.867 1 98 364 LEU B N 1
ATOM 5679 C CA . LEU B 1 364 ? -6.242 -4.449 8.242 1 98 364 LEU B CA 1
ATOM 5680 C C . LEU B 1 364 ? -5.766 -5.852 7.887 1 98 364 LEU B C 1
ATOM 5682 O O . LEU B 1 364 ? -6.504 -6.824 8.055 1 98 364 LEU B O 1
ATOM 5686 N N . PRO B 1 365 ? -4.484 -5.93 7.383 1 97.94 365 PRO B N 1
ATOM 5687 C CA . PRO B 1 365 ? -3.889 -7.266 7.316 1 97.94 365 PRO B CA 1
ATOM 5688 C C . PRO B 1 365 ? -3.9 -7.984 8.664 1 97.94 365 PRO B C 1
ATOM 5690 O O . PRO B 1 365 ? -3.93 -7.332 9.719 1 97.94 365 PRO B O 1
ATOM 5693 N N . SER B 1 366 ? -3.834 -9.297 8.609 1 96.56 366 SER B N 1
ATOM 5694 C CA . SER B 1 366 ? -3.965 -10.102 9.82 1 96.56 366 SER B CA 1
ATOM 5695 C C . SER B 1 366 ? -2.918 -9.711 10.859 1 96.56 366 SER B C 1
ATOM 5697 O O . SER B 1 366 ? -3.225 -9.602 12.047 1 96.56 366 SER B O 1
ATOM 5699 N N . PHE B 1 367 ? -1.756 -9.461 10.438 1 96.12 367 PHE B N 1
ATOM 5700 C CA . PHE B 1 367 ? -0.706 -9.117 11.391 1 96.12 367 PHE B CA 1
ATOM 5701 C C . PHE B 1 367 ? -1.002 -7.777 12.062 1 96.12 367 PHE B C 1
ATOM 5703 O O . PHE B 1 367 ? -0.698 -7.594 13.242 1 96.12 367 PHE B O 1
ATOM 5710 N N . ALA B 1 368 ? -1.523 -6.855 11.336 1 96.75 368 ALA B N 1
ATOM 5711 C CA . ALA B 1 368 ? -1.839 -5.539 11.883 1 96.75 368 ALA B CA 1
ATOM 5712 C C . ALA B 1 368 ? -3.057 -5.602 12.797 1 96.75 368 ALA B C 1
ATOM 5714 O O . ALA B 1 368 ? -3.162 -4.828 13.758 1 96.75 368 ALA B O 1
ATOM 5715 N N . LYS B 1 369 ? -3.988 -6.523 12.5 1 96.19 369 LYS B N 1
ATOM 5716 C CA . LYS B 1 369 ? -5.109 -6.734 13.406 1 96.19 369 LYS B CA 1
ATOM 5717 C C . LYS B 1 369 ? -4.625 -7.148 14.789 1 96.19 369 LYS B C 1
ATOM 5719 O O . LYS B 1 369 ? -5.117 -6.648 15.805 1 96.19 369 LYS B O 1
ATOM 5724 N N . ILE B 1 370 ? -3.688 -8 14.789 1 93.94 370 ILE B N 1
ATOM 5725 C CA . ILE B 1 370 ? -3.111 -8.461 16.047 1 93.94 370 ILE B CA 1
ATOM 5726 C C . ILE B 1 370 ? -2.463 -7.289 16.781 1 93.94 370 ILE B C 1
ATOM 5728 O O . ILE B 1 370 ? -2.684 -7.094 17.969 1 93.94 370 ILE B O 1
ATOM 5732 N N . ALA B 1 371 ? -1.726 -6.492 16.062 1 93.31 371 ALA B N 1
ATOM 5733 C CA . ALA B 1 371 ? -0.987 -5.371 16.641 1 93.31 371 ALA B CA 1
ATOM 5734 C C . ALA B 1 371 ? -1.938 -4.332 17.219 1 93.31 371 ALA B C 1
ATOM 5736 O O . ALA B 1 371 ? -1.611 -3.672 18.219 1 93.31 371 ALA B O 1
ATOM 5737 N N . THR B 1 372 ? -3.129 -4.191 16.641 1 93.88 372 THR B N 1
ATOM 5738 C CA . THR B 1 372 ? -4.07 -3.16 17.062 1 93.88 372 THR B CA 1
ATOM 5739 C C . THR B 1 372 ? -5.059 -3.715 18.078 1 93.88 372 THR B C 1
ATOM 5741 O O . THR B 1 372 ? -5.895 -2.979 18.609 1 93.88 372 THR B O 1
ATOM 5744 N N . GLY B 1 373 ? -4.973 -5.035 18.359 1 90.25 373 GLY B N 1
ATOM 5745 C CA . GLY B 1 373 ? -5.871 -5.676 19.297 1 90.25 373 GLY B CA 1
ATOM 5746 C C . GLY B 1 373 ? -7.23 -6.004 18.703 1 90.25 373 GLY B C 1
ATOM 5747 O O . GLY B 1 373 ? -8.203 -6.207 19.438 1 90.25 373 GLY B O 1
ATOM 5748 N N . SER B 1 374 ? -7.293 -5.934 17.438 1 81.62 374 SER B N 1
ATOM 5749 C CA . SER B 1 374 ? -8.531 -6.289 16.75 1 81.62 374 SER B CA 1
ATOM 5750 C C . SER B 1 374 ? -8.609 -7.793 16.5 1 81.62 374 SER B C 1
ATOM 5752 O O . SER B 1 374 ? -7.582 -8.469 16.406 1 81.62 374 SER B O 1
ATOM 5754 N N . GLU B 1 375 ? -9.797 -8.297 16.625 1 71.88 375 GLU B N 1
ATOM 5755 C CA . GLU B 1 375 ? -9.953 -9.727 16.344 1 71.88 375 GLU B CA 1
ATOM 5756 C C . GLU B 1 375 ? -9.727 -10.016 14.859 1 71.88 375 GLU B C 1
ATOM 5758 O O . GLU B 1 375 ? -10.203 -9.281 13.992 1 71.88 375 GLU B O 1
ATOM 5763 N N . VAL B 1 376 ? -8.773 -10.891 14.508 1 52.41 376 VAL B N 1
ATOM 5764 C CA . VAL B 1 376 ? -8.578 -11.406 13.156 1 52.41 376 VAL B CA 1
ATOM 5765 C C . VAL B 1 376 ? -9.773 -12.258 12.742 1 52.41 376 VAL B C 1
ATOM 5767 O O . VAL B 1 376 ? -10.172 -13.172 13.477 1 52.41 376 VAL B O 1
ATOM 5770 N N . ALA B 1 377 ? -10.523 -11.797 11.852 1 44.59 377 ALA B N 1
ATOM 5771 C CA . ALA B 1 377 ? -11.664 -12.625 11.461 1 44.59 377 ALA B CA 1
ATOM 5772 C C . ALA B 1 377 ? -11.234 -13.773 10.562 1 44.59 377 ALA B C 1
ATOM 5774 O O . ALA B 1 377 ? -10.273 -13.641 9.789 1 44.59 377 ALA B O 1
#

Radius of gyration: 29.49 Å; Cα contacts (8 Å, |Δi|>4): 1536; chains: 2; bounding box: 69×80×85 Å

Secondary structure (DSSP, 8-state):
-----------------------------------------------S--------EE-SSS-----SS---EE--SSSS---EETTEEEE--TTSTTEEEEEEEEEEEEEEE-SS-EEEEEEETTTEEEEEETTEEEEETTTHHHHHHHHHHHHHTTSSS--EEEEEE-TTSHHHHHHTT-TT--EEEEEES-HHHHHHHHHH-TTTGGGGG-TTEEEEES-HHHHHHHSPTT-EEEEEEES---TTTTHHHHTSHHHHHHHHHHEEEEEEEEEEE--GGG--THHHHHHHHHHHHHEEEEEEEEEE-TTSGGGEEEEEEEEESSS---TTS-SS---TT--TTSSSS-SS--HHHHHHTT---HHHHHHHT----/-----------------------------------------------S-------EEE-SSS-----SS--EEE--SSSS---EETTEEEE--TTSTTEEEEEEEEEEEEEEE-SS-EEEEEEETTTEEEEEETTEEEEETTTHHHHHHHHHHHHHTTSSS--EEEEEE-TTSHHHHHHTT-TT--EEEEEES-HHHHHHHHHH-HHHHGGGG-TTEEEEES-HHHHHHHSPTT-EEEEEEES---TTTTHHHHTSHHHHHHHHHHEEEEEEEEEEE--GGG--THHHHHHHHHHHHHEEEEEEEEEE-TTSGGGEEEEEEEEESSS---TTS-SSPPPTT--TTSSSS-SS--HHHHHHTT---HHHHHHHT----

Solvent-accessible surface area (backbone atoms only — not comparable to full-atom values): 40958 Å² total; per-residue (Å²): 135,85,77,79,79,76,78,77,81,77,81,77,80,79,73,85,73,88,78,86,71,78,85,85,74,89,89,83,87,75,80,72,80,72,78,70,76,73,74,75,79,77,80,68,75,76,81,90,80,85,76,72,78,49,27,34,44,37,61,56,58,62,90,66,85,76,73,70,90,32,54,55,51,62,42,71,67,58,70,55,60,54,63,64,42,28,47,23,34,52,43,63,45,87,86,37,65,48,38,34,37,31,38,34,46,75,41,81,76,45,76,49,72,59,100,81,51,37,41,38,32,28,33,27,80,66,33,42,50,33,36,29,47,59,43,35,81,70,43,33,65,68,46,40,57,38,54,28,36,45,61,42,45,49,49,55,17,26,39,76,70,46,35,32,37,38,31,32,32,48,46,49,17,40,43,44,22,49,53,42,35,43,79,55,46,65,36,34,39,33,26,27,65,54,65,65,48,34,54,50,22,48,70,77,35,44,87,39,19,36,17,71,69,40,84,47,54,43,84,38,80,35,55,50,68,65,51,39,66,68,45,57,71,42,64,22,41,30,38,37,47,47,57,87,36,47,66,75,84,41,21,53,55,60,70,27,66,67,52,49,46,29,52,42,40,22,29,21,71,37,9,32,34,28,34,75,42,68,23,69,93,69,56,42,62,65,45,27,55,51,49,51,50,48,34,67,66,28,56,36,43,65,48,64,35,44,52,62,24,46,89,40,73,60,10,30,39,15,31,40,37,39,20,23,43,62,59,86,56,50,66,57,58,66,72,34,74,79,50,85,88,45,32,54,68,40,94,52,70,68,53,31,55,36,69,56,34,50,35,34,23,54,45,54,37,31,53,39,20,56,17,52,68,41,81,68,118,134,85,80,80,78,77,81,75,78,74,81,74,83,73,86,66,95,80,87,81,83,72,84,88,76,88,83,83,81,73,81,71,78,70,78,71,77,73,77,77,80,78,78,67,76,74,83,89,82,83,74,70,78,50,30,34,46,37,62,56,55,62,89,66,85,76,75,69,89,31,54,55,49,62,44,69,67,59,71,56,60,54,63,64,41,26,46,23,36,51,43,63,45,86,85,36,64,48,38,33,36,31,36,33,47,76,41,81,74,46,76,50,72,60,101,81,52,38,40,38,32,28,34,28,79,65,35,42,49,33,36,28,48,61,43,36,81,70,44,34,66,68,46,40,58,38,53,28,37,46,60,43,43,51,48,55,17,25,38,77,70,47,34,31,37,37,31,33,32,47,46,49,16,41,43,45,23,49,51,42,35,42,78,54,46,65,37,34,39,33,26,27,65,54,65,65,48,35,53,49,21,47,69,77,35,44,86,38,20,37,18,70,69,41,85,49,56,43,82,40,81,35,55,50,69,64,52,39,65,67,47,56,72,43,64,22,41,31,39,36,46,49,56,86,36,49,58,78,82,42,20,52,56,60,72,26,65,66,52,49,46,29,51,43,40,23,28,21,71,39,10,32,34,28,34,75,42,68,24,67,92,70,56,42,63,66,44,27,55,51,49,51,51,49,35,68,65,26,54,34,44,64,46,65,34,45,51,62,24,47,89,40,72,60,10,30,40,14,31,39,37,40,21,23,43,62,62,84,53,49,68,56,58,65,72,34,73,80,51,85,88,44,32,55,68,40,93,50,69,67,55,31,56,34,71,56,35,51,35,33,23,54,43,55,37,30,52,37,19,55,17,53,66,41,84,68,111